Protein AF-A0A1G1JRL8-F1 (afdb_monomer)

Mean predicted aligned error: 11.16 Å

Radius of gyration: 23.68 Å; Cα contacts (8 Å, |Δi|>4): 579; chains: 1; bounding box: 80×43×76 Å

Structure (mmCIF, N/CA/C/O backbone):
data_AF-A0A1G1JRL8-F1
#
_entry.id   AF-A0A1G1JRL8-F1
#
loop_
_atom_site.group_PDB
_atom_site.id
_atom_site.type_symbol
_atom_site.label_atom_id
_atom_site.label_alt_id
_atom_site.label_comp_id
_atom_site.label_asym_id
_atom_site.label_entity_id
_atom_site.label_seq_id
_atom_site.pdbx_PDB_ins_code
_atom_site.Cartn_x
_atom_site.Cartn_y
_atom_site.Cartn_z
_atom_site.occupancy
_atom_site.B_iso_or_equiv
_atom_site.auth_seq_id
_atom_site.auth_comp_id
_atom_site.auth_asym_id
_atom_site.auth_atom_id
_atom_site.pdbx_PDB_model_num
ATOM 1 N N . MET A 1 1 ? 27.164 10.199 -55.562 1.00 58.41 1 MET A N 1
ATOM 2 C CA . MET A 1 1 ? 28.059 9.096 -55.133 1.00 58.41 1 MET A CA 1
ATOM 3 C C . MET A 1 1 ? 29.064 9.513 -54.044 1.00 58.41 1 MET A C 1
ATOM 5 O O . MET A 1 1 ? 29.145 8.822 -53.037 1.00 58.41 1 MET A O 1
ATOM 9 N N . LEU A 1 2 ? 29.766 10.654 -54.168 1.00 59.50 2 LEU A N 1
ATOM 10 C CA . LEU A 1 2 ? 30.732 11.143 -53.156 1.00 59.50 2 LEU A CA 1
ATOM 11 C C . LEU A 1 2 ? 30.121 11.407 -51.761 1.00 59.50 2 LEU A C 1
ATOM 13 O O . LEU A 1 2 ? 30.684 11.004 -50.752 1.00 59.50 2 LEU A O 1
ATOM 17 N N . ARG A 1 3 ? 28.934 12.029 -51.699 1.00 64.44 3 ARG A N 1
ATOM 18 C CA . ARG A 1 3 ? 28.246 12.335 -50.426 1.00 64.44 3 ARG A CA 1
ATOM 19 C C . ARG A 1 3 ? 27.848 11.085 -49.634 1.00 64.44 3 ARG A C 1
ATOM 21 O O . ARG A 1 3 ? 27.903 11.097 -48.414 1.00 64.44 3 ARG A O 1
ATOM 28 N N . VAL A 1 4 ? 27.517 9.999 -50.333 1.00 70.88 4 VAL A N 1
ATOM 29 C CA . VAL A 1 4 ? 27.178 8.707 -49.718 1.00 70.88 4 VAL A CA 1
ATOM 30 C C . VAL A 1 4 ? 28.439 8.039 -49.158 1.00 70.88 4 VAL A C 1
ATOM 32 O O . VAL A 1 4 ? 28.432 7.590 -48.020 1.00 70.88 4 VAL A O 1
ATOM 35 N N . LYS A 1 5 ? 29.557 8.059 -49.899 1.00 74.50 5 LYS A N 1
ATOM 36 C CA . LYS A 1 5 ? 30.851 7.536 -49.420 1.00 74.50 5 LYS A CA 1
ATOM 37 C C . LYS A 1 5 ? 31.364 8.280 -48.183 1.00 74.50 5 LYS A C 1
ATOM 39 O O . LYS A 1 5 ? 31.782 7.640 -47.225 1.00 74.50 5 LYS A O 1
ATOM 44 N N . ASN A 1 6 ? 31.277 9.610 -48.177 1.00 79.75 6 ASN A N 1
ATOM 45 C CA . ASN A 1 6 ? 31.700 10.421 -47.032 1.00 79.75 6 ASN A CA 1
ATOM 46 C C . ASN A 1 6 ? 30.818 10.174 -45.800 1.00 79.75 6 ASN A C 1
ATOM 48 O O . ASN A 1 6 ? 31.324 10.142 -44.683 1.00 79.75 6 ASN A O 1
ATOM 52 N N . PHE A 1 7 ? 29.520 9.934 -46.002 1.00 80.12 7 PHE A N 1
ATOM 53 C CA . PHE A 1 7 ? 28.609 9.548 -44.927 1.00 80.12 7 PHE A CA 1
ATOM 54 C C . PHE A 1 7 ? 28.978 8.185 -44.316 1.00 80.12 7 PHE A C 1
ATOM 56 O O . PHE A 1 7 ? 29.062 8.064 -43.096 1.00 80.12 7 PHE A O 1
ATOM 63 N N . PHE A 1 8 ? 29.289 7.178 -45.141 1.00 80.94 8 PHE A N 1
ATOM 64 C CA . PHE A 1 8 ? 29.748 5.872 -44.648 1.00 80.94 8 PHE A CA 1
ATOM 65 C C . PHE A 1 8 ? 31.100 5.948 -43.930 1.00 80.94 8 PHE A C 1
ATOM 67 O O . PHE A 1 8 ? 31.260 5.345 -42.873 1.00 80.94 8 PHE A O 1
ATOM 74 N N . LEU A 1 9 ? 32.055 6.724 -44.451 1.00 85.69 9 LEU A N 1
ATOM 75 C CA . LEU A 1 9 ? 33.341 6.955 -43.785 1.00 85.69 9 LEU A CA 1
ATOM 76 C C . LEU A 1 9 ? 33.168 7.638 -42.423 1.00 85.69 9 LEU A C 1
ATOM 78 O O . LEU A 1 9 ? 33.832 7.252 -41.460 1.00 85.69 9 LEU A O 1
ATOM 82 N N . ALA A 1 10 ? 32.255 8.607 -42.318 1.00 82.38 10 ALA A N 1
ATOM 83 C CA . ALA A 1 10 ? 31.933 9.250 -41.048 1.00 82.38 10 ALA A CA 1
ATOM 84 C C . ALA A 1 10 ? 31.325 8.254 -40.047 1.00 82.38 10 ALA A C 1
ATOM 86 O O . ALA A 1 10 ? 31.757 8.211 -38.897 1.00 82.38 10 ALA A O 1
ATOM 87 N N . LEU A 1 11 ? 30.391 7.401 -40.483 1.00 81.44 11 LEU A N 1
ATOM 88 C CA . LEU A 1 11 ? 29.799 6.362 -39.630 1.00 81.44 11 LEU A CA 1
ATOM 89 C C . LEU A 1 11 ? 30.839 5.352 -39.130 1.00 81.44 11 LEU A C 1
ATOM 91 O O . LEU A 1 11 ? 30.858 5.033 -37.941 1.00 81.44 11 LEU A O 1
ATOM 95 N N . ILE A 1 12 ? 31.727 4.884 -40.012 1.00 86.31 12 ILE A N 1
ATOM 96 C CA . ILE A 1 12 ? 32.818 3.970 -39.645 1.00 86.31 12 ILE A CA 1
ATOM 97 C C . ILE A 1 12 ? 33.753 4.640 -38.636 1.00 86.31 12 ILE A C 1
ATOM 99 O O . ILE A 1 12 ? 34.091 4.037 -37.620 1.00 86.31 12 ILE A O 1
ATOM 103 N N . SER A 1 13 ? 34.123 5.900 -38.873 1.00 87.19 13 SER A N 1
ATOM 104 C CA . SER A 1 13 ? 35.013 6.651 -37.981 1.00 87.19 13 SER A CA 1
ATOM 105 C C . SER A 1 13 ? 34.399 6.830 -36.590 1.00 87.19 13 SER A C 1
ATOM 107 O O . SER A 1 13 ? 35.069 6.592 -35.587 1.00 87.19 13 SER A O 1
ATOM 109 N N . VAL A 1 14 ? 33.106 7.169 -36.512 1.00 86.00 14 VAL A N 1
ATOM 110 C CA . VAL A 1 14 ? 32.368 7.240 -35.240 1.00 86.00 14 VAL A CA 1
ATOM 111 C C . VAL A 1 14 ? 32.353 5.876 -34.545 1.00 86.00 14 VAL A C 1
ATOM 113 O O . VAL A 1 14 ? 32.619 5.801 -33.347 1.00 86.00 14 VAL A O 1
ATOM 116 N N . GLY A 1 15 ? 32.107 4.792 -35.285 1.00 82.81 15 GLY A N 1
ATOM 117 C CA . GLY A 1 15 ? 32.135 3.430 -34.749 1.00 82.81 15 GLY A CA 1
ATOM 118 C C . GLY A 1 15 ? 33.491 3.051 -34.146 1.00 82.81 15 GLY A C 1
ATOM 119 O O . GLY A 1 15 ? 33.542 2.572 -33.014 1.00 82.81 15 GLY A O 1
ATOM 120 N N . VAL A 1 16 ? 34.590 3.326 -34.855 1.00 87.88 16 VAL A N 1
ATOM 121 C CA . VAL A 1 16 ? 35.959 3.062 -34.378 1.00 87.88 16 VAL A CA 1
ATOM 122 C C . VAL A 1 16 ? 36.265 3.860 -33.111 1.00 87.88 16 VAL A C 1
ATOM 124 O O . VAL A 1 16 ? 36.765 3.296 -32.141 1.00 87.88 16 VAL A O 1
ATOM 127 N N . VAL A 1 17 ? 35.909 5.147 -33.072 1.00 89.25 17 VAL A N 1
ATOM 128 C CA . VAL A 1 17 ? 36.117 5.992 -31.885 1.00 89.25 17 VAL A CA 1
ATOM 129 C C . VAL A 1 17 ? 35.341 5.461 -30.678 1.00 89.25 17 VAL A C 1
ATOM 131 O O . VAL A 1 17 ? 35.902 5.376 -29.585 1.00 89.25 17 VAL A O 1
ATOM 134 N N . LEU A 1 18 ? 34.079 5.058 -30.860 1.00 83.69 18 LEU A N 1
ATOM 135 C CA . LEU A 1 18 ? 33.264 4.490 -29.783 1.00 83.69 18 LEU A CA 1
ATOM 136 C C . LEU A 1 18 ? 33.825 3.156 -29.270 1.00 83.69 18 LEU A C 1
ATOM 138 O O . LEU A 1 18 ? 33.809 2.924 -28.062 1.00 83.69 18 LEU A O 1
ATOM 142 N N . LEU A 1 19 ? 34.360 2.306 -30.153 1.00 84.69 19 LEU A N 1
ATOM 143 C CA . LEU A 1 19 ? 35.009 1.045 -29.773 1.00 84.69 19 LEU A CA 1
ATOM 144 C C . LEU A 1 19 ? 36.315 1.276 -29.004 1.00 84.69 19 LEU A C 1
ATOM 146 O O . LEU A 1 19 ? 36.540 0.639 -27.975 1.00 84.69 19 LEU A O 1
ATOM 150 N N . CYS A 1 20 ? 37.151 2.214 -29.457 1.00 87.50 20 CYS A N 1
ATOM 151 C CA . CYS A 1 20 ? 38.366 2.600 -28.741 1.00 87.50 20 CYS A CA 1
ATOM 152 C C . CYS A 1 20 ? 38.032 3.169 -27.355 1.00 87.50 20 CYS A C 1
ATOM 154 O O . CYS A 1 20 ? 38.638 2.769 -26.362 1.00 87.50 20 CYS A O 1
ATOM 156 N N . ALA A 1 21 ? 37.034 4.053 -27.268 1.00 83.69 21 ALA A N 1
ATOM 157 C CA . ALA A 1 21 ? 36.569 4.602 -26.000 1.00 83.69 21 ALA A CA 1
ATOM 158 C C . ALA A 1 21 ? 36.036 3.500 -25.068 1.00 83.69 21 ALA A C 1
ATOM 160 O O . ALA A 1 21 ? 36.424 3.445 -23.906 1.00 83.69 21 ALA A O 1
ATOM 161 N N . GLU A 1 22 ? 35.219 2.572 -25.568 1.00 85.50 22 GLU A N 1
ATOM 162 C CA . GLU A 1 22 ? 34.761 1.403 -24.807 1.00 85.50 22 GLU A CA 1
ATOM 163 C C . GLU A 1 22 ? 35.933 0.569 -24.262 1.00 85.50 22 GLU A C 1
ATOM 165 O O . GLU A 1 22 ? 35.921 0.199 -23.087 1.00 85.50 22 GLU A O 1
ATOM 170 N N . GLY A 1 23 ? 36.960 0.315 -25.081 1.00 81.50 23 GLY A N 1
ATOM 171 C CA . GLY A 1 23 ? 38.177 -0.387 -24.664 1.00 81.50 23 GLY A CA 1
ATOM 172 C C . GLY A 1 23 ? 38.919 0.336 -23.537 1.00 81.50 23 GLY A C 1
ATOM 173 O O . GLY A 1 23 ? 39.252 -0.279 -22.525 1.00 81.50 23 GLY A O 1
ATOM 174 N N . VAL A 1 24 ? 39.095 1.656 -23.657 1.00 85.38 24 VAL A N 1
ATOM 175 C CA . VAL A 1 24 ? 39.702 2.490 -22.605 1.00 85.38 24 VAL A CA 1
ATOM 176 C C . VAL A 1 24 ? 38.886 2.434 -21.315 1.00 85.38 24 VAL A C 1
ATOM 178 O O . VAL A 1 24 ? 39.457 2.271 -20.240 1.00 85.38 24 VAL A O 1
ATOM 181 N N . PHE A 1 25 ? 37.556 2.519 -21.391 1.00 77.69 25 PHE A N 1
ATOM 182 C CA . PHE A 1 25 ? 36.708 2.413 -20.203 1.00 77.69 25 PHE A CA 1
ATOM 183 C C . PHE A 1 25 ? 36.827 1.036 -19.540 1.00 77.69 25 PHE A C 1
ATOM 185 O O . PHE A 1 25 ? 36.898 0.975 -18.318 1.00 77.69 25 PHE A O 1
ATOM 192 N N . ARG A 1 26 ? 36.920 -0.055 -20.308 1.00 78.19 26 ARG A N 1
ATOM 193 C CA . ARG A 1 26 ? 37.101 -1.408 -19.750 1.00 78.19 26 ARG A CA 1
ATOM 194 C C . ARG A 1 26 ? 38.420 -1.597 -19.007 1.00 78.19 26 ARG A C 1
ATOM 196 O O . ARG A 1 26 ? 38.450 -2.349 -18.041 1.00 78.19 26 ARG A O 1
ATOM 203 N N . VAL A 1 27 ? 39.489 -0.944 -19.461 1.00 81.06 27 VAL A N 1
ATOM 204 C CA . VAL A 1 27 ? 40.828 -1.077 -18.863 1.00 81.06 27 VAL A CA 1
ATOM 205 C C . VAL A 1 27 ? 41.034 -0.090 -17.714 1.00 81.06 27 VAL A C 1
ATOM 207 O O . VAL A 1 27 ? 41.573 -0.455 -16.673 1.00 81.06 27 VAL A O 1
ATOM 210 N N . CYS A 1 28 ? 40.610 1.161 -17.892 1.00 79.00 28 CYS A N 1
ATOM 211 C CA . CYS A 1 28 ? 41.007 2.267 -17.022 1.00 79.00 28 CYS A CA 1
ATOM 212 C C . CYS A 1 28 ? 39.901 2.735 -16.072 1.00 79.00 28 CYS A C 1
ATOM 214 O O . CYS A 1 28 ? 40.197 3.332 -15.034 1.00 79.00 28 CYS A O 1
ATOM 216 N N . ALA A 1 29 ? 38.625 2.528 -16.411 1.00 69.38 29 ALA A N 1
ATOM 217 C CA . ALA A 1 29 ? 37.537 2.987 -15.562 1.00 69.38 29 ALA A CA 1
ATOM 218 C C . ALA A 1 29 ? 37.173 1.907 -14.544 1.00 69.38 29 ALA A C 1
ATOM 220 O O . ALA A 1 29 ? 36.948 0.748 -14.884 1.00 69.38 29 ALA A O 1
ATOM 221 N N . LYS A 1 30 ? 37.014 2.309 -13.278 1.00 67.50 30 LYS A N 1
ATOM 222 C CA . LYS A 1 30 ? 36.263 1.479 -12.331 1.00 67.50 30 LYS A CA 1
ATOM 223 C C . LYS A 1 30 ? 34.864 1.242 -12.921 1.00 67.50 30 LYS A C 1
ATOM 225 O O . LYS A 1 30 ? 34.339 2.162 -13.569 1.00 67.50 30 LYS A O 1
ATOM 230 N N . PRO A 1 31 ? 34.249 0.062 -12.713 1.00 59.31 31 PRO A N 1
ATOM 231 C CA . PRO A 1 31 ? 32.854 -0.148 -13.078 1.00 59.31 31 PRO A CA 1
ATOM 232 C C . PRO A 1 31 ? 32.055 1.065 -12.607 1.00 59.31 31 PRO A C 1
ATOM 234 O O . PRO A 1 31 ? 32.261 1.522 -11.476 1.00 59.31 31 PRO A O 1
ATOM 237 N N . ALA A 1 32 ? 31.220 1.644 -13.483 1.00 55.62 32 ALA A N 1
ATOM 238 C CA . ALA A 1 32 ? 30.302 2.687 -13.034 1.00 55.62 32 ALA A CA 1
ATOM 239 C C . ALA A 1 32 ? 29.626 2.143 -11.772 1.00 55.62 32 ALA A C 1
ATOM 241 O O . ALA A 1 32 ? 29.290 0.953 -11.789 1.00 55.62 32 ALA A O 1
ATOM 242 N N . PRO A 1 33 ? 29.476 2.932 -10.688 1.00 47.78 33 PRO A N 1
ATOM 243 C CA . PRO A 1 33 ? 28.716 2.461 -9.547 1.00 47.78 33 PRO A CA 1
ATOM 244 C C . PRO A 1 33 ? 27.387 1.995 -10.118 1.00 47.78 33 PRO A C 1
ATOM 246 O O . PRO A 1 33 ? 26.621 2.807 -10.648 1.00 47.78 33 PRO A O 1
ATOM 249 N N . GLN A 1 34 ? 27.175 0.675 -10.121 1.00 40.19 34 GLN A N 1
ATOM 250 C CA . GLN A 1 34 ? 25.872 0.143 -10.456 1.00 40.19 34 GLN A CA 1
ATOM 251 C C . GLN A 1 34 ? 24.939 0.882 -9.504 1.00 40.19 34 GLN A C 1
ATOM 253 O O . GLN A 1 34 ? 25.298 0.986 -8.325 1.00 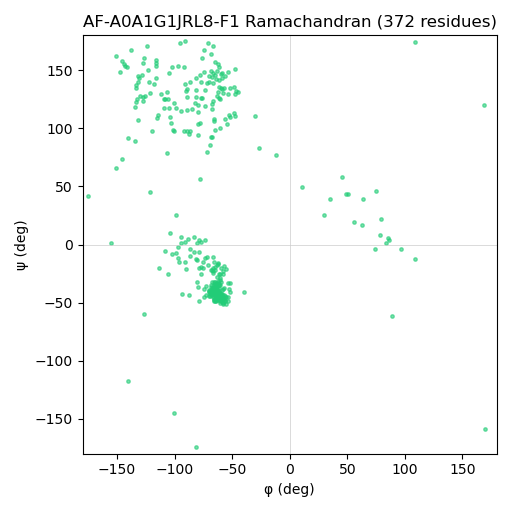40.19 34 GLN A O 1
ATOM 258 N N . PRO A 1 35 ? 23.842 1.498 -9.984 1.00 37.78 35 PRO A N 1
ATOM 259 C CA . PRO A 1 35 ? 22.867 2.086 -9.071 1.00 37.78 35 PRO A CA 1
ATOM 260 C C . PRO A 1 35 ? 22.596 1.016 -8.024 1.00 37.78 35 PRO A C 1
ATOM 262 O O . PRO A 1 35 ? 22.147 -0.038 -8.441 1.00 37.78 35 PRO A O 1
ATOM 265 N N . ALA A 1 36 ? 23.038 1.241 -6.778 1.00 32.38 36 ALA A N 1
ATOM 266 C CA . ALA A 1 36 ? 23.455 0.214 -5.815 1.00 32.38 36 ALA A CA 1
ATOM 267 C C . ALA A 1 36 ? 22.783 -1.139 -6.051 1.00 32.38 36 ALA A C 1
ATOM 269 O O . ALA A 1 36 ? 21.740 -1.345 -5.473 1.00 32.38 36 ALA A O 1
ATOM 270 N N . ALA A 1 37 ? 23.287 -1.973 -6.968 1.00 32.56 37 ALA A N 1
ATOM 271 C CA . ALA A 1 37 ? 22.602 -3.152 -7.510 1.00 32.56 37 ALA A CA 1
ATOM 272 C C . ALA A 1 37 ? 21.050 -3.126 -7.576 1.00 32.56 37 ALA A C 1
ATOM 274 O O . ALA A 1 37 ? 20.492 -4.196 -7.479 1.00 32.56 37 ALA A O 1
ATOM 275 N N . GLU A 1 38 ? 20.321 -2.002 -7.655 1.00 37.19 38 GLU A N 1
ATOM 276 C CA . GLU A 1 38 ? 18.890 -1.934 -7.256 1.00 37.19 38 GLU A CA 1
ATOM 277 C C . GLU A 1 38 ? 18.579 -2.855 -6.053 1.00 37.19 38 GLU A C 1
ATOM 279 O O . GLU A 1 38 ? 17.620 -3.612 -6.058 1.00 37.19 38 GLU A O 1
ATOM 284 N N . GLN A 1 39 ? 19.537 -2.885 -5.123 1.00 28.91 39 GLN A N 1
ATOM 285 C CA . GLN A 1 39 ? 19.883 -3.915 -4.156 1.00 28.91 39 GLN A CA 1
ATOM 286 C C . GLN A 1 39 ? 19.191 -5.253 -4.378 1.00 28.91 39 GLN A C 1
ATOM 288 O O . GLN A 1 39 ? 18.620 -5.716 -3.410 1.00 28.91 39 GLN A O 1
ATOM 293 N N . ALA A 1 40 ? 19.206 -5.799 -5.613 1.00 31.03 40 ALA A N 1
ATOM 294 C CA . ALA A 1 40 ? 18.192 -6.694 -6.177 1.00 31.03 40 ALA A CA 1
ATOM 295 C C . ALA A 1 40 ? 17.267 -7.171 -5.080 1.00 31.03 40 ALA A C 1
ATOM 297 O O . ALA A 1 40 ? 17.558 -8.227 -4.520 1.00 31.03 40 ALA A O 1
ATOM 298 N N . VAL A 1 41 ? 16.329 -6.291 -4.663 1.00 31.88 41 VAL A N 1
ATOM 299 C CA . VAL A 1 41 ? 15.587 -6.501 -3.414 1.00 31.88 41 VAL A CA 1
ATOM 300 C C . VAL A 1 41 ? 15.064 -7.899 -3.595 1.00 31.88 41 VAL A C 1
ATOM 302 O O . VAL A 1 41 ? 14.330 -8.143 -4.557 1.00 31.88 41 VAL A O 1
ATOM 305 N N . THR A 1 42 ? 15.572 -8.849 -2.811 1.00 30.62 42 THR A N 1
ATOM 306 C CA . THR A 1 42 ? 15.076 -10.213 -2.835 1.00 30.62 42 THR A CA 1
ATOM 307 C C . THR A 1 42 ? 13.731 -10.060 -2.176 1.00 30.62 42 THR A C 1
ATOM 309 O O . THR A 1 42 ? 13.586 -10.189 -0.964 1.00 30.62 42 THR A O 1
ATOM 312 N N . TRP A 1 43 ? 12.784 -9.587 -2.988 1.00 41.94 43 TRP A N 1
ATOM 313 C CA . TRP A 1 43 ? 11.391 -9.472 -2.669 1.00 41.94 43 TRP A CA 1
ATOM 314 C C . TRP A 1 43 ? 11.045 -10.808 -2.073 1.00 41.94 43 TRP A C 1
ATOM 316 O O . TRP A 1 43 ? 11.419 -11.831 -2.650 1.00 41.94 43 TRP A O 1
ATOM 326 N N . VAL A 1 44 ? 10.410 -10.750 -0.906 1.00 41.19 44 VAL A N 1
ATOM 327 C CA . VAL A 1 44 ? 9.835 -11.893 -0.210 1.00 41.19 44 VAL A CA 1
ATOM 328 C C . VAL A 1 44 ? 9.422 -12.896 -1.268 1.00 41.19 44 VAL A C 1
ATOM 330 O O . VAL A 1 44 ? 8.531 -12.597 -2.069 1.00 41.19 44 VAL A O 1
ATOM 333 N N . GLU A 1 45 ? 10.130 -14.027 -1.341 1.00 45.38 45 GLU A N 1
ATOM 334 C CA . GLU A 1 45 ? 9.620 -15.161 -2.088 1.00 45.38 45 GLU A CA 1
ATOM 335 C C . GLU A 1 45 ? 8.257 -15.392 -1.471 1.00 45.38 45 GLU A C 1
ATOM 337 O O . GLU A 1 45 ? 8.168 -15.812 -0.320 1.00 45.38 45 GLU A O 1
ATOM 342 N N . VAL A 1 46 ? 7.204 -14.979 -2.176 1.00 50.84 46 VAL A N 1
ATOM 343 C CA . VAL A 1 46 ? 5.837 -15.293 -1.805 1.00 50.84 46 VAL A CA 1
ATOM 344 C C . VAL A 1 46 ? 5.838 -16.808 -1.863 1.00 50.84 46 VAL A C 1
ATOM 346 O O . VAL A 1 46 ? 5.904 -17.339 -2.966 1.00 50.84 46 VAL A O 1
ATOM 349 N N . PRO A 1 47 ? 5.942 -17.533 -0.741 1.00 52.41 47 PRO A N 1
ATOM 350 C CA . PRO A 1 47 ? 6.245 -18.938 -0.818 1.00 52.41 47 PRO A CA 1
ATOM 351 C C . PRO A 1 47 ? 4.920 -19.589 -1.175 1.00 52.41 47 PRO A C 1
ATOM 353 O O . PRO A 1 47 ? 4.080 -19.821 -0.297 1.00 52.41 47 PRO A O 1
ATOM 356 N N . GLU A 1 48 ? 4.697 -19.795 -2.474 1.00 49.84 48 GLU A N 1
ATOM 357 C CA . GLU A 1 48 ? 3.531 -20.512 -2.968 1.00 49.84 48 GLU A CA 1
ATOM 358 C C . GLU A 1 48 ? 3.368 -21.785 -2.136 1.00 49.84 48 GLU A C 1
ATOM 360 O O . GLU A 1 48 ? 4.335 -22.514 -1.893 1.00 49.84 48 GLU A O 1
ATOM 365 N N . LYS A 1 49 ? 2.137 -22.034 -1.674 1.00 55.25 49 LYS A N 1
ATOM 366 C CA . LYS A 1 49 ? 1.748 -23.180 -0.834 1.00 55.25 49 LYS A CA 1
ATOM 367 C C . LYS A 1 49 ? 2.176 -23.142 0.637 1.00 55.25 49 LYS A C 1
ATOM 369 O O . LYS A 1 49 ? 1.759 -24.033 1.377 1.00 55.25 49 LYS A O 1
ATOM 374 N N . LYS A 1 50 ? 2.940 -22.146 1.112 1.00 71.12 50 LYS A N 1
ATOM 375 C CA . LYS A 1 50 ? 3.105 -21.960 2.571 1.00 71.12 50 LYS A CA 1
ATOM 376 C C . LYS A 1 50 ? 1.890 -21.266 3.175 1.00 71.12 50 LYS A C 1
ATOM 378 O O . LYS A 1 50 ? 1.379 -21.747 4.181 1.00 71.12 50 LYS A O 1
ATOM 383 N N . TRP A 1 51 ? 1.436 -20.166 2.573 1.00 77.81 51 TRP A N 1
ATOM 384 C CA . TRP A 1 51 ? 0.333 -19.360 3.117 1.00 77.81 51 TRP A CA 1
ATOM 385 C C . TRP A 1 51 ? -0.441 -18.526 2.090 1.00 77.81 51 TRP A C 1
ATOM 387 O O . TRP A 1 51 ? -1.380 -17.831 2.459 1.00 77.81 51 TRP A O 1
ATOM 397 N N . VAL A 1 52 ? -0.082 -18.615 0.808 1.00 86.88 52 VAL A N 1
ATOM 398 C CA . VAL A 1 52 ? -0.864 -18.051 -0.296 1.00 86.88 52 VAL A CA 1
ATOM 399 C C . VAL A 1 52 ? -1.224 -19.144 -1.294 1.00 86.88 52 VAL A C 1
ATOM 401 O O . VAL A 1 52 ? -0.445 -20.086 -1.493 1.00 86.88 52 VAL A O 1
ATOM 404 N N . ASP A 1 53 ? -2.364 -18.966 -1.949 1.00 86.88 53 ASP A N 1
ATOM 405 C CA . ASP A 1 53 ? -2.837 -19.791 -3.054 1.00 86.88 53 ASP A CA 1
ATOM 406 C C . ASP A 1 53 ? -2.935 -18.988 -4.347 1.00 86.88 53 ASP A C 1
ATOM 408 O O . ASP A 1 53 ? -3.021 -17.759 -4.350 1.00 86.88 53 ASP A O 1
ATOM 412 N N . TYR A 1 54 ? -2.927 -19.710 -5.466 1.00 88.25 54 TYR A N 1
ATOM 413 C CA . TYR A 1 54 ? -3.212 -19.141 -6.776 1.00 88.25 54 TYR A CA 1
ATOM 414 C C . TYR A 1 54 ? -4.636 -18.576 -6.817 1.00 88.25 54 TYR A C 1
ATOM 416 O O . TYR A 1 54 ? -5.590 -19.251 -6.429 1.00 88.25 54 TYR A O 1
ATOM 424 N N . HIS A 1 55 ? -4.772 -17.380 -7.381 1.00 91.94 55 HIS A N 1
ATOM 425 C CA . HIS A 1 55 ? -6.055 -16.762 -7.685 1.00 91.94 55 HIS A CA 1
ATOM 426 C C . HIS A 1 55 ? -6.074 -16.375 -9.164 1.00 91.94 55 HIS A C 1
ATOM 428 O O . HIS A 1 55 ? -5.188 -15.681 -9.654 1.00 91.94 55 HIS A O 1
ATOM 434 N N . ASP A 1 56 ? -7.100 -16.801 -9.888 1.00 93.12 56 ASP A N 1
ATOM 435 C CA . ASP A 1 56 ? -7.250 -16.566 -11.328 1.00 93.12 56 ASP A CA 1
ATOM 436 C C . ASP A 1 56 ? -7.356 -15.086 -11.727 1.00 93.12 56 ASP A C 1
ATOM 438 O O . ASP A 1 56 ? -6.892 -14.715 -12.798 1.00 93.12 56 ASP A O 1
ATOM 442 N N . VAL A 1 57 ? -7.920 -14.226 -10.884 1.00 95.25 57 VAL A N 1
ATOM 443 C CA . VAL A 1 57 ? -7.991 -12.781 -11.121 1.00 95.25 57 VAL A CA 1
ATOM 444 C C . VAL A 1 57 ? -6.823 -12.033 -10.479 1.00 95.25 57 VAL A C 1
ATOM 446 O O . VAL A 1 57 ? -6.256 -11.138 -11.103 1.00 95.25 57 VAL A O 1
ATOM 449 N N . LEU A 1 58 ? -6.441 -12.383 -9.247 1.00 94.19 58 LEU A N 1
ATOM 450 C CA . LEU A 1 58 ? -5.444 -11.626 -8.476 1.00 94.19 58 LEU A CA 1
ATOM 451 C C . LEU A 1 58 ? -4.000 -12.115 -8.666 1.00 94.19 58 LEU A C 1
ATOM 453 O O . LEU A 1 58 ? -3.060 -11.404 -8.314 1.00 94.19 58 LEU A O 1
ATOM 457 N N . GLY A 1 59 ? -3.808 -13.307 -9.224 1.00 90.69 59 GLY A N 1
ATOM 458 C CA . GLY A 1 59 ? -2.533 -14.017 -9.324 1.00 90.69 59 GLY A CA 1
ATOM 459 C C . GLY A 1 59 ? -2.279 -14.896 -8.106 1.00 90.69 59 GLY A C 1
ATOM 460 O O . GLY A 1 59 ? -2.237 -16.120 -8.224 1.00 90.69 59 GLY A O 1
ATOM 461 N N . TRP A 1 60 ? -2.183 -14.285 -6.928 1.00 91.44 60 TRP A N 1
ATOM 462 C CA . TRP A 1 60 ? -2.097 -14.986 -5.645 1.00 91.44 60 TRP A CA 1
ATOM 463 C C . TRP A 1 60 ? -2.906 -14.259 -4.579 1.00 91.44 60 TRP A C 1
ATOM 465 O O . TRP A 1 60 ? -3.056 -13.038 -4.649 1.00 91.44 60 TRP A O 1
ATOM 475 N N . TYR A 1 61 ? -3.391 -14.991 -3.583 1.00 94.19 61 TYR A N 1
ATOM 476 C CA . TYR A 1 61 ? -4.104 -14.437 -2.434 1.00 94.19 61 TYR A CA 1
ATOM 477 C C . TYR A 1 61 ? -3.826 -15.268 -1.168 1.00 94.19 61 TYR A C 1
ATOM 479 O O . TYR A 1 61 ? -3.566 -16.467 -1.301 1.00 94.19 61 TYR A O 1
ATOM 487 N N . PRO A 1 62 ? -3.816 -14.680 0.046 1.00 93.19 62 PRO A N 1
ATOM 488 C CA . PRO A 1 62 ? -3.602 -15.448 1.267 1.00 93.19 62 PRO A CA 1
ATOM 489 C C . PRO A 1 62 ? -4.654 -16.546 1.467 1.00 93.19 62 PRO A C 1
ATOM 491 O O . PRO A 1 62 ? -5.825 -16.375 1.130 1.00 93.19 62 PRO A O 1
ATOM 494 N N . GLN A 1 63 ? -4.215 -17.685 2.002 1.00 93.25 63 GLN A N 1
ATOM 495 C CA . GLN A 1 63 ? -5.083 -18.820 2.314 1.00 93.25 63 GLN A CA 1
ATOM 496 C C . GLN A 1 63 ? -6.056 -18.458 3.448 1.00 93.25 63 GLN A C 1
ATOM 498 O O . GLN A 1 63 ? -5.624 -17.844 4.418 1.00 93.25 63 GLN A O 1
ATOM 503 N N . PRO A 1 64 ? -7.334 -18.862 3.380 1.00 95.31 64 PRO A N 1
ATOM 504 C CA . PRO A 1 64 ? -8.251 -18.759 4.513 1.00 95.31 64 PRO A CA 1
ATOM 505 C C . PRO A 1 64 ? -7.776 -19.547 5.740 1.00 95.31 64 PRO A C 1
ATOM 507 O O . PRO A 1 64 ? -7.187 -20.620 5.592 1.00 95.31 64 PRO A O 1
ATOM 510 N N . ASP A 1 65 ? -8.082 -19.035 6.936 1.00 95.25 65 ASP A N 1
ATOM 511 C CA . ASP A 1 65 ? -7.874 -19.696 8.239 1.00 95.25 65 ASP A CA 1
ATOM 512 C C . ASP A 1 65 ? -6.461 -20.278 8.412 1.00 95.25 65 ASP A C 1
ATOM 514 O O . ASP A 1 65 ? -6.260 -21.410 8.871 1.00 95.25 65 ASP A O 1
ATOM 518 N N . LYS A 1 66 ? -5.454 -19.504 7.997 1.00 92.75 66 LYS A N 1
ATOM 519 C CA . LYS A 1 66 ? -4.073 -19.972 7.930 1.00 92.75 66 LYS A CA 1
ATOM 520 C C . LYS A 1 66 ? -3.194 -19.339 8.996 1.00 92.75 66 LYS A C 1
ATOM 522 O O . LYS A 1 66 ? -3.022 -18.123 9.009 1.00 92.75 66 LYS A O 1
ATOM 527 N N . THR A 1 67 ? -2.536 -20.188 9.784 1.00 92.50 67 THR A N 1
ATOM 528 C CA . THR A 1 67 ? -1.316 -19.852 10.531 1.00 92.50 67 THR A CA 1
ATOM 529 C C . THR A 1 67 ? -0.094 -20.159 9.673 1.00 92.50 67 THR A C 1
ATOM 531 O O . THR A 1 67 ? 0.026 -21.251 9.102 1.00 92.50 67 THR A O 1
ATOM 534 N N . ALA A 1 68 ? 0.836 -19.215 9.586 1.00 86.75 68 ALA A N 1
ATOM 535 C CA . ALA A 1 68 ? 2.083 -19.393 8.859 1.00 86.75 68 ALA A CA 1
ATOM 536 C C . ALA A 1 68 ? 3.249 -18.701 9.553 1.00 86.75 68 ALA A C 1
ATOM 538 O O . ALA A 1 68 ? 3.075 -17.719 10.265 1.00 86.75 68 ALA A O 1
ATOM 539 N N . ARG A 1 69 ? 4.462 -19.195 9.305 1.00 82.94 69 ARG A N 1
ATOM 540 C CA . ARG A 1 69 ? 5.692 -18.548 9.762 1.00 82.94 69 ARG A CA 1
ATOM 541 C C . ARG A 1 69 ? 6.372 -17.861 8.592 1.00 82.94 69 ARG A C 1
ATOM 543 O O . ARG A 1 69 ? 6.762 -18.510 7.617 1.00 82.94 69 ARG A O 1
ATOM 550 N N . LEU A 1 70 ? 6.486 -16.543 8.690 1.00 79.19 70 LEU A N 1
ATOM 551 C CA . LEU A 1 70 ? 7.351 -15.746 7.839 1.00 79.19 70 LEU A CA 1
ATOM 552 C C . LEU A 1 70 ? 8.769 -15.869 8.383 1.00 79.19 70 LEU A C 1
ATOM 554 O O . LEU A 1 70 ? 9.101 -15.276 9.406 1.00 79.19 70 LEU A O 1
ATOM 558 N N . GLU A 1 71 ? 9.573 -16.674 7.696 1.00 73.56 71 GLU A N 1
ATOM 559 C CA . GLU A 1 71 ? 10.981 -16.896 8.006 1.00 73.56 71 GLU A CA 1
ATOM 560 C C . GLU A 1 71 ? 11.834 -16.373 6.851 1.00 73.56 71 GLU A C 1
ATOM 562 O O . GLU A 1 71 ? 11.866 -16.947 5.760 1.00 73.56 71 GLU A O 1
ATOM 567 N N . THR A 1 72 ? 12.519 -15.265 7.099 1.00 72.69 72 THR A N 1
ATOM 568 C CA . THR A 1 72 ? 13.611 -14.739 6.277 1.00 72.69 72 THR A CA 1
ATOM 569 C C . THR A 1 72 ? 14.845 -14.587 7.173 1.00 72.69 72 THR A C 1
ATOM 571 O O . THR A 1 72 ? 14.724 -14.709 8.391 1.00 72.69 72 THR A O 1
ATOM 574 N N . PRO A 1 73 ? 16.040 -14.291 6.635 1.00 73.94 73 PRO A N 1
ATOM 575 C CA . PRO A 1 73 ? 17.210 -14.017 7.475 1.00 73.94 73 PRO A CA 1
ATOM 576 C C . PRO A 1 73 ? 17.032 -12.861 8.478 1.00 73.94 73 PRO A C 1
ATOM 578 O O . PRO A 1 73 ? 17.815 -12.760 9.416 1.00 73.94 73 PRO A O 1
ATOM 581 N N . LEU A 1 74 ? 16.046 -11.980 8.264 1.00 73.94 74 LEU A N 1
ATOM 582 C CA . LEU A 1 74 ? 15.803 -10.784 9.081 1.00 73.94 74 LEU A CA 1
ATOM 583 C C . LEU A 1 74 ? 14.480 -10.839 9.858 1.00 73.94 74 LEU A C 1
ATOM 585 O O . LEU A 1 74 ? 14.297 -10.087 10.813 1.00 73.94 74 LEU A O 1
ATOM 589 N N . ILE A 1 75 ? 13.540 -11.685 9.436 1.00 76.94 75 ILE A N 1
ATOM 590 C CA . ILE A 1 75 ? 12.164 -11.706 9.934 1.00 76.94 75 ILE A CA 1
ATOM 591 C C . ILE A 1 75 ? 11.819 -13.123 10.366 1.00 76.94 75 ILE A C 1
ATOM 593 O O . ILE A 1 75 ? 11.917 -14.062 9.582 1.00 76.94 75 ILE A O 1
ATOM 597 N N . HIS A 1 76 ? 11.344 -13.245 11.601 1.00 84.19 76 HIS A N 1
ATOM 598 C CA . HIS A 1 76 ? 10.839 -14.488 12.168 1.00 84.19 76 HIS A CA 1
ATOM 599 C C . HIS A 1 76 ? 9.527 -14.183 12.873 1.00 84.19 76 HIS A C 1
ATOM 601 O O . HIS A 1 76 ? 9.536 -13.818 14.045 1.00 84.19 76 HIS A O 1
ATOM 607 N N . GLN A 1 77 ? 8.414 -14.260 12.145 1.00 86.12 77 GLN A N 1
ATOM 608 C CA . GLN A 1 77 ? 7.102 -13.932 12.698 1.00 86.12 77 GLN A CA 1
ATOM 609 C C . GLN A 1 77 ? 6.065 -14.983 12.346 1.00 86.12 77 GLN A C 1
ATOM 611 O O . GLN A 1 77 ? 5.959 -15.414 11.197 1.00 86.12 77 GLN A O 1
ATOM 616 N N . GLU A 1 78 ? 5.278 -15.367 13.344 1.00 88.94 78 GLU A N 1
ATOM 617 C CA . GLU A 1 78 ? 4.044 -16.102 13.122 1.00 88.94 78 GLU A CA 1
ATOM 618 C C . GLU A 1 78 ? 2.941 -15.119 12.738 1.00 88.94 78 GLU A C 1
ATOM 620 O O . GLU A 1 78 ? 2.794 -14.050 13.334 1.00 88.94 78 GLU A O 1
ATOM 625 N N . ILE A 1 79 ? 2.210 -15.472 11.691 1.00 91.75 79 ILE A N 1
ATOM 626 C CA . ILE A 1 79 ? 1.151 -14.667 11.113 1.00 91.75 79 ILE A CA 1
ATOM 627 C C . ILE A 1 79 ? -0.114 -15.506 10.982 1.00 91.75 79 ILE A C 1
ATOM 629 O O . ILE A 1 79 ? -0.048 -16.696 10.664 1.00 91.75 79 ILE A O 1
ATOM 633 N N . HIS A 1 80 ? -1.259 -14.857 11.158 1.00 95.31 80 HIS A N 1
ATOM 634 C CA . HIS A 1 80 ? -2.562 -15.434 10.879 1.00 95.31 80 HIS A CA 1
ATOM 635 C C . HIS A 1 80 ? -3.268 -14.694 9.752 1.00 95.31 80 HIS A C 1
ATOM 637 O O . HIS A 1 80 ? -3.050 -13.497 9.502 1.00 95.31 80 HIS A O 1
ATOM 643 N N . THR A 1 81 ? -4.141 -15.440 9.094 1.00 96.25 81 THR A N 1
ATOM 644 C CA . THR A 1 81 ? -5.154 -14.926 8.184 1.00 96.25 81 THR A CA 1
ATOM 645 C C . THR A 1 81 ? -6.491 -15.561 8.519 1.00 96.25 81 THR A C 1
ATOM 647 O O . THR A 1 81 ? -6.548 -16.741 8.861 1.00 96.25 81 THR A O 1
ATOM 650 N N . ASN A 1 82 ? -7.549 -14.764 8.459 1.00 97.19 82 ASN A N 1
ATOM 651 C CA . ASN A 1 82 ? -8.890 -15.177 8.854 1.00 97.19 82 ASN A CA 1
ATOM 652 C C . ASN A 1 82 ? -9.592 -15.969 7.731 1.00 97.19 82 ASN A C 1
ATOM 654 O O . ASN A 1 82 ? -9.004 -16.222 6.676 1.00 97.19 82 ASN A O 1
ATOM 658 N N . ALA A 1 83 ? -10.869 -16.314 7.907 1.00 96.75 83 ALA A N 1
ATOM 659 C CA . ALA A 1 83 ? -11.643 -17.090 6.930 1.00 96.75 83 ALA A CA 1
ATOM 660 C C . ALA A 1 83 ? -11.812 -16.391 5.564 1.00 96.75 83 ALA A C 1
ATOM 662 O O . ALA A 1 83 ? -12.165 -17.025 4.573 1.00 96.75 83 ALA A O 1
ATOM 663 N N . ALA A 1 84 ? -11.560 -15.080 5.497 1.00 96.56 84 ALA A N 1
ATOM 664 C CA . ALA A 1 84 ? -11.573 -14.295 4.266 1.00 96.56 84 ALA A CA 1
ATOM 665 C C . ALA A 1 84 ? -10.176 -14.099 3.652 1.00 96.56 84 ALA A C 1
ATOM 667 O O . ALA A 1 84 ? -10.067 -13.449 2.618 1.00 96.56 84 ALA A O 1
ATOM 668 N N . GLY A 1 85 ? -9.110 -14.606 4.282 1.00 96.50 85 GLY A N 1
ATOM 669 C CA . GLY A 1 85 ? -7.720 -14.361 3.883 1.00 96.50 85 GLY A CA 1
ATOM 670 C C . GLY A 1 85 ? -7.173 -12.988 4.307 1.00 96.50 85 GLY A C 1
ATOM 671 O O . GLY A 1 85 ? -6.072 -12.613 3.904 1.00 96.50 85 GLY A O 1
ATOM 672 N N . PHE A 1 86 ? -7.902 -12.219 5.124 1.00 98.12 86 PHE A N 1
ATOM 673 C CA . PHE A 1 86 ? -7.400 -10.955 5.677 1.00 98.12 86 PHE A CA 1
ATOM 674 C C . PHE A 1 86 ? -6.389 -11.211 6.786 1.00 98.12 86 PHE A C 1
ATOM 676 O O . PHE A 1 86 ? -6.507 -12.184 7.525 1.00 98.12 86 PHE A O 1
ATOM 683 N N . ARG A 1 87 ? -5.418 -10.309 6.937 1.00 97.38 87 ARG A N 1
ATOM 684 C CA . ARG A 1 87 ? -4.397 -10.373 7.986 1.00 97.38 87 ARG A CA 1
ATOM 685 C C . ARG A 1 87 ? -5.038 -10.308 9.381 1.00 97.38 87 ARG A C 1
ATOM 687 O O . ARG A 1 87 ? -5.722 -9.335 9.698 1.00 97.38 87 ARG A O 1
ATOM 694 N N . GLY A 1 88 ? -4.723 -11.291 10.225 1.00 96.12 88 GLY A N 1
ATOM 695 C CA . GLY A 1 88 ? -5.201 -11.428 11.605 1.00 96.12 88 GLY A CA 1
ATOM 696 C C . GLY A 1 88 ? -6.198 -12.576 11.785 1.00 96.12 88 GLY A C 1
ATOM 697 O O . GLY A 1 88 ? -6.614 -13.203 10.819 1.00 96.12 88 GLY A O 1
ATOM 698 N N . GLU A 1 89 ? -6.597 -12.844 13.029 1.00 94.81 89 GLU A N 1
ATOM 699 C CA . GLU A 1 89 ? -7.531 -13.936 13.373 1.00 94.8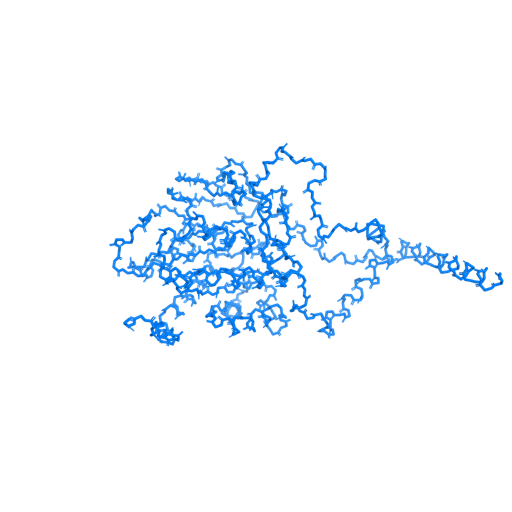1 89 GLU A CA 1
ATOM 700 C C . GLU A 1 89 ? -9.008 -13.508 13.362 1.00 94.81 89 GLU A C 1
ATOM 702 O O . GLU A 1 89 ? -9.914 -14.336 13.271 1.00 94.81 89 GLU A O 1
ATOM 707 N N . ARG A 1 90 ? -9.284 -12.201 13.484 1.00 94.06 90 ARG A N 1
ATOM 708 C CA . ARG A 1 90 ? -10.655 -11.691 13.603 1.00 94.06 90 ARG A CA 1
ATOM 709 C C . ARG A 1 90 ? -11.417 -11.911 12.299 1.00 94.06 90 ARG A C 1
ATOM 711 O O . ARG A 1 90 ? -11.052 -11.362 11.264 1.00 94.06 90 ARG A O 1
ATOM 718 N N . ASN A 1 91 ? -12.524 -12.644 12.370 1.00 94.25 91 ASN A N 1
ATOM 719 C CA . ASN A 1 91 ? -13.480 -12.763 11.273 1.00 94.25 91 ASN A CA 1
ATOM 720 C C . ASN A 1 91 ? -14.433 -11.561 11.234 1.00 94.25 91 ASN A C 1
ATOM 722 O O . ASN A 1 91 ? -14.866 -11.056 12.273 1.00 94.25 91 ASN A O 1
ATOM 726 N N . TYR A 1 92 ? -14.788 -11.137 10.022 1.00 93.06 92 TYR A N 1
ATOM 727 C CA . TYR A 1 92 ? -15.729 -10.046 9.775 1.00 93.06 92 TYR A CA 1
ATOM 728 C C . TYR A 1 92 ? -16.895 -10.578 8.949 1.00 93.06 92 TYR A C 1
ATOM 730 O O . TYR A 1 92 ? -16.688 -11.236 7.933 1.00 93.06 92 TYR A O 1
ATOM 738 N N . ALA A 1 93 ? -18.124 -10.299 9.373 1.00 91.00 93 ALA A N 1
ATOM 739 C CA . ALA A 1 93 ? -19.299 -10.626 8.574 1.00 91.00 93 ALA A CA 1
ATOM 740 C C . ALA A 1 93 ? -19.384 -9.688 7.359 1.00 91.00 93 ALA A C 1
ATOM 742 O O . ALA A 1 93 ? -19.160 -8.483 7.508 1.00 91.00 93 ALA A O 1
ATOM 743 N N . GLU A 1 94 ? -19.739 -10.214 6.182 1.00 89.25 94 GLU A N 1
ATOM 744 C CA . GLU A 1 94 ? -19.969 -9.400 4.974 1.00 89.25 94 GLU A CA 1
ATOM 745 C C . GLU A 1 94 ? -21.008 -8.310 5.254 1.00 89.25 94 GLU A C 1
ATOM 747 O O . GLU A 1 94 ? -20.727 -7.119 5.113 1.00 89.25 94 GLU A O 1
ATOM 752 N N . ASN A 1 95 ? -22.154 -8.709 5.812 1.00 83.69 95 ASN A N 1
ATOM 753 C CA . ASN A 1 95 ? -23.136 -7.779 6.347 1.00 83.69 95 ASN A CA 1
ATOM 754 C C . ASN A 1 95 ? -22.637 -7.197 7.669 1.00 83.69 95 ASN A C 1
ATOM 756 O O . ASN A 1 95 ? -22.388 -7.908 8.646 1.00 83.69 95 ASN A O 1
ATOM 760 N N . LYS A 1 96 ? -22.477 -5.877 7.681 1.00 77.31 96 LYS A N 1
ATOM 761 C CA . LYS A 1 96 ? -22.031 -5.124 8.845 1.00 77.31 96 LYS A CA 1
ATOM 762 C C . LYS A 1 96 ? -23.073 -5.209 9.963 1.00 77.31 96 LYS A C 1
ATOM 764 O O . LYS A 1 96 ? -24.127 -4.590 9.886 1.00 77.31 96 LYS A O 1
ATOM 769 N N . ASN A 1 97 ? -22.746 -5.968 11.007 1.00 68.31 97 ASN A N 1
ATOM 770 C CA . ASN A 1 97 ? -23.587 -6.127 12.200 1.00 68.31 97 ASN A CA 1
ATOM 771 C C . ASN A 1 97 ? -23.160 -5.205 13.356 1.00 68.31 97 ASN A C 1
ATOM 773 O O . ASN A 1 97 ? -23.870 -5.092 14.353 1.00 68.31 97 ASN A O 1
ATOM 777 N N . SER A 1 98 ? -21.990 -4.568 13.255 1.00 64.56 98 SER A N 1
ATOM 778 C CA . SER A 1 98 ? -21.485 -3.630 14.256 1.00 64.56 98 SER A CA 1
ATOM 779 C C . SER A 1 98 ? -22.009 -2.216 13.998 1.00 64.56 98 SER A C 1
ATOM 781 O O . SER A 1 98 ? -22.082 -1.749 12.863 1.00 64.56 98 SER A O 1
ATOM 783 N N . GLY A 1 99 ? -22.372 -1.509 15.071 1.00 69.94 99 GLY A N 1
ATOM 784 C CA . GLY A 1 99 ? -22.849 -0.125 14.981 1.00 69.94 99 GLY A CA 1
ATOM 785 C C . GLY A 1 99 ? -21.753 0.908 14.676 1.00 69.94 99 GLY A C 1
ATOM 786 O O . GLY A 1 99 ? -22.074 2.059 14.396 1.00 69.94 99 GLY A O 1
ATOM 787 N N . GLY A 1 100 ? -20.470 0.534 14.748 1.00 82.81 100 GLY A N 1
ATOM 788 C CA . GLY A 1 100 ? -19.341 1.440 14.510 1.00 82.81 100 GLY A CA 1
ATOM 789 C C . GLY A 1 100 ? -18.806 1.393 13.074 1.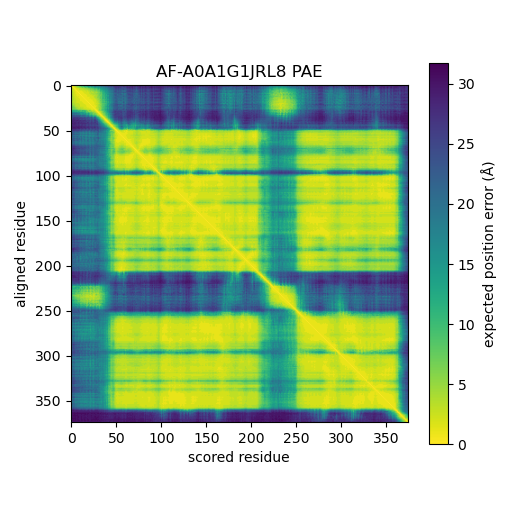00 82.81 100 GLY A C 1
ATOM 790 O O . GLY A 1 100 ? -19.277 0.597 12.272 1.00 82.81 100 GLY A O 1
ATOM 791 N N . PRO A 1 101 ? -17.866 2.273 12.692 1.00 90.12 101 PRO A N 1
ATOM 792 C CA . PRO A 1 101 ? -17.368 2.356 11.320 1.00 90.12 101 PRO A CA 1
ATOM 793 C C . PRO A 1 101 ? -16.509 1.144 10.928 1.00 90.12 101 PRO A C 1
ATOM 795 O O . PRO A 1 101 ? -15.735 0.622 11.732 1.00 90.12 101 PRO A O 1
ATOM 798 N N . ARG A 1 102 ? -16.614 0.739 9.661 1.00 94.44 102 ARG A N 1
ATOM 799 C CA . ARG A 1 102 ? -15.828 -0.317 9.027 1.00 94.44 102 ARG A CA 1
ATOM 800 C C . ARG A 1 102 ? -14.837 0.292 8.046 1.00 94.44 102 ARG A C 1
ATOM 802 O O . ARG A 1 102 ? -15.207 1.010 7.120 1.00 94.44 102 ARG A O 1
ATOM 809 N N . ILE A 1 103 ? -13.572 -0.040 8.239 1.00 97.44 103 ILE A N 1
ATOM 810 C CA . ILE A 1 103 ? -12.460 0.372 7.399 1.00 97.44 103 ILE A CA 1
ATOM 811 C C . ILE A 1 103 ? -11.930 -0.852 6.669 1.00 97.44 103 ILE A C 1
ATOM 813 O O . ILE A 1 103 ? -11.609 -1.859 7.294 1.00 97.44 103 ILE A O 1
ATOM 817 N N . LEU A 1 104 ? -11.785 -0.747 5.355 1.00 98.56 104 LEU A N 1
ATOM 818 C CA . LEU A 1 104 ? -11.011 -1.695 4.565 1.00 98.56 104 LEU A CA 1
ATOM 819 C C . LEU A 1 104 ? -9.640 -1.081 4.277 1.00 98.56 104 LEU A C 1
ATOM 821 O O . LEU A 1 104 ? -9.557 -0.018 3.668 1.00 98.56 104 LEU A O 1
ATOM 825 N N . ALA A 1 105 ? -8.566 -1.743 4.691 1.00 98.75 105 ALA A N 1
ATOM 826 C CA . ALA A 1 105 ? -7.210 -1.373 4.309 1.00 98.75 105 ALA A CA 1
ATOM 827 C C . ALA A 1 105 ? -6.742 -2.267 3.156 1.00 98.75 105 ALA A C 1
ATOM 829 O O . ALA A 1 105 ? -6.650 -3.483 3.314 1.00 98.75 105 ALA A O 1
ATOM 830 N N . VAL A 1 106 ? -6.458 -1.665 2.000 1.00 98.75 106 VAL A N 1
ATOM 831 C CA . VAL A 1 106 ? -5.930 -2.347 0.812 1.00 98.75 106 VAL A CA 1
ATOM 832 C C . VAL A 1 106 ? -4.558 -1.793 0.457 1.00 98.75 106 VAL A C 1
ATOM 834 O O . VAL A 1 106 ? -4.333 -0.582 0.481 1.00 98.75 106 VAL A O 1
ATOM 837 N N . GLY A 1 107 ? -3.640 -2.680 0.096 1.00 96.81 107 GLY A N 1
ATOM 838 C CA . GLY A 1 107 ? -2.268 -2.288 -0.176 1.00 96.81 107 GLY A CA 1
ATOM 839 C C . GLY A 1 107 ? -1.336 -3.468 -0.334 1.00 96.81 107 GLY A C 1
ATOM 840 O O . GLY A 1 107 ? -1.777 -4.581 -0.630 1.00 96.81 107 GLY A O 1
ATOM 841 N N . ASP A 1 108 ? -0.047 -3.211 -0.137 1.00 93.81 108 ASP A N 1
ATOM 842 C CA . ASP A 1 108 ? 0.987 -4.225 -0.283 1.00 93.81 108 ASP A CA 1
ATOM 843 C C . ASP A 1 108 ? 1.461 -4.795 1.070 1.00 93.81 108 ASP A C 1
ATOM 845 O O . ASP A 1 108 ? 0.668 -4.987 1.999 1.00 93.81 108 ASP A O 1
ATOM 849 N N . SER A 1 109 ? 2.750 -5.118 1.176 1.00 93.12 109 SER A N 1
ATOM 850 C CA . SER A 1 109 ? 3.379 -5.658 2.374 1.00 93.12 109 SER A CA 1
ATOM 851 C C . SER A 1 109 ? 3.338 -4.705 3.567 1.00 93.12 109 SER A C 1
ATOM 853 O O . SER A 1 109 ? 3.279 -5.184 4.701 1.00 93.12 109 SER A O 1
ATOM 855 N N . PHE A 1 110 ? 3.305 -3.386 3.360 1.00 96.31 110 PHE A N 1
ATOM 856 C CA . PHE A 1 110 ? 3.133 -2.455 4.476 1.00 96.31 110 PHE A CA 1
ATOM 857 C C . PHE A 1 110 ? 1.727 -2.510 5.055 1.00 96.31 110 PHE A C 1
ATOM 859 O O . PHE A 1 110 ? 1.562 -2.504 6.274 1.00 96.31 110 PHE A O 1
ATOM 866 N N . THR A 1 111 ? 0.710 -2.615 4.201 1.00 98.19 111 THR A N 1
ATOM 867 C CA . THR A 1 111 ? -0.663 -2.821 4.672 1.00 98.19 111 THR A CA 1
ATOM 868 C C . THR A 1 111 ? -0.793 -4.139 5.416 1.00 98.19 111 THR A C 1
ATOM 870 O O . THR A 1 111 ? -1.290 -4.155 6.539 1.00 98.19 111 THR A O 1
ATOM 873 N N . PHE A 1 112 ? -0.232 -5.216 4.865 1.00 97.12 112 PHE A N 1
ATOM 874 C CA . PHE A 1 112 ? -0.214 -6.532 5.507 1.00 97.12 112 PHE A CA 1
ATOM 875 C C . PHE A 1 112 ? 0.513 -6.548 6.866 1.00 97.12 112 PHE A C 1
ATOM 877 O O . PHE A 1 112 ? 0.238 -7.399 7.708 1.00 97.12 112 PHE A O 1
ATOM 884 N N . GLY A 1 113 ? 1.447 -5.623 7.098 1.00 95.62 113 GLY A N 1
ATOM 885 C CA . GLY A 1 113 ? 2.324 -5.650 8.267 1.00 95.62 113 GLY A CA 1
ATOM 886 C C . GLY A 1 113 ? 3.408 -6.711 8.159 1.00 95.62 113 GLY A C 1
ATOM 887 O O . GLY A 1 113 ? 3.640 -7.488 9.084 1.00 95.62 113 GLY A O 1
ATOM 888 N N . PHE A 1 114 ? 4.050 -6.772 6.994 1.00 91.31 114 PHE A N 1
ATOM 889 C CA . PHE A 1 114 ? 5.161 -7.679 6.764 1.00 91.31 114 PHE A CA 1
ATOM 890 C C . PHE A 1 114 ? 6.310 -7.377 7.733 1.00 91.31 114 PHE A C 1
ATOM 892 O O . PHE A 1 114 ? 6.781 -6.245 7.809 1.00 91.31 114 PHE A O 1
ATOM 899 N N . GLY A 1 115 ? 6.753 -8.396 8.470 1.00 88.75 115 GLY A N 1
ATOM 900 C CA . GLY A 1 115 ? 7.815 -8.258 9.467 1.00 88.75 115 GLY A CA 1
ATOM 901 C C . GLY A 1 115 ? 7.349 -8.055 10.909 1.00 88.75 115 GLY A C 1
ATOM 902 O O . GLY A 1 115 ? 8.188 -8.066 11.810 1.00 88.75 115 GLY A O 1
ATOM 903 N N . VAL A 1 116 ? 6.040 -7.937 11.162 1.00 95.06 116 VAL A N 1
ATOM 904 C CA . VAL A 1 116 ? 5.494 -7.749 12.517 1.00 95.06 116 VAL A CA 1
ATOM 905 C C . VAL A 1 116 ? 4.397 -8.761 12.865 1.00 95.06 116 VAL A C 1
ATOM 907 O O . VAL A 1 116 ? 3.741 -9.327 11.982 1.00 95.06 116 VAL A O 1
ATOM 910 N N . ALA A 1 117 ? 4.196 -8.994 14.163 1.00 95.31 117 ALA A N 1
ATOM 911 C CA . ALA A 1 117 ? 3.136 -9.867 14.659 1.00 95.31 117 ALA A CA 1
ATOM 912 C C . ALA A 1 117 ? 1.740 -9.258 14.418 1.00 95.31 117 ALA A C 1
ATOM 914 O O . ALA A 1 117 ? 1.591 -8.060 14.165 1.00 95.31 117 ALA A O 1
ATOM 915 N N . ASP A 1 118 ? 0.690 -10.074 14.525 1.00 95.88 118 ASP A N 1
ATOM 916 C CA . ASP A 1 118 ? -0.705 -9.679 14.260 1.00 95.88 118 ASP A CA 1
ATOM 917 C C . ASP A 1 118 ? -1.127 -8.447 15.073 1.00 95.88 118 ASP A C 1
ATOM 919 O O . ASP A 1 118 ? -1.678 -7.487 14.524 1.00 95.88 118 ASP A O 1
ATOM 923 N N . SER A 1 119 ? -0.788 -8.453 16.367 1.00 96.56 119 SER A N 1
ATOM 924 C CA . SER A 1 119 ? -1.035 -7.378 17.339 1.00 96.56 119 SER A CA 1
ATOM 925 C C . SER A 1 119 ? -0.276 -6.083 17.045 1.00 96.56 119 SER A C 1
ATOM 927 O O . SER A 1 119 ? -0.639 -5.011 17.526 1.00 96.56 119 SER A O 1
ATOM 929 N N . GLU A 1 120 ? 0.776 -6.150 16.236 1.00 97.75 120 GLU A N 1
ATOM 930 C CA . GLU A 1 120 ? 1.655 -5.018 15.963 1.00 97.75 120 GLU A CA 1
ATOM 931 C C . GLU A 1 120 ? 1.286 -4.281 14.675 1.00 97.75 120 GLU A C 1
ATOM 933 O O . GLU A 1 120 ? 1.716 -3.140 14.479 1.00 97.75 120 GLU A O 1
ATOM 938 N N . THR A 1 121 ? 0.461 -4.890 13.820 1.00 98.38 121 THR A N 1
ATOM 939 C CA . THR A 1 121 ? -0.042 -4.262 12.593 1.00 98.38 121 THR A CA 1
ATOM 940 C C . THR A 1 121 ? -0.804 -2.970 12.906 1.00 98.38 121 THR A C 1
ATOM 942 O O . THR A 1 121 ? -1.454 -2.831 13.947 1.00 98.38 121 THR A O 1
ATOM 945 N N . PHE A 1 122 ? -0.752 -1.985 12.000 1.00 98.38 122 PHE A N 1
ATOM 946 C CA . PHE A 1 122 ? -1.450 -0.717 12.252 1.00 98.38 122 PHE A CA 1
ATOM 947 C C . PHE A 1 122 ? -2.968 -0.925 12.324 1.00 98.38 122 PHE A C 1
ATOM 949 O O . PHE A 1 122 ? -3.639 -0.254 13.103 1.00 98.38 122 PHE A O 1
ATOM 956 N N . SER A 1 123 ? -3.504 -1.867 11.540 1.00 97.62 123 SER A N 1
ATOM 957 C CA . SER A 1 123 ? -4.927 -2.197 11.512 1.00 97.62 123 SER A CA 1
ATOM 958 C C . SER A 1 123 ? -5.399 -2.716 12.861 1.00 97.62 123 SER A C 1
ATOM 960 O O . SER A 1 123 ? -6.394 -2.229 13.393 1.00 97.62 123 SER A O 1
ATOM 962 N N . ARG A 1 124 ? -4.640 -3.641 13.459 1.00 97.44 124 ARG A N 1
ATOM 963 C CA . ARG A 1 124 ? -4.987 -4.218 14.754 1.00 97.44 124 ARG A CA 1
ATOM 964 C C . ARG A 1 124 ? -4.901 -3.183 15.870 1.00 97.44 124 ARG A C 1
ATOM 966 O O . ARG A 1 124 ? -5.808 -3.086 16.692 1.00 97.44 124 ARG A O 1
ATOM 973 N N . ARG A 1 125 ? -3.888 -2.318 15.832 1.00 97.38 125 ARG A N 1
ATOM 974 C CA . ARG A 1 125 ? -3.760 -1.208 16.786 1.00 97.38 125 ARG A CA 1
ATOM 975 C C . ARG A 1 125 ? -4.868 -0.166 16.678 1.00 97.38 125 ARG A C 1
ATOM 977 O O . ARG A 1 125 ? -5.245 0.410 17.696 1.00 97.38 125 ARG A O 1
ATOM 984 N N . LEU A 1 126 ? -5.387 0.099 15.479 1.00 95.81 126 LEU A N 1
ATOM 985 C CA . LEU A 1 126 ? -6.547 0.980 15.305 1.00 95.81 126 LEU A CA 1
ATOM 986 C C . LEU A 1 126 ? -7.788 0.405 16.003 1.00 95.81 126 LEU A C 1
ATOM 988 O O . LEU A 1 126 ? -8.479 1.137 16.710 1.00 95.81 126 LEU A O 1
ATOM 992 N N . GLU A 1 127 ? -8.037 -0.899 15.862 1.00 93.69 127 GLU A N 1
ATOM 993 C CA . GLU A 1 127 ? -9.140 -1.575 16.557 1.00 93.69 127 GLU A CA 1
ATOM 994 C C . GLU A 1 127 ? -8.938 -1.633 18.080 1.00 93.69 127 GLU A C 1
ATOM 996 O O . GLU A 1 127 ? -9.894 -1.480 18.833 1.00 93.69 127 GLU A O 1
ATOM 1001 N N . GLU A 1 128 ? -7.707 -1.823 18.563 1.00 93.69 128 GLU A N 1
ATOM 1002 C CA . GLU A 1 128 ? -7.408 -1.819 20.008 1.00 93.69 128 GLU A CA 1
ATOM 1003 C C . GLU A 1 128 ? -7.695 -0.470 20.661 1.00 93.69 128 GLU A C 1
ATOM 1005 O O . GLU A 1 128 ? -8.174 -0.406 21.792 1.00 93.69 128 GLU A O 1
ATOM 1010 N N . ARG A 1 129 ? -7.429 0.618 19.936 1.00 91.44 129 ARG A N 1
ATOM 1011 C CA . ARG A 1 129 ? -7.686 1.986 20.402 1.00 91.44 129 ARG A CA 1
ATOM 1012 C C . ARG A 1 129 ? -9.158 2.372 20.312 1.00 91.44 129 ARG A C 1
ATOM 1014 O O . ARG A 1 129 ? -9.600 3.250 21.051 1.00 91.44 129 ARG A O 1
ATOM 1021 N N . ASN A 1 130 ? -9.912 1.740 19.414 1.00 89.62 130 ASN A N 1
ATOM 1022 C CA . ASN A 1 130 ? -11.345 1.944 19.267 1.00 89.62 130 ASN A CA 1
ATOM 1023 C C . ASN A 1 130 ? -12.067 0.613 18.984 1.00 89.62 130 ASN A C 1
ATOM 1025 O O . ASN A 1 130 ? -12.252 0.260 17.818 1.00 89.62 130 ASN A O 1
ATOM 1029 N N . PRO A 1 131 ? -12.547 -0.091 20.026 1.00 88.19 131 PRO A N 1
ATOM 1030 C CA . PRO A 1 131 ? -13.212 -1.388 19.877 1.00 88.19 131 PRO A CA 1
ATOM 1031 C C . PRO A 1 131 ? -14.508 -1.370 19.053 1.00 88.19 131 PRO A C 1
ATOM 1033 O O . PRO A 1 131 ? -14.966 -2.423 18.613 1.00 88.19 131 PRO A O 1
ATOM 1036 N N . ALA A 1 132 ? -15.115 -0.196 18.839 1.00 88.25 132 ALA A N 1
ATOM 1037 C CA . ALA A 1 132 ? -16.280 -0.056 17.963 1.00 88.25 132 ALA A CA 1
ATOM 1038 C C . ALA A 1 132 ? -15.909 -0.123 16.471 1.00 88.25 132 ALA A C 1
ATOM 1040 O O . ALA A 1 132 ? -16.787 -0.264 15.625 1.00 88.25 132 ALA A O 1
ATOM 1041 N N . LEU A 1 133 ? -14.625 0.019 16.146 1.00 91.06 133 LEU A N 1
ATOM 1042 C CA . LEU A 1 133 ? -14.119 0.096 14.789 1.00 91.06 133 LEU A CA 1
ATOM 1043 C C . LEU A 1 133 ? -13.756 -1.308 14.284 1.00 91.06 133 LEU A C 1
ATOM 1045 O O . LEU A 1 133 ? -13.178 -2.125 15.004 1.00 91.06 133 LEU A O 1
ATOM 1049 N N . GLU A 1 134 ? -14.105 -1.591 13.034 1.00 94.94 134 GLU A N 1
ATOM 1050 C CA . GLU A 1 134 ? -13.644 -2.783 12.321 1.00 94.94 134 GLU A CA 1
ATOM 1051 C C . GLU A 1 134 ? -12.592 -2.375 11.296 1.00 94.94 134 GLU A C 1
ATOM 1053 O O . GLU A 1 134 ? -12.868 -1.511 10.464 1.00 94.94 134 GLU A O 1
ATOM 1058 N N . VAL A 1 135 ? -11.401 -2.978 11.338 1.00 96.81 135 VAL A N 1
ATOM 1059 C CA . VAL A 1 135 ? -10.351 -2.730 10.336 1.00 96.81 135 VAL A CA 1
ATOM 1060 C C . VAL A 1 135 ? -9.992 -4.020 9.617 1.00 96.81 135 VAL A C 1
ATOM 1062 O O . VAL A 1 135 ? -9.172 -4.804 10.085 1.00 96.81 135 VAL A O 1
ATOM 1065 N N . LEU A 1 136 ? -10.574 -4.206 8.438 1.00 98.00 136 LEU A N 1
ATOM 1066 C CA . LEU A 1 136 ? -10.320 -5.340 7.561 1.00 98.00 136 LEU A CA 1
ATOM 1067 C C . LEU A 1 136 ? -8.986 -5.103 6.852 1.00 98.00 136 LEU A C 1
ATOM 1069 O O . LEU A 1 136 ? -8.893 -4.270 5.948 1.00 98.00 136 LEU A O 1
ATOM 1073 N N . ASN A 1 137 ? -7.944 -5.811 7.275 1.00 98.69 137 ASN A N 1
ATOM 1074 C CA . ASN A 1 137 ? -6.626 -5.710 6.664 1.00 98.69 137 ASN A CA 1
ATOM 1075 C C . ASN A 1 137 ? -6.494 -6.680 5.485 1.00 98.69 137 ASN A C 1
ATOM 1077 O O . ASN A 1 137 ? -6.144 -7.847 5.650 1.00 98.69 137 ASN A O 1
ATOM 1081 N N . ALA A 1 138 ? -6.755 -6.168 4.288 1.00 98.38 138 ALA A N 1
ATOM 1082 C CA . ALA A 1 138 ? -6.629 -6.893 3.034 1.00 98.38 138 ALA A CA 1
ATOM 1083 C C . ALA A 1 138 ? -5.300 -6.579 2.316 1.00 98.38 138 ALA A C 1
ATOM 1085 O O . ALA A 1 138 ? -5.216 -6.677 1.096 1.00 98.38 138 ALA A O 1
ATOM 1086 N N . GLY A 1 139 ? -4.251 -6.164 3.033 1.00 97.56 139 GLY A N 1
ATOM 1087 C CA . GLY A 1 139 ? -2.931 -5.995 2.424 1.00 97.56 139 GLY A CA 1
ATOM 1088 C C . GLY A 1 139 ? -2.403 -7.317 1.874 1.00 97.56 139 GLY A C 1
ATOM 1089 O O . GLY A 1 139 ? -2.590 -8.358 2.498 1.00 97.56 139 GLY A O 1
ATOM 1090 N N . VAL A 1 140 ? -1.729 -7.298 0.722 1.00 94.88 140 VAL A N 1
ATOM 1091 C CA . VAL A 1 140 ? -1.094 -8.505 0.172 1.00 94.88 140 VAL A CA 1
ATOM 1092 C C . VAL A 1 140 ? 0.324 -8.180 -0.303 1.00 94.88 140 VAL A C 1
ATOM 1094 O O . VAL A 1 140 ? 0.501 -7.373 -1.221 1.00 94.88 140 VAL A O 1
ATOM 1097 N N . PRO A 1 141 ? 1.366 -8.803 0.280 1.00 90.25 141 PRO A N 1
ATOM 1098 C CA . PRO A 1 141 ? 2.745 -8.583 -0.134 1.00 90.25 141 PRO A CA 1
ATOM 1099 C C . PRO A 1 141 ? 2.954 -8.755 -1.642 1.00 90.25 141 PRO A C 1
ATOM 1101 O O . PRO A 1 141 ? 2.479 -9.710 -2.260 1.00 90.25 141 PRO A O 1
ATOM 1104 N N . GLY A 1 142 ? 3.685 -7.806 -2.230 1.00 84.56 142 GLY A N 1
ATOM 1105 C CA . GLY A 1 142 ? 4.023 -7.806 -3.654 1.00 84.56 142 GLY A CA 1
ATOM 1106 C C . GLY A 1 142 ? 2.949 -7.232 -4.583 1.00 84.56 142 GLY A C 1
ATOM 1107 O O . GLY A 1 142 ? 3.179 -7.191 -5.791 1.00 84.56 142 GLY A O 1
ATOM 1108 N N . TYR A 1 143 ? 1.810 -6.760 -4.070 1.00 92.50 143 TYR A N 1
ATOM 1109 C CA . TYR A 1 143 ? 0.774 -6.162 -4.916 1.00 92.50 143 TYR A CA 1
ATOM 1110 C C . TYR A 1 143 ? 1.191 -4.807 -5.496 1.00 92.50 143 TYR A C 1
ATOM 1112 O O . TYR A 1 143 ? 1.816 -3.978 -4.834 1.00 92.50 143 TYR A O 1
ATOM 1120 N N . GLY A 1 144 ? 0.851 -4.580 -6.763 1.00 92.50 144 GLY A N 1
ATOM 1121 C CA . GLY A 1 144 ? 0.844 -3.253 -7.381 1.00 92.50 144 GLY A CA 1
ATOM 1122 C C . GLY A 1 144 ? -0.522 -2.575 -7.255 1.00 92.50 144 GLY A C 1
ATOM 1123 O O . GLY A 1 144 ? -1.495 -3.182 -6.810 1.00 92.50 144 GLY A O 1
ATOM 1124 N N . ILE A 1 145 ? -0.614 -1.317 -7.697 1.00 94.19 145 ILE A N 1
ATOM 1125 C CA . ILE A 1 145 ? -1.879 -0.551 -7.690 1.00 94.19 145 ILE A CA 1
ATOM 1126 C C . ILE A 1 145 ? -2.966 -1.249 -8.534 1.00 94.19 145 ILE A C 1
ATOM 1128 O O . ILE A 1 145 ? -4.152 -1.184 -8.219 1.00 94.19 145 ILE A O 1
ATOM 1132 N N . ASP A 1 146 ? -2.566 -1.948 -9.595 1.00 93.56 146 ASP A N 1
ATOM 1133 C CA . ASP A 1 146 ? -3.446 -2.772 -10.425 1.00 93.56 146 ASP A CA 1
ATOM 1134 C C . ASP A 1 146 ? -4.107 -3.908 -9.636 1.00 93.56 146 ASP A C 1
ATOM 1136 O O . ASP A 1 146 ? -5.329 -4.039 -9.664 1.00 93.56 146 ASP A O 1
ATOM 1140 N N . GLN A 1 147 ? -3.327 -4.686 -8.885 1.00 96.38 147 GLN A N 1
ATOM 1141 C CA . GLN A 1 147 ? -3.857 -5.744 -8.026 1.00 96.38 147 GLN A CA 1
ATOM 1142 C C . GLN A 1 147 ? -4.674 -5.184 -6.866 1.00 96.38 147 GLN A C 1
ATOM 1144 O O . GLN A 1 147 ? -5.660 -5.806 -6.500 1.00 96.38 147 GLN A O 1
ATOM 1149 N N . VAL A 1 148 ? -4.340 -4.006 -6.332 1.00 98.00 148 VAL A N 1
ATOM 1150 C CA . VAL A 1 148 ? -5.172 -3.338 -5.317 1.00 98.00 148 VAL A CA 1
ATOM 1151 C C . VAL A 1 148 ? -6.565 -3.003 -5.866 1.00 98.00 148 VAL A C 1
ATOM 1153 O O . VAL A 1 148 ? -7.562 -3.264 -5.192 1.00 98.00 148 VAL A O 1
ATOM 1156 N N . LEU A 1 149 ? -6.662 -2.496 -7.104 1.00 98.31 149 LEU A N 1
ATOM 1157 C CA . LEU A 1 149 ? -7.957 -2.296 -7.766 1.00 98.31 149 LEU A CA 1
ATOM 1158 C C . LEU A 1 149 ? -8.715 -3.618 -7.936 1.00 98.31 149 LEU A C 1
ATOM 1160 O O . LEU A 1 149 ? -9.907 -3.689 -7.634 1.00 98.31 149 LEU A O 1
ATOM 1164 N N . MET A 1 150 ? -8.035 -4.669 -8.396 1.00 97.94 150 MET A N 1
ATOM 1165 C CA . MET A 1 150 ? -8.670 -5.976 -8.574 1.00 97.94 150 MET A CA 1
ATOM 1166 C C . MET A 1 150 ? -9.124 -6.576 -7.239 1.00 97.94 150 MET A C 1
ATOM 1168 O O . MET A 1 150 ? -10.241 -7.064 -7.140 1.00 97.94 150 MET A O 1
ATOM 1172 N N . LEU A 1 151 ? -8.321 -6.461 -6.185 1.00 98.38 151 LEU A N 1
ATOM 1173 C CA . LEU A 1 151 ? -8.655 -6.941 -4.849 1.00 98.38 151 LEU A CA 1
ATOM 1174 C C . LEU A 1 151 ? -9.903 -6.253 -4.288 1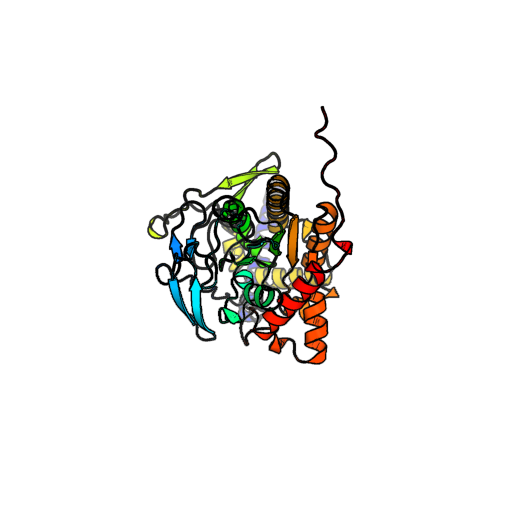.00 98.38 151 LEU A C 1
ATOM 1176 O O . LEU A 1 151 ? -10.766 -6.910 -3.703 1.00 98.38 151 LEU A O 1
ATOM 1180 N N . TYR A 1 152 ? -10.016 -4.936 -4.480 1.00 98.69 152 TYR A N 1
ATOM 1181 C CA . TYR A 1 152 ? -11.216 -4.203 -4.091 1.00 98.69 152 TYR A CA 1
ATOM 1182 C C . TYR A 1 152 ? -12.458 -4.733 -4.823 1.00 98.69 152 TYR A C 1
ATOM 1184 O O . TYR A 1 152 ? -13.489 -4.961 -4.189 1.00 98.69 152 TYR A O 1
ATOM 1192 N N . ARG A 1 153 ? -12.345 -4.988 -6.134 1.00 98.06 153 ARG A N 1
ATOM 1193 C CA . ARG A 1 153 ? -13.435 -5.521 -6.967 1.00 98.06 153 ARG A CA 1
ATOM 1194 C C . ARG A 1 153 ? -13.870 -6.926 -6.565 1.00 98.06 153 ARG A C 1
ATOM 1196 O O . ARG A 1 153 ? -15.067 -7.163 -6.420 1.00 98.06 153 ARG A O 1
ATOM 1203 N N . GLU A 1 154 ? -12.908 -7.826 -6.404 1.00 97.38 154 GLU A N 1
ATOM 1204 C CA . GLU A 1 154 ? -13.159 -9.256 -6.207 1.00 97.38 154 GLU A CA 1
ATOM 1205 C C . GLU A 1 154 ? -13.560 -9.594 -4.769 1.00 97.38 154 GLU A C 1
ATOM 1207 O O . GLU A 1 154 ? -14.399 -10.469 -4.540 1.00 97.38 154 GLU A O 1
ATOM 1212 N N . ILE A 1 155 ? -12.971 -8.904 -3.790 1.00 97.25 155 ILE A N 1
ATOM 1213 C CA . ILE A 1 155 ? -13.065 -9.282 -2.376 1.00 97.25 155 ILE A CA 1
ATOM 1214 C C . ILE A 1 155 ? -13.557 -8.103 -1.540 1.00 97.25 155 ILE A C 1
ATOM 1216 O O . ILE A 1 155 ? -14.614 -8.179 -0.917 1.00 97.25 155 ILE A O 1
ATOM 1220 N N . GLY A 1 156 ? -12.821 -6.991 -1.554 1.00 96.88 156 GLY A N 1
ATOM 1221 C CA . GLY A 1 156 ? -12.984 -5.914 -0.575 1.00 96.88 156 GLY A CA 1
ATOM 1222 C C . GLY A 1 156 ? -14.377 -5.279 -0.536 1.00 96.88 156 GLY A C 1
ATOM 1223 O O . GLY A 1 156 ? -14.927 -5.059 0.544 1.00 96.88 156 GLY A O 1
ATOM 1224 N N . ARG A 1 157 ? -14.981 -5.008 -1.698 1.00 97.19 157 ARG A N 1
ATOM 1225 C CA . ARG A 1 157 ? -16.261 -4.284 -1.785 1.00 97.19 157 ARG A CA 1
ATOM 1226 C C . ARG A 1 157 ? -17.464 -5.039 -1.211 1.00 97.19 157 ARG A C 1
ATOM 1228 O O . ARG A 1 157 ? -18.430 -4.398 -0.809 1.00 97.19 157 ARG A O 1
ATOM 1235 N N . LYS A 1 158 ? -17.396 -6.374 -1.115 1.00 95.94 158 LYS A N 1
ATOM 1236 C CA . LYS A 1 158 ? -18.459 -7.227 -0.540 1.00 95.94 158 LYS A CA 1
ATOM 1237 C C . LYS A 1 158 ? -18.683 -6.964 0.951 1.00 95.94 158 LYS A C 1
ATOM 1239 O O . LYS A 1 158 ? -19.751 -7.239 1.476 1.00 95.94 158 LYS A O 1
ATOM 1244 N N . TYR A 1 159 ? -17.683 -6.399 1.624 1.00 96.06 159 TYR A N 1
ATOM 1245 C CA . TYR A 1 159 ? -17.744 -6.081 3.047 1.00 96.06 159 TYR A CA 1
ATOM 1246 C C . TYR A 1 159 ? -18.311 -4.690 3.341 1.00 96.06 159 TYR A C 1
ATOM 1248 O O . TYR A 1 159 ? -18.312 -4.292 4.504 1.00 96.06 159 TYR A O 1
ATOM 1256 N N . HIS A 1 160 ? -18.770 -3.947 2.326 1.00 94.81 160 HIS A N 1
ATOM 1257 C CA . HIS A 1 160 ? -19.418 -2.638 2.482 1.00 94.81 160 HIS A CA 1
ATOM 1258 C C . HIS A 1 160 ? -18.679 -1.692 3.456 1.00 94.81 160 HIS A C 1
ATOM 1260 O O . HIS A 1 160 ? -19.240 -1.303 4.485 1.00 94.81 160 HIS A O 1
ATOM 1266 N N . PRO A 1 161 ? -17.395 -1.371 3.202 1.00 96.19 161 PRO A N 1
ATOM 1267 C CA . PRO A 1 161 ? -16.643 -0.479 4.079 1.00 96.19 161 PRO A CA 1
ATOM 1268 C C . PRO A 1 161 ? -17.209 0.946 4.042 1.00 96.19 161 PRO A C 1
ATOM 1270 O O . PRO A 1 161 ? -17.643 1.408 2.994 1.00 96.19 161 PRO A O 1
ATOM 1273 N N . ASP A 1 162 ? -17.127 1.675 5.155 1.00 95.56 162 ASP A N 1
ATOM 1274 C CA . ASP A 1 162 ? -17.412 3.117 5.182 1.00 95.56 162 ASP A CA 1
ATOM 1275 C C . ASP A 1 162 ? -16.201 3.922 4.683 1.00 95.56 162 ASP A C 1
ATOM 1277 O O . ASP A 1 162 ? -16.342 4.983 4.078 1.00 95.56 162 ASP A O 1
ATOM 1281 N N . VAL A 1 163 ? -14.988 3.411 4.931 1.00 97.12 163 VAL A N 1
ATOM 1282 C CA . VAL A 1 163 ? -13.718 4.026 4.523 1.00 97.12 163 VAL A CA 1
ATOM 1283 C C . VAL A 1 163 ? -12.814 2.969 3.900 1.00 97.12 163 VAL A C 1
ATOM 1285 O O . VAL A 1 163 ? -12.661 1.876 4.447 1.00 97.12 163 VAL A O 1
ATOM 1288 N N . VAL A 1 164 ? -12.152 3.309 2.796 1.00 98.69 164 VAL A N 1
ATOM 1289 C CA . VAL A 1 164 ? -11.108 2.469 2.199 1.00 98.69 164 VAL A CA 1
ATOM 1290 C C . VAL A 1 164 ? -9.768 3.187 2.291 1.00 98.69 164 VAL A C 1
ATOM 1292 O O . VAL A 1 164 ? -9.552 4.200 1.623 1.00 98.69 164 VAL A O 1
ATOM 1295 N N . LEU A 1 165 ? -8.863 2.659 3.115 1.00 98.69 165 LEU A N 1
ATOM 1296 C CA . LEU A 1 165 ? -7.471 3.095 3.160 1.00 98.69 165 LEU A CA 1
ATOM 1297 C C . LEU A 1 165 ? -6.730 2.432 2.000 1.00 98.69 165 LEU A C 1
ATOM 1299 O O . LEU A 1 165 ? -6.591 1.211 1.971 1.00 98.69 165 LEU A O 1
ATOM 1303 N N . VAL A 1 166 ? -6.274 3.238 1.048 1.00 98.56 166 VAL A N 1
ATOM 1304 C CA . VAL A 1 166 ? -5.492 2.790 -0.103 1.00 98.56 166 VAL A CA 1
ATOM 1305 C C . VAL A 1 166 ? -4.043 3.169 0.136 1.00 98.56 166 VAL A C 1
ATOM 1307 O O . VAL A 1 166 ? -3.679 4.346 0.104 1.00 98.56 166 VAL A O 1
ATOM 1310 N N . ASP A 1 167 ? -3.225 2.160 0.377 1.00 95.00 167 ASP A N 1
ATOM 1311 C CA . ASP A 1 167 ? -1.779 2.292 0.446 1.00 95.00 167 ASP A CA 1
ATOM 1312 C C . ASP A 1 167 ? -1.212 2.821 -0.870 1.00 95.00 167 ASP A C 1
ATOM 1314 O O . ASP A 1 167 ? -1.582 2.365 -1.961 1.00 95.00 167 ASP A O 1
ATOM 1318 N N . VAL A 1 168 ? -0.304 3.787 -0.761 1.00 92.69 168 VAL A N 1
ATOM 1319 C CA . VAL A 1 168 ? 0.499 4.223 -1.887 1.00 92.69 168 VAL A CA 1
ATOM 1320 C C . VAL A 1 168 ? 1.970 4.310 -1.504 1.00 92.69 168 VAL A C 1
ATOM 1322 O O . VAL A 1 168 ? 2.422 5.262 -0.859 1.00 92.69 168 VAL A O 1
ATOM 1325 N N . PHE A 1 169 ? 2.721 3.340 -2.015 1.00 88.62 169 PHE A N 1
ATOM 1326 C CA . PHE A 1 169 ? 4.170 3.246 -1.934 1.00 88.62 169 PHE A CA 1
ATOM 1327 C C . PHE A 1 169 ? 4.800 3.341 -3.343 1.00 88.62 169 PHE A C 1
ATOM 1329 O O . PHE A 1 169 ? 4.219 2.818 -4.302 1.00 88.62 169 PHE A O 1
ATOM 1336 N N . PRO A 1 170 ? 5.971 3.990 -3.534 1.00 81.25 170 PRO A N 1
ATOM 1337 C CA . PRO A 1 170 ? 6.537 4.246 -4.868 1.00 81.25 170 PRO A CA 1
ATOM 1338 C C . PRO A 1 170 ? 6.670 3.014 -5.772 1.00 81.25 170 PRO A C 1
ATOM 1340 O O . PRO A 1 170 ? 6.378 3.097 -6.967 1.00 81.25 170 PRO A O 1
ATOM 1343 N N . GLU A 1 171 ? 7.047 1.865 -5.209 1.00 79.69 171 GLU A N 1
ATOM 1344 C CA . GLU A 1 171 ? 7.238 0.627 -5.976 1.00 79.69 171 GLU A CA 1
ATOM 1345 C C . GLU A 1 171 ? 5.930 0.057 -6.541 1.00 79.69 171 GLU A C 1
ATOM 1347 O O . GLU A 1 171 ? 5.943 -0.663 -7.540 1.00 79.69 171 GLU A O 1
ATOM 1352 N N . MET A 1 172 ? 4.769 0.404 -5.977 1.00 86.62 172 MET A N 1
ATOM 1353 C CA . MET A 1 172 ? 3.490 -0.133 -6.451 1.00 86.62 172 MET A CA 1
ATOM 1354 C C . MET A 1 172 ? 3.164 0.316 -7.880 1.00 86.62 172 MET A C 1
ATOM 1356 O O . MET A 1 172 ? 2.559 -0.443 -8.642 1.00 86.62 172 MET A O 1
ATOM 1360 N N . GLY A 1 173 ? 3.585 1.526 -8.266 1.00 83.94 173 GLY A N 1
ATOM 1361 C CA . GLY A 1 173 ? 3.414 2.021 -9.633 1.00 83.94 173 GLY A CA 1
ATOM 1362 C C . GLY A 1 173 ? 4.344 1.331 -10.629 1.00 83.94 173 GLY A C 1
ATOM 1363 O O . GLY A 1 173 ? 3.945 1.015 -11.750 1.00 83.94 173 GLY A O 1
ATOM 1364 N N . TRP A 1 174 ? 5.564 1.004 -10.196 1.00 80.62 174 TRP A N 1
ATOM 1365 C CA . TRP A 1 174 ? 6.485 0.174 -10.968 1.00 80.62 174 TRP A CA 1
ATOM 1366 C C . TRP A 1 174 ? 5.900 -1.230 -11.184 1.00 80.62 174 TRP A C 1
ATOM 1368 O O . TRP A 1 174 ? 5.873 -1.715 -12.320 1.00 80.62 174 TRP A O 1
ATOM 1378 N N . ARG A 1 175 ? 5.340 -1.862 -10.144 1.00 81.88 175 ARG A N 1
ATOM 1379 C CA . ARG A 1 175 ? 4.685 -3.181 -10.255 1.00 81.88 175 ARG A CA 1
ATOM 1380 C C . ARG A 1 175 ? 3.492 -3.173 -11.218 1.00 81.88 175 ARG A C 1
ATOM 1382 O O . ARG A 1 175 ? 3.319 -4.140 -11.953 1.00 81.88 175 ARG A O 1
ATOM 1389 N N . ALA A 1 176 ? 2.737 -2.074 -11.283 1.00 85.44 176 ALA A N 1
ATOM 1390 C CA . ALA A 1 176 ? 1.562 -1.941 -12.152 1.00 85.44 176 ALA A CA 1
ATOM 1391 C C . ALA A 1 176 ? 1.873 -1.931 -13.665 1.00 85.44 176 ALA A C 1
ATOM 1393 O O . ALA A 1 176 ? 0.965 -2.021 -14.488 1.00 85.44 176 ALA A O 1
ATOM 1394 N N . THR A 1 177 ? 3.150 -1.827 -14.052 1.00 79.88 177 THR A N 1
ATOM 1395 C CA . THR A 1 177 ? 3.586 -1.868 -15.464 1.00 79.88 177 THR A CA 1
ATOM 1396 C C . THR A 1 177 ? 4.008 -3.258 -15.944 1.00 79.88 177 THR A C 1
ATOM 1398 O O . THR A 1 177 ? 4.542 -3.395 -17.048 1.00 79.88 177 THR A O 1
ATOM 1401 N N . ARG A 1 178 ? 3.823 -4.298 -15.121 1.00 77.19 178 ARG A N 1
ATOM 1402 C CA . ARG A 1 178 ? 4.383 -5.633 -15.360 1.00 77.19 178 ARG A CA 1
ATOM 1403 C C . ARG A 1 178 ? 3.340 -6.726 -15.212 1.00 77.19 178 ARG A C 1
ATOM 1405 O O . ARG A 1 178 ? 2.532 -6.709 -14.296 1.00 77.19 178 ARG A O 1
ATOM 1412 N N . ALA A 1 179 ? 3.463 -7.740 -16.060 1.00 77.50 179 ALA A N 1
ATOM 1413 C CA . ALA A 1 179 ? 2.679 -8.969 -15.974 1.00 77.50 179 ALA A CA 1
ATOM 1414 C C . ALA A 1 179 ? 3.186 -9.949 -14.896 1.00 77.50 179 ALA A C 1
ATOM 1416 O O . ALA A 1 179 ? 2.551 -10.975 -14.670 1.00 77.50 179 ALA A O 1
ATOM 1417 N N . PHE A 1 180 ? 4.328 -9.655 -14.255 1.00 75.44 180 PHE A N 1
ATOM 1418 C CA . PHE A 1 180 ? 4.975 -10.521 -13.268 1.00 75.44 180 PHE A CA 1
ATOM 1419 C C . PHE A 1 180 ? 5.613 -9.712 -12.134 1.00 75.44 180 PHE A C 1
ATOM 1421 O O . PHE A 1 180 ? 6.027 -8.564 -12.335 1.00 75.44 180 PHE A O 1
ATOM 1428 N N . THR A 1 181 ? 5.734 -10.322 -10.957 1.00 71.31 181 THR A N 1
ATOM 1429 C CA . THR A 1 181 ? 6.565 -9.806 -9.861 1.00 71.31 181 THR A CA 1
ATOM 1430 C C . THR A 1 181 ? 8.049 -10.024 -10.145 1.00 71.31 181 THR A C 1
ATOM 1432 O O . THR A 1 181 ? 8.430 -10.803 -11.018 1.00 71.31 181 THR A O 1
ATOM 1435 N N . ALA A 1 182 ? 8.910 -9.374 -9.361 1.00 59.28 182 ALA A N 1
ATOM 1436 C CA . ALA A 1 182 ? 10.345 -9.648 -9.389 1.00 59.28 182 ALA A CA 1
ATOM 1437 C C . ALA A 1 182 ? 10.681 -11.108 -9.021 1.00 59.28 182 ALA A C 1
ATOM 1439 O O . ALA A 1 182 ? 11.660 -11.644 -9.525 1.00 59.28 182 ALA A O 1
ATOM 1440 N N . GLY A 1 183 ? 9.842 -11.756 -8.200 1.00 59.91 183 GLY A N 1
ATOM 1441 C CA . GLY A 1 183 ? 9.946 -13.177 -7.852 1.00 59.91 183 GLY A CA 1
ATOM 1442 C C . GLY A 1 183 ? 9.411 -14.136 -8.922 1.00 59.91 183 GLY A C 1
ATOM 1443 O O . GLY A 1 183 ? 9.377 -15.336 -8.689 1.00 59.91 183 GLY A O 1
ATOM 1444 N N . GLY A 1 184 ? 8.977 -13.632 -10.085 1.00 66.38 184 GLY A N 1
ATOM 1445 C CA . GLY A 1 184 ? 8.518 -14.456 -11.209 1.00 66.38 184 GLY A CA 1
ATOM 1446 C C . GLY A 1 184 ? 7.039 -14.855 -11.173 1.00 66.38 184 GLY A C 1
ATOM 1447 O O . GLY A 1 184 ? 6.588 -15.570 -12.063 1.00 66.38 184 GLY A O 1
ATOM 1448 N N . TYR A 1 185 ? 6.261 -14.371 -10.201 1.00 73.12 185 TYR A N 1
ATOM 1449 C CA . TYR A 1 185 ? 4.827 -14.669 -10.105 1.00 73.12 185 TYR A CA 1
ATOM 1450 C C . TYR A 1 185 ? 4.020 -13.865 -11.115 1.00 73.12 185 TYR A C 1
ATOM 1452 O O . TYR A 1 185 ? 4.113 -12.638 -11.131 1.00 73.12 185 TYR A O 1
ATOM 1460 N N . ALA A 1 186 ? 3.212 -14.543 -11.931 1.00 82.25 186 ALA A N 1
ATOM 1461 C CA . ALA A 1 186 ? 2.288 -13.896 -12.854 1.0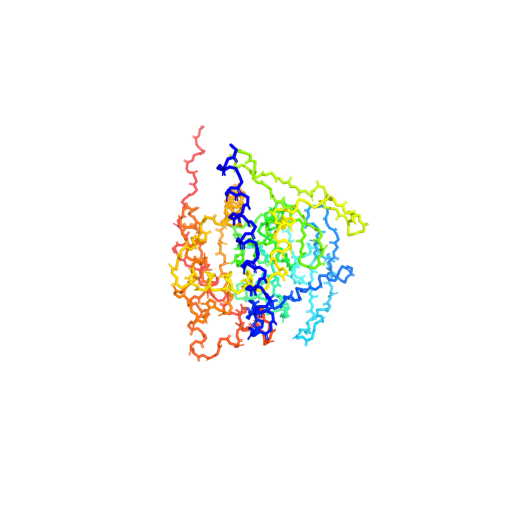0 82.25 186 ALA A CA 1
ATOM 1462 C C . ALA A 1 186 ? 1.206 -13.113 -12.092 1.00 82.25 186 ALA A C 1
ATOM 1464 O O . ALA A 1 186 ? 0.766 -13.516 -11.016 1.00 82.25 186 ALA A O 1
ATOM 1465 N N . LYS A 1 187 ? 0.766 -11.991 -12.660 1.00 88.38 187 LYS A N 1
ATOM 1466 C CA . LYS A 1 187 ? -0.264 -11.115 -12.084 1.00 88.38 187 LYS A CA 1
ATOM 1467 C C . LYS A 1 187 ? -1.135 -10.487 -13.170 1.00 88.38 187 LYS A C 1
ATOM 1469 O O . LYS A 1 187 ? -0.667 -10.353 -14.307 1.00 88.38 187 LYS A O 1
ATOM 1474 N N . PRO A 1 188 ? -2.359 -10.038 -12.838 1.00 91.94 188 PRO A N 1
ATOM 1475 C CA . PRO A 1 188 ? -3.085 -9.134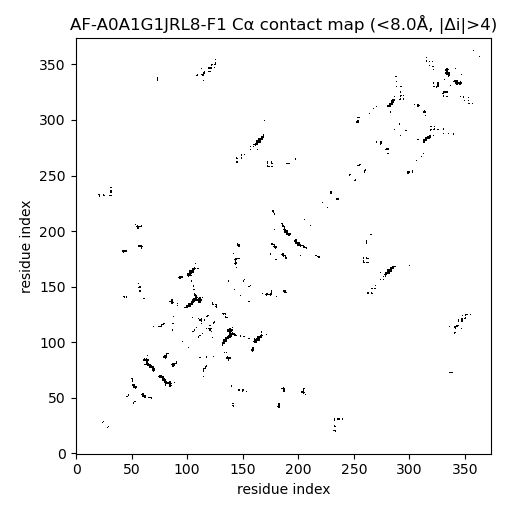 -13.719 1.00 91.94 188 PRO A CA 1
ATOM 1476 C C . PRO A 1 188 ? -2.282 -7.843 -13.885 1.00 91.94 188 PRO A C 1
ATOM 1478 O O . PRO A 1 188 ? -1.537 -7.449 -12.979 1.00 91.94 188 PRO A O 1
ATOM 1481 N N . PHE A 1 189 ? -2.466 -7.171 -15.014 1.00 90.25 189 PHE A N 1
ATOM 1482 C CA . PHE A 1 189 ? -1.957 -5.819 -15.230 1.00 90.25 189 PHE A CA 1
ATOM 1483 C C . PHE A 1 189 ? -2.858 -5.072 -16.209 1.00 90.25 189 PHE A C 1
ATOM 1485 O O . PHE A 1 189 ? -3.629 -5.685 -16.947 1.00 90.25 189 PHE A O 1
ATOM 1492 N N . PHE A 1 190 ? -2.762 -3.746 -16.234 1.00 90.38 190 PHE A N 1
ATOM 1493 C CA . PHE A 1 190 ? -3.505 -2.937 -17.195 1.00 90.38 190 PHE A CA 1
ATOM 1494 C C . PHE A 1 190 ? -2.604 -2.476 -18.342 1.00 90.38 190 PHE A C 1
ATOM 1496 O O . PHE A 1 190 ? -1.399 -2.277 -18.181 1.00 90.38 190 PHE A O 1
ATOM 1503 N N . LYS A 1 191 ? -3.208 -2.246 -19.504 1.00 89.75 191 LYS A N 1
ATOM 1504 C CA . LYS A 1 191 ? -2.648 -1.414 -20.572 1.00 89.75 191 LYS A CA 1
ATOM 1505 C C . LYS A 1 191 ? -3.550 -0.209 -20.790 1.00 89.75 191 LYS A C 1
ATOM 1507 O O . LYS A 1 191 ? -4.734 -0.244 -20.469 1.00 89.75 191 LYS A O 1
ATOM 1512 N N . LEU A 1 192 ? -2.977 0.859 -21.335 1.00 84.94 192 LEU A N 1
ATOM 1513 C CA . LEU A 1 192 ? -3.765 1.971 -21.849 1.00 84.94 192 LEU A CA 1
ATOM 1514 C C . LEU A 1 192 ? -4.090 1.703 -23.319 1.00 84.94 192 LEU A C 1
ATOM 1516 O O . LEU A 1 192 ? -3.179 1.451 -24.111 1.00 84.94 192 LEU A O 1
ATOM 1520 N N . THR A 1 193 ? -5.370 1.765 -23.678 1.00 87.12 193 THR A N 1
ATOM 1521 C CA . THR A 1 193 ? -5.802 1.740 -25.082 1.00 87.12 193 THR A CA 1
ATOM 1522 C C . THR A 1 193 ? -5.341 3.008 -25.807 1.00 87.12 193 THR A C 1
ATOM 1524 O O . THR A 1 193 ? -4.908 3.980 -25.180 1.00 87.12 193 THR A O 1
ATOM 1527 N N . ALA A 1 194 ? -5.483 3.052 -27.136 1.00 82.06 194 ALA A N 1
ATOM 1528 C CA . ALA A 1 194 ? -5.204 4.264 -27.915 1.00 82.06 194 ALA A CA 1
ATOM 1529 C C . ALA A 1 194 ? -6.047 5.475 -27.455 1.00 82.06 194 ALA A C 1
ATOM 1531 O O . ALA A 1 194 ? -5.626 6.618 -27.605 1.00 82.06 194 ALA A O 1
ATOM 1532 N N . GLN A 1 195 ? -7.214 5.219 -26.859 1.00 86.81 195 GLN A N 1
ATOM 1533 C CA . GLN A 1 195 ? -8.124 6.219 -26.298 1.00 86.81 195 GLN A CA 1
ATOM 1534 C C . GLN A 1 195 ? -7.780 6.592 -24.843 1.00 86.81 195 GLN A C 1
ATOM 1536 O O . GLN A 1 195 ? -8.394 7.493 -24.278 1.00 86.81 195 GLN A O 1
ATOM 1541 N N . GLY A 1 196 ? -6.782 5.946 -24.231 1.00 83.38 196 GLY A N 1
ATOM 1542 C CA . GLY A 1 196 ? -6.346 6.223 -22.860 1.00 83.38 196 GLY A CA 1
ATOM 1543 C C . GLY A 1 196 ? -7.223 5.592 -21.774 1.00 83.38 196 GLY A C 1
ATOM 1544 O O . GLY A 1 196 ? -7.199 6.069 -20.629 1.00 83.38 196 GLY A O 1
ATOM 1545 N N . GLU A 1 197 ? -7.969 4.544 -22.132 1.00 90.44 197 GLU A N 1
ATOM 1546 C CA . GLU A 1 197 ? -8.780 3.734 -21.221 1.00 90.44 197 GLU A CA 1
ATOM 1547 C C . GLU A 1 197 ? -7.993 2.538 -20.685 1.00 90.44 197 GLU A C 1
ATOM 1549 O O . GLU A 1 197 ? -7.054 2.065 -21.324 1.00 90.44 197 GLU A O 1
ATOM 1554 N N . LEU A 1 198 ? -8.366 2.065 -19.495 1.00 94.56 198 LEU A N 1
ATOM 1555 C CA . LEU A 1 198 ? -7.741 0.901 -18.869 1.00 94.56 198 LEU A CA 1
ATOM 1556 C C . LEU A 1 198 ? -8.288 -0.390 -19.479 1.00 94.56 198 LEU A C 1
ATOM 1558 O O . LEU A 1 198 ? -9.471 -0.691 -19.353 1.00 94.56 198 LEU A O 1
ATOM 1562 N N . GLU A 1 199 ? -7.403 -1.182 -20.067 1.00 92.62 199 GLU A N 1
ATOM 1563 C CA . GLU A 1 199 ? -7.695 -2.526 -20.554 1.00 92.62 199 GLU A CA 1
ATOM 1564 C C . GLU A 1 199 ? -6.995 -3.549 -19.656 1.00 92.62 199 GLU A C 1
ATOM 1566 O O . GLU A 1 199 ? -5.767 -3.540 -19.536 1.00 92.62 199 GLU A O 1
ATOM 1571 N N . LEU A 1 200 ? -7.777 -4.403 -18.991 1.00 93.94 200 LEU A N 1
ATOM 1572 C CA . LEU A 1 200 ? -7.259 -5.464 -18.130 1.00 93.94 200 LEU A CA 1
ATOM 1573 C C . LEU A 1 200 ? -6.672 -6.589 -18.983 1.00 93.94 200 LEU A C 1
ATOM 1575 O O . LEU A 1 200 ? -7.291 -7.051 -19.938 1.00 93.94 200 LEU A O 1
ATOM 1579 N N . GLN A 1 201 ? -5.483 -7.037 -18.612 1.00 89.44 201 GLN A N 1
ATOM 1580 C CA . GLN A 1 201 ? -4.733 -8.077 -19.296 1.00 89.44 201 GLN A CA 1
ATOM 1581 C C . GLN A 1 201 ? -4.338 -9.167 -18.298 1.00 89.44 201 GLN A C 1
ATOM 1583 O O . GLN A 1 201 ? -4.256 -8.927 -17.091 1.00 89.44 201 GLN A O 1
ATOM 1588 N N . ASN A 1 202 ? -4.017 -10.348 -18.829 1.00 87.44 202 ASN A N 1
ATOM 1589 C CA . ASN A 1 202 ? -3.518 -11.483 -18.050 1.00 87.44 202 ASN A CA 1
ATOM 1590 C C . ASN A 1 202 ? -4.534 -12.024 -17.028 1.00 87.44 202 ASN A C 1
ATOM 1592 O O . ASN A 1 202 ? -4.156 -12.370 -15.915 1.00 87.44 202 ASN A O 1
ATOM 1596 N N . VAL A 1 203 ? -5.817 -12.067 -17.403 1.00 89.88 203 VAL A N 1
ATOM 1597 C CA . VAL A 1 203 ? -6.898 -12.688 -16.622 1.00 89.88 203 VAL A CA 1
ATOM 1598 C C . VAL A 1 203 ? -7.651 -13.683 -17.526 1.00 89.88 203 VAL A C 1
ATOM 1600 O O . VAL A 1 203 ? -8.112 -13.266 -18.590 1.00 89.88 203 VAL A O 1
ATOM 1603 N N . PRO A 1 204 ? -7.768 -14.977 -17.159 1.00 92.06 204 PRO A N 1
ATOM 1604 C CA . PRO A 1 204 ? -7.210 -15.584 -15.951 1.00 92.06 204 PRO A CA 1
ATOM 1605 C C . PRO A 1 204 ? -5.674 -15.545 -15.944 1.00 92.06 204 PRO A C 1
ATOM 1607 O O . PRO A 1 204 ? -5.028 -15.696 -16.983 1.00 92.06 204 PRO A O 1
ATOM 1610 N N . VAL A 1 205 ? -5.091 -15.322 -14.767 1.00 89.06 205 VAL A N 1
ATOM 1611 C CA . VAL A 1 205 ? -3.646 -15.219 -14.571 1.00 89.06 205 VAL A CA 1
ATOM 1612 C C . VAL A 1 205 ? -3.001 -16.556 -14.930 1.00 89.06 205 VAL A C 1
ATOM 1614 O O . VAL A 1 205 ? -3.426 -17.591 -14.412 1.00 89.06 205 VAL A O 1
ATOM 1617 N N . PRO A 1 206 ? -1.976 -16.583 -15.798 1.00 81.19 206 PRO A N 1
ATOM 1618 C CA . PRO A 1 206 ? -1.271 -17.807 -16.136 1.00 81.19 206 PRO A CA 1
ATOM 1619 C C . PRO A 1 206 ? -0.702 -18.475 -14.887 1.00 81.19 206 PRO A C 1
ATOM 1621 O O . PRO A 1 206 ? -0.081 -17.827 -14.046 1.00 81.19 206 PRO A O 1
ATOM 1624 N N . LYS A 1 207 ? -0.884 -19.790 -14.776 1.00 74.00 207 LYS A N 1
ATOM 1625 C CA . LYS A 1 207 ? -0.285 -20.558 -13.682 1.00 74.00 207 LYS A CA 1
ATOM 1626 C C . LYS A 1 207 ? 1.246 -20.599 -13.843 1.00 74.00 207 LYS A C 1
ATOM 1628 O O . LYS A 1 207 ? 1.718 -20.636 -14.981 1.00 74.00 207 LYS A O 1
ATOM 1633 N N . PRO A 1 208 ? 2.029 -20.670 -12.750 1.00 59.62 208 PRO A N 1
ATOM 1634 C CA . PRO A 1 208 ? 3.498 -20.595 -12.793 1.00 59.62 208 PRO A CA 1
ATOM 1635 C C . PRO A 1 208 ? 4.171 -21.595 -13.752 1.00 59.62 208 PRO A C 1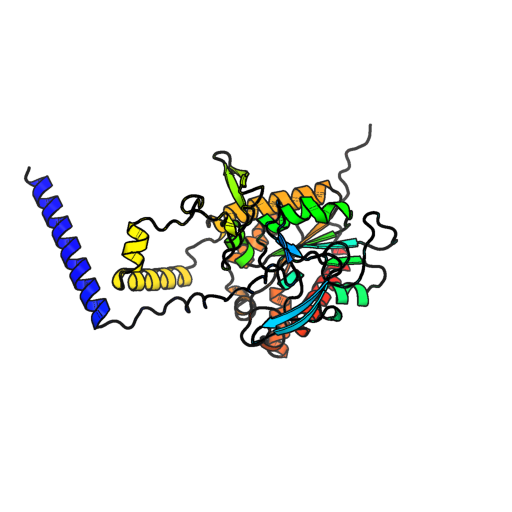
ATOM 1637 O O . PRO A 1 208 ? 5.174 -21.283 -14.383 1.00 59.62 208 PRO A O 1
ATOM 1640 N N . TYR A 1 209 ? 3.595 -22.788 -13.925 1.00 50.97 209 TYR A N 1
ATOM 1641 C CA . TYR A 1 209 ? 4.106 -23.837 -14.821 1.00 50.97 209 TYR A CA 1
ATOM 1642 C C . TYR A 1 209 ? 3.700 -23.675 -16.296 1.00 50.97 209 TYR A C 1
ATOM 1644 O O . TYR A 1 209 ? 4.171 -24.428 -17.144 1.00 50.97 209 TYR A O 1
ATOM 1652 N N . ALA A 1 210 ? 2.831 -22.713 -16.619 1.00 48.41 210 ALA A N 1
ATOM 1653 C CA . ALA A 1 210 ? 2.419 -22.404 -17.988 1.00 48.41 210 ALA A CA 1
ATOM 1654 C C . ALA A 1 210 ? 3.305 -21.332 -18.651 1.00 48.41 210 ALA A C 1
ATOM 1656 O O . ALA A 1 210 ? 3.040 -20.948 -19.790 1.00 48.41 210 ALA A O 1
ATOM 1657 N N . MET A 1 211 ? 4.346 -20.849 -17.956 1.00 48.47 211 MET A N 1
ATOM 1658 C CA . MET A 1 211 ? 5.257 -19.826 -18.468 1.00 48.47 211 MET A CA 1
ATOM 1659 C C . MET A 1 211 ? 6.048 -20.354 -19.671 1.00 48.47 211 MET A C 1
ATOM 1661 O O . MET A 1 211 ? 7.062 -21.037 -19.529 1.00 48.47 211 MET A O 1
ATOM 1665 N N . THR A 1 212 ? 5.590 -20.014 -20.875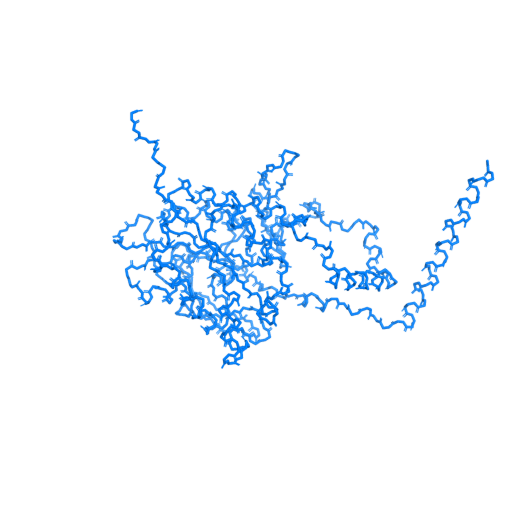 1.00 41.53 212 THR A N 1
ATOM 1666 C CA . THR A 1 212 ? 6.302 -20.277 -22.134 1.00 41.53 212 THR A CA 1
ATOM 1667 C C . THR A 1 212 ? 6.921 -18.985 -22.666 1.00 41.53 212 THR A C 1
ATOM 1669 O O . THR A 1 212 ? 6.398 -17.886 -22.462 1.00 41.53 212 THR A O 1
ATOM 1672 N N . GLN A 1 213 ? 8.071 -19.085 -23.344 1.00 40.09 213 GLN A N 1
ATOM 1673 C CA . GLN A 1 213 ? 8.676 -17.925 -24.003 1.00 40.09 213 GLN A CA 1
ATOM 1674 C C . GLN A 1 213 ? 7.696 -17.317 -25.021 1.00 40.09 213 GLN A C 1
ATOM 1676 O O . GLN A 1 213 ? 7.146 -18.030 -25.851 1.00 40.09 213 GLN A O 1
ATOM 1681 N N . GLY A 1 214 ? 7.497 -15.995 -24.970 1.00 42.19 214 GLY A N 1
ATOM 1682 C CA . GLY A 1 214 ? 6.641 -15.257 -25.914 1.00 42.19 214 GLY A CA 1
ATOM 1683 C C . GLY A 1 214 ? 5.320 -14.723 -25.346 1.00 42.19 214 GLY A C 1
ATOM 1684 O O . GLY A 1 214 ? 4.736 -13.832 -25.952 1.00 42.19 214 GLY A O 1
ATOM 1685 N N . GLN A 1 215 ? 4.891 -15.151 -24.153 1.00 38.94 215 GLN A N 1
ATOM 1686 C CA . GLN A 1 215 ? 3.709 -14.594 -23.461 1.00 38.94 215 GLN A CA 1
ATOM 1687 C C . GLN A 1 215 ? 3.962 -13.233 -22.780 1.00 38.94 215 GLN A C 1
ATOM 1689 O O . GLN A 1 215 ? 3.079 -12.675 -22.134 1.00 38.94 215 GLN A O 1
ATOM 1694 N N . PHE A 1 216 ? 5.168 -12.678 -22.920 1.00 45.53 216 PHE A N 1
ATOM 1695 C CA . PHE A 1 216 ? 5.623 -11.483 -22.217 1.00 45.53 216 PHE A CA 1
ATOM 1696 C C . PHE A 1 216 ? 5.550 -10.250 -23.133 1.00 45.53 216 PHE A C 1
ATOM 1698 O O . PHE A 1 216 ? 6.496 -10.012 -23.894 1.00 45.53 216 PHE A O 1
ATOM 1705 N N . PRO A 1 217 ? 4.503 -9.403 -23.060 1.00 41.66 217 PRO A N 1
ATOM 1706 C CA . PRO A 1 217 ? 4.608 -8.042 -23.555 1.00 41.66 217 PRO A CA 1
ATOM 1707 C C . PRO A 1 217 ? 5.551 -7.300 -22.615 1.00 41.66 217 PRO A C 1
ATOM 1709 O O . PRO A 1 217 ? 5.155 -6.675 -21.635 1.00 41.66 217 PRO A O 1
ATOM 1712 N N . ASN A 1 218 ? 6.839 -7.408 -22.895 1.00 45.81 218 ASN A N 1
ATOM 1713 C CA . ASN A 1 218 ? 7.839 -6.604 -22.242 1.00 45.81 218 ASN A CA 1
ATOM 1714 C C . ASN A 1 218 ? 7.637 -5.155 -22.726 1.00 45.81 218 ASN A C 1
ATOM 1716 O O . ASN A 1 218 ? 8.195 -4.751 -23.744 1.00 45.81 218 ASN A O 1
ATOM 1720 N N . LEU A 1 219 ? 6.857 -4.356 -21.990 1.00 43.50 219 LEU A N 1
ATOM 1721 C CA . LEU A 1 219 ? 6.795 -2.898 -22.197 1.00 43.50 219 LEU A CA 1
ATOM 1722 C C . LEU A 1 219 ? 8.198 -2.261 -22.103 1.00 43.50 219 LEU A C 1
ATOM 1724 O O . LEU A 1 219 ? 8.451 -1.221 -22.698 1.00 43.50 219 LEU A O 1
ATOM 1728 N N . PHE A 1 220 ? 9.138 -2.955 -21.449 1.00 45.38 220 PHE A N 1
ATOM 1729 C CA . PHE A 1 220 ? 10.569 -2.655 -21.428 1.00 45.38 220 PHE A CA 1
ATOM 1730 C C . PHE A 1 220 ? 11.414 -3.810 -21.957 1.00 45.38 220 PHE A C 1
ATOM 1732 O O . PHE A 1 220 ? 12.426 -4.176 -21.353 1.00 45.38 220 PHE A O 1
ATOM 1739 N N . GLN A 1 221 ? 11.027 -4.415 -23.083 1.00 44.91 221 GLN A N 1
ATOM 1740 C CA . GLN A 1 221 ? 11.944 -5.320 -23.766 1.00 44.91 221 GLN A CA 1
ATOM 1741 C C . GLN A 1 221 ? 13.039 -4.378 -24.202 1.00 44.91 221 GLN A C 1
ATOM 1743 O O . GLN A 1 221 ? 12.816 -3.513 -25.050 1.00 44.91 221 GLN A O 1
ATOM 1748 N N . HIS A 1 222 ? 14.187 -4.455 -23.530 1.00 47.47 222 HIS A N 1
ATOM 1749 C CA . HIS A 1 222 ? 15.373 -3.805 -24.028 1.00 47.47 222 HIS A CA 1
ATOM 1750 C C . HIS A 1 222 ? 15.437 -4.222 -25.482 1.00 47.47 222 HIS A C 1
ATOM 1752 O O . HIS A 1 222 ? 15.569 -5.415 -25.766 1.00 47.47 222 HIS A O 1
ATOM 1758 N N . SER A 1 223 ? 15.261 -3.261 -26.394 1.00 53.88 223 SER A N 1
ATOM 1759 C CA . SER A 1 223 ? 15.501 -3.537 -27.798 1.00 53.88 223 SER A CA 1
ATOM 1760 C C . SER A 1 223 ? 16.850 -4.245 -27.883 1.00 53.88 223 SER A C 1
ATOM 1762 O O . SER A 1 223 ? 17.709 -4.036 -27.019 1.00 53.88 223 SER A O 1
ATOM 1764 N N . PHE A 1 224 ? 17.056 -5.095 -28.885 1.00 58.34 224 PHE A N 1
ATOM 1765 C CA . PHE A 1 224 ? 18.354 -5.745 -29.099 1.00 58.34 224 PHE A CA 1
ATOM 1766 C C . PHE A 1 224 ? 19.529 -4.773 -28.837 1.00 58.34 224 PHE A C 1
ATOM 1768 O O . PHE A 1 224 ? 20.469 -5.085 -28.109 1.00 58.34 224 PHE A O 1
ATOM 1775 N N . TRP A 1 225 ? 19.372 -3.523 -29.282 1.00 55.69 225 TRP A N 1
ATOM 1776 C CA . TRP A 1 225 ? 20.271 -2.404 -29.014 1.00 55.69 225 TRP A CA 1
ATOM 1777 C C . TRP A 1 225 ? 20.418 -2.008 -27.547 1.00 55.69 225 TRP A C 1
ATOM 1779 O O . TRP A 1 225 ? 21.537 -1.810 -27.100 1.00 55.69 225 TRP A O 1
ATOM 1789 N N . GLN A 1 226 ? 19.350 -1.909 -26.760 1.00 57.09 226 GLN A N 1
ATOM 1790 C CA . GLN A 1 226 ? 19.461 -1.660 -25.320 1.00 57.09 226 GLN A CA 1
ATOM 1791 C C . GLN A 1 226 ? 20.156 -2.813 -24.575 1.00 57.09 226 GLN A C 1
ATOM 1793 O O . GLN A 1 226 ? 20.908 -2.551 -23.636 1.00 57.09 226 GLN A O 1
ATOM 1798 N N . ALA A 1 227 ? 19.955 -4.068 -24.992 1.00 59.88 227 ALA A N 1
ATOM 1799 C CA . ALA A 1 227 ? 20.660 -5.215 -24.414 1.00 59.88 227 ALA A CA 1
ATOM 1800 C C . ALA A 1 227 ? 22.165 -5.171 -24.734 1.00 59.88 227 ALA A C 1
ATOM 1802 O O . ALA A 1 227 ? 22.996 -5.417 -23.858 1.00 59.88 227 ALA A O 1
ATOM 1803 N N . VAL A 1 228 ? 22.519 -4.782 -25.962 1.00 67.00 228 VAL A N 1
ATOM 1804 C CA . VAL A 1 228 ? 23.906 -4.539 -26.387 1.00 67.00 228 VAL A CA 1
ATOM 1805 C C . VAL A 1 228 ? 24.513 -3.341 -25.645 1.00 67.00 228 VAL A C 1
ATOM 1807 O O . VAL A 1 228 ? 25.600 -3.454 -25.082 1.00 67.00 228 VAL A O 1
ATOM 1810 N N . LEU A 1 229 ? 23.799 -2.217 -25.554 1.00 72.12 229 LEU A N 1
ATOM 1811 C CA . LEU A 1 229 ? 24.249 -1.002 -24.865 1.00 72.12 229 LEU A CA 1
ATOM 1812 C C . LEU A 1 229 ? 24.454 -1.234 -23.365 1.00 72.12 229 LEU A C 1
ATOM 1814 O O . LEU A 1 229 ? 25.420 -0.734 -22.798 1.00 72.12 229 LEU A O 1
ATOM 1818 N N . LYS A 1 230 ? 23.618 -2.049 -22.714 1.00 64.50 230 LYS A N 1
ATOM 1819 C CA . LYS A 1 230 ? 23.826 -2.444 -21.312 1.00 64.50 230 LYS A CA 1
ATOM 1820 C C . LYS A 1 230 ? 25.136 -3.205 -21.090 1.00 64.50 230 LYS A C 1
ATOM 1822 O O . LYS A 1 230 ? 25.670 -3.136 -19.990 1.00 64.50 230 LYS A O 1
ATOM 1827 N N . LYS A 1 231 ? 25.689 -3.880 -22.102 1.00 76.50 231 LYS A N 1
ATOM 1828 C CA . LYS A 1 231 ? 27.014 -4.521 -22.013 1.00 76.50 231 LYS A CA 1
ATOM 1829 C C . LYS A 1 231 ? 28.174 -3.539 -22.221 1.00 76.50 231 LYS A C 1
ATOM 1831 O O . LYS A 1 231 ? 29.306 -3.904 -21.910 1.00 76.50 231 LYS A O 1
ATOM 1836 N N . SER A 1 232 ? 27.911 -2.326 -22.719 1.00 76.81 232 SER A N 1
ATOM 1837 C CA . SER A 1 232 ? 28.914 -1.276 -22.923 1.00 76.81 232 SER A CA 1
ATOM 1838 C C . SER A 1 232 ? 29.189 -0.509 -21.629 1.00 76.81 232 SER A C 1
ATOM 1840 O O . SER A 1 232 ? 28.290 0.094 -21.036 1.00 76.81 232 SER A O 1
ATOM 1842 N N . MET A 1 233 ? 30.448 -0.502 -21.197 1.00 76.00 233 MET A N 1
ATOM 1843 C CA . MET A 1 233 ? 30.893 0.275 -20.043 1.00 76.00 233 MET A CA 1
ATOM 1844 C C . MET A 1 233 ? 30.859 1.778 -20.307 1.00 76.00 233 MET A C 1
ATOM 1846 O O . MET A 1 233 ? 30.485 2.536 -19.411 1.00 76.00 233 MET A O 1
ATOM 1850 N N . LEU A 1 234 ? 31.193 2.203 -21.528 1.00 77.12 234 LEU A N 1
ATOM 1851 C CA . LEU A 1 234 ? 31.106 3.594 -21.961 1.00 77.12 234 LEU A CA 1
ATOM 1852 C C . LEU A 1 234 ? 29.663 4.102 -21.860 1.00 77.12 234 LEU A C 1
ATOM 1854 O O . LEU A 1 234 ? 29.414 5.143 -21.249 1.00 77.12 234 LEU A O 1
ATOM 1858 N N . TYR A 1 235 ? 28.699 3.341 -22.390 1.00 77.81 235 TYR A N 1
ATOM 1859 C CA . TYR A 1 235 ? 27.279 3.674 -22.289 1.00 77.81 235 TYR A CA 1
ATOM 1860 C C . TYR A 1 235 ? 26.811 3.734 -20.834 1.00 77.81 235 TYR A C 1
ATOM 1862 O O . TYR A 1 235 ? 26.143 4.693 -20.452 1.00 77.81 235 TYR A O 1
ATOM 1870 N N . GLN A 1 236 ? 27.175 2.751 -20.003 1.00 73.00 236 GLN A N 1
ATOM 1871 C CA . GLN A 1 236 ? 26.815 2.753 -18.583 1.00 73.00 236 GLN A CA 1
ATOM 1872 C C . GLN A 1 236 ? 27.381 3.975 -17.846 1.00 73.00 236 GLN A C 1
ATOM 1874 O O . GLN A 1 236 ? 26.660 4.603 -17.071 1.00 73.00 236 GLN A O 1
ATOM 1879 N N . TRP A 1 237 ? 28.630 4.360 -18.118 1.00 75.50 237 TRP A N 1
ATOM 1880 C CA . TRP A 1 237 ? 29.262 5.545 -17.534 1.00 75.50 237 TRP A CA 1
ATOM 1881 C C . TRP A 1 237 ? 28.594 6.847 -17.976 1.00 75.50 237 TRP A C 1
ATOM 1883 O O . TRP A 1 237 ? 28.253 7.680 -17.130 1.00 75.50 237 TRP A O 1
ATOM 1893 N N . ILE A 1 238 ? 28.360 7.013 -19.281 1.00 78.00 238 ILE A N 1
ATOM 1894 C CA . ILE A 1 238 ? 27.666 8.181 -19.836 1.00 78.00 238 ILE A CA 1
ATOM 1895 C C . ILE A 1 238 ? 26.254 8.262 -19.258 1.00 78.00 238 ILE A C 1
ATOM 1897 O O . ILE A 1 238 ? 25.869 9.301 -18.728 1.00 78.00 238 ILE A O 1
ATOM 1901 N N . ARG A 1 239 ? 25.501 7.157 -19.270 1.00 71.06 239 ARG A N 1
ATOM 1902 C CA . ARG A 1 239 ? 24.153 7.081 -18.699 1.00 71.06 239 ARG A CA 1
ATOM 1903 C C . ARG A 1 239 ? 24.152 7.404 -17.208 1.00 71.06 239 ARG A C 1
ATOM 1905 O O . ARG A 1 239 ? 23.309 8.180 -16.781 1.00 71.06 239 ARG A O 1
ATOM 1912 N N . ALA A 1 240 ? 25.071 6.859 -16.414 1.00 67.00 240 ALA A N 1
ATOM 1913 C CA . ALA A 1 240 ? 25.149 7.132 -14.978 1.00 67.00 240 ALA A CA 1
ATOM 1914 C C . ALA A 1 240 ? 25.453 8.611 -14.692 1.00 67.00 240 ALA A C 1
ATOM 1916 O O . ALA A 1 240 ? 24.855 9.206 -13.795 1.00 67.00 240 ALA A O 1
ATOM 1917 N N . ARG A 1 241 ? 26.344 9.232 -15.476 1.00 72.06 241 ARG A N 1
ATOM 1918 C CA . ARG A 1 241 ? 26.653 10.664 -15.365 1.00 72.06 241 ARG A CA 1
ATOM 1919 C C . ARG A 1 241 ? 25.489 11.532 -15.820 1.00 72.06 241 ARG A C 1
ATOM 1921 O O . ARG A 1 241 ? 25.142 12.454 -15.092 1.00 72.06 241 ARG A O 1
ATOM 1928 N N . LEU A 1 242 ? 24.850 11.203 -16.940 1.00 67.50 242 LEU A N 1
ATOM 1929 C CA . LEU A 1 242 ? 23.649 11.884 -17.423 1.00 67.50 242 LEU A CA 1
ATOM 1930 C C . LEU A 1 242 ? 22.488 11.754 -16.438 1.00 67.50 242 LEU A C 1
ATOM 1932 O O . LEU A 1 242 ? 21.826 12.746 -16.180 1.00 67.50 242 LEU A O 1
ATOM 1936 N N . LEU A 1 243 ? 22.276 10.582 -15.834 1.00 58.62 243 LEU A N 1
ATOM 1937 C CA . LEU A 1 243 ? 21.269 10.378 -14.790 1.00 58.62 243 LEU A CA 1
ATOM 1938 C C . LEU A 1 243 ? 21.606 11.142 -13.508 1.00 58.62 243 LEU A C 1
ATOM 1940 O O . LEU A 1 243 ? 20.714 11.661 -12.852 1.00 58.62 243 LEU A O 1
ATOM 1944 N N . ARG A 1 244 ? 22.885 11.228 -13.131 1.00 59.22 244 ARG A N 1
ATOM 1945 C CA . ARG A 1 244 ? 23.322 12.028 -11.978 1.00 59.22 244 ARG A CA 1
ATOM 1946 C C . ARG A 1 244 ? 23.135 13.524 -12.236 1.00 59.22 244 ARG A C 1
ATOM 1948 O O . ARG A 1 244 ? 22.674 14.234 -11.351 1.00 59.22 244 ARG A O 1
ATOM 1955 N N . LEU A 1 245 ? 23.450 13.986 -13.444 1.00 59.91 245 LEU A N 1
ATOM 1956 C CA . LEU A 1 245 ? 23.182 15.349 -13.901 1.00 59.91 245 LEU A CA 1
ATOM 1957 C C . LEU A 1 245 ? 21.673 15.619 -13.961 1.00 59.91 245 LEU A C 1
ATOM 1959 O O . LEU A 1 245 ? 21.224 16.598 -13.386 1.00 59.91 245 LEU A O 1
ATOM 1963 N N . SER A 1 246 ? 20.861 14.737 -14.546 1.00 54.56 246 SER A N 1
ATOM 1964 C CA . SER A 1 246 ? 19.408 14.931 -14.635 1.00 54.56 246 SER A CA 1
ATOM 1965 C C . SER A 1 246 ? 18.717 14.881 -13.270 1.00 54.56 246 SER A C 1
ATOM 1967 O O . SER A 1 246 ? 17.829 15.695 -13.014 1.00 54.56 246 SER A O 1
ATOM 1969 N N . ARG A 1 247 ? 19.165 13.999 -12.363 1.00 47.78 247 ARG A N 1
ATOM 1970 C CA . ARG A 1 247 ? 18.724 13.958 -10.957 1.00 47.78 247 ARG A CA 1
ATOM 1971 C C . ARG A 1 247 ? 19.082 15.243 -10.211 1.00 47.78 247 ARG A C 1
ATOM 1973 O O . ARG A 1 247 ? 18.256 15.740 -9.455 1.00 47.78 247 ARG A O 1
ATOM 1980 N N . ASN A 1 248 ? 20.267 15.804 -10.455 1.00 48.34 248 ASN A N 1
ATOM 1981 C CA . ASN A 1 248 ? 20.694 17.064 -9.843 1.00 48.34 248 ASN A CA 1
ATOM 1982 C C . ASN A 1 248 ? 20.015 18.304 -10.454 1.00 48.34 248 ASN A C 1
ATOM 1984 O O . ASN A 1 248 ? 19.979 19.343 -9.803 1.00 48.34 248 ASN A O 1
ATOM 1988 N N . VAL A 1 249 ? 19.472 18.207 -11.672 1.00 47.22 249 VAL A N 1
ATOM 1989 C CA . VAL A 1 249 ? 18.854 19.336 -12.397 1.00 47.22 249 VAL A CA 1
ATOM 1990 C C . VAL A 1 249 ? 17.312 19.268 -12.391 1.00 47.22 249 VAL A C 1
ATOM 1992 O O . VAL A 1 249 ? 16.657 20.065 -13.042 1.00 47.22 249 VAL A O 1
ATOM 1995 N N . TYR A 1 250 ? 16.678 18.384 -11.610 1.00 52.06 250 TYR A N 1
ATOM 1996 C CA . TYR A 1 250 ? 15.205 18.289 -11.504 1.00 52.06 250 TYR A CA 1
ATOM 1997 C C . TYR A 1 250 ? 14.457 18.071 -12.846 1.00 52.06 250 TYR A C 1
ATOM 1999 O O . TYR A 1 250 ? 13.256 18.309 -12.916 1.00 52.06 250 TYR A O 1
ATOM 2007 N N . LEU A 1 251 ? 15.127 17.604 -13.909 1.00 50.09 251 LEU A N 1
ATOM 2008 C CA . LEU A 1 251 ? 14.581 17.637 -15.282 1.00 50.09 251 LEU A CA 1
ATOM 2009 C C . LEU A 1 251 ? 13.602 16.509 -15.639 1.00 50.09 251 LEU A C 1
ATOM 2011 O O . LEU A 1 251 ? 12.973 16.576 -16.690 1.00 50.09 251 LEU A O 1
ATOM 2015 N N . ILE A 1 252 ? 13.483 15.457 -14.826 1.00 56.72 252 ILE A N 1
ATOM 2016 C CA . ILE A 1 252 ? 12.552 14.352 -15.103 1.00 56.72 252 ILE A CA 1
ATOM 2017 C C . ILE A 1 252 ? 11.315 14.554 -14.236 1.00 56.72 252 ILE A C 1
ATOM 2019 O O . ILE A 1 252 ? 11.331 14.193 -13.066 1.00 56.72 252 ILE A O 1
ATOM 2023 N N . ASP A 1 253 ? 10.258 15.134 -14.804 1.00 65.69 253 ASP A N 1
ATOM 2024 C CA . ASP A 1 253 ? 8.972 15.238 -14.118 1.00 65.69 253 ASP A CA 1
ATOM 2025 C C . ASP A 1 253 ? 8.369 13.829 -13.947 1.00 65.69 253 ASP A C 1
ATOM 2027 O O . ASP A 1 253 ? 8.065 13.179 -14.956 1.00 65.69 253 ASP A O 1
ATOM 2031 N N . PRO A 1 254 ? 8.178 13.328 -12.709 1.00 67.62 254 PRO A N 1
ATOM 2032 C CA . PRO A 1 254 ? 7.519 12.043 -12.486 1.00 67.62 254 PRO A CA 1
ATOM 2033 C C . PRO A 1 254 ? 6.109 12.010 -13.086 1.00 67.62 254 PRO A C 1
ATOM 2035 O O . PRO A 1 254 ? 5.638 10.928 -13.428 1.00 67.62 254 PRO A O 1
ATOM 2038 N N . ASP A 1 255 ? 5.459 13.166 -13.302 1.00 74.12 255 ASP A N 1
ATOM 2039 C CA . ASP A 1 255 ? 4.142 13.213 -13.939 1.00 74.12 255 ASP A CA 1
ATOM 2040 C C . ASP A 1 255 ? 4.132 12.706 -15.395 1.00 74.12 255 ASP A C 1
ATOM 2042 O O . ASP A 1 255 ? 3.060 12.380 -15.929 1.00 74.12 255 ASP A O 1
ATOM 2046 N N . LEU A 1 256 ? 5.307 12.631 -16.030 1.00 75.31 256 LEU A N 1
ATOM 2047 C CA . LEU A 1 256 ? 5.495 12.207 -17.418 1.00 75.31 256 LEU A CA 1
ATOM 2048 C C . LEU A 1 256 ? 5.936 10.746 -17.565 1.00 75.31 256 LEU A C 1
ATOM 2050 O O . LEU A 1 256 ? 5.966 10.249 -18.695 1.00 75.31 256 LEU A O 1
ATOM 2054 N N . SER A 1 257 ? 6.253 10.059 -16.464 1.00 78.12 257 SER A N 1
ATOM 2055 C CA . SER A 1 257 ? 6.657 8.652 -16.492 1.00 78.12 257 SER A CA 1
ATOM 2056 C C . SER A 1 257 ? 5.484 7.759 -16.915 1.00 78.12 257 SER A C 1
ATOM 2058 O O . SER A 1 257 ? 4.324 8.032 -16.589 1.00 78.12 257 SER A O 1
ATOM 2060 N N . ASP A 1 258 ? 5.764 6.692 -17.663 1.00 75.31 258 ASP A N 1
ATOM 2061 C CA . ASP A 1 258 ? 4.717 5.768 -18.107 1.00 75.31 258 ASP A CA 1
ATOM 2062 C C . ASP A 1 258 ? 4.134 4.982 -16.925 1.00 75.31 258 ASP A C 1
ATOM 2064 O O . ASP A 1 258 ? 2.917 4.789 -16.869 1.00 75.31 258 ASP A O 1
ATOM 2068 N N . GLU A 1 259 ? 4.966 4.649 -15.928 1.00 81.19 259 GLU A N 1
ATOM 2069 C CA . GLU A 1 259 ? 4.538 4.073 -14.647 1.00 81.19 259 GLU A CA 1
ATOM 2070 C C . GLU A 1 259 ? 3.495 4.963 -13.977 1.00 81.19 259 GLU A C 1
ATOM 2072 O O . GLU A 1 259 ? 2.452 4.489 -13.523 1.00 81.19 259 GLU A O 1
ATOM 2077 N N . TRP A 1 260 ? 3.732 6.273 -13.946 1.00 86.94 260 TRP A N 1
ATOM 2078 C CA . TRP A 1 260 ? 2.808 7.192 -13.311 1.00 86.94 260 TRP A CA 1
ATOM 2079 C C . TRP A 1 260 ? 1.541 7.437 -14.130 1.00 86.94 260 TRP A C 1
ATOM 2081 O O . TRP A 1 260 ? 0.449 7.512 -13.561 1.00 86.94 260 TRP A O 1
ATOM 2091 N N . LYS A 1 261 ? 1.643 7.522 -15.464 1.00 87.44 261 LYS A N 1
ATOM 2092 C CA . LYS A 1 261 ? 0.473 7.680 -16.348 1.00 87.44 261 LYS A CA 1
ATOM 2093 C C . LYS A 1 261 ? -0.535 6.554 -16.166 1.00 87.44 261 LYS A C 1
ATOM 2095 O O . LYS A 1 261 ? -1.733 6.839 -16.107 1.00 87.44 261 LYS A O 1
ATOM 2100 N N . ILE A 1 262 ? -0.065 5.312 -16.074 1.00 88.69 262 ILE A N 1
ATOM 2101 C CA . ILE A 1 262 ? -0.951 4.177 -15.826 1.00 88.69 262 ILE A CA 1
ATOM 2102 C C . ILE A 1 262 ? -1.414 4.144 -14.366 1.00 88.69 262 ILE A C 1
ATOM 2104 O O . ILE A 1 262 ? -2.614 4.043 -14.118 1.00 88.69 262 ILE A O 1
ATOM 2108 N N . SER A 1 263 ? -0.508 4.349 -13.404 1.00 92.19 263 SER A N 1
ATOM 2109 C CA . SER A 1 263 ? -0.826 4.318 -11.969 1.00 92.19 263 SER A CA 1
ATOM 2110 C C . SER A 1 263 ? -1.918 5.311 -11.597 1.00 92.19 263 SER A C 1
ATOM 2112 O O . SER A 1 263 ? -2.885 4.943 -10.939 1.00 92.19 263 SER A O 1
ATOM 2114 N N . ARG A 1 264 ? -1.826 6.560 -12.072 1.00 92.81 264 ARG A N 1
ATOM 2115 C CA . ARG A 1 264 ? -2.839 7.586 -11.789 1.00 92.81 264 ARG A CA 1
ATOM 2116 C C . ARG A 1 264 ? -4.195 7.253 -12.411 1.00 92.81 264 ARG A C 1
ATOM 2118 O O . ARG A 1 264 ? -5.216 7.600 -11.837 1.00 92.81 264 ARG A O 1
ATOM 2125 N N . LYS A 1 265 ? -4.227 6.574 -13.565 1.00 95.56 265 LYS A N 1
ATOM 2126 C CA . LYS A 1 265 ? -5.475 6.122 -14.199 1.00 95.56 265 LYS A CA 1
ATOM 2127 C C . LYS A 1 265 ? -6.119 4.992 -13.397 1.00 95.56 265 LYS A C 1
ATOM 2129 O O . LYS A 1 265 ? -7.321 5.060 -13.150 1.00 95.56 265 LYS A O 1
ATOM 2134 N N . ILE A 1 266 ? -5.326 4.013 -12.953 1.00 96.94 266 ILE A N 1
ATOM 2135 C CA . ILE A 1 266 ? -5.791 2.916 -12.090 1.00 96.94 266 ILE A CA 1
ATOM 2136 C C . ILE A 1 266 ? -6.287 3.468 -10.750 1.00 96.94 266 ILE A C 1
ATOM 2138 O O . ILE A 1 266 ? -7.403 3.152 -10.350 1.00 96.94 266 ILE A O 1
ATOM 2142 N N . LEU A 1 267 ? -5.520 4.351 -10.099 1.00 97.44 267 LEU A N 1
ATOM 2143 C CA . LEU A 1 267 ? -5.944 5.017 -8.864 1.00 97.44 267 LEU A CA 1
ATOM 2144 C C . LEU A 1 267 ? -7.248 5.785 -9.076 1.00 97.44 267 LEU A C 1
ATOM 2146 O O . LEU A 1 267 ? -8.193 5.569 -8.332 1.00 97.44 267 LEU A O 1
ATOM 2150 N N . SER A 1 268 ? -7.359 6.625 -10.110 1.00 97.88 268 SER A N 1
ATOM 2151 C CA . SER A 1 268 ? -8.614 7.332 -10.398 1.00 97.88 268 SER A CA 1
ATOM 2152 C C . SER A 1 268 ? -9.797 6.377 -10.596 1.00 97.88 268 SER A C 1
ATOM 2154 O O . SER A 1 268 ? -10.903 6.692 -10.161 1.00 97.88 268 SER A O 1
ATOM 2156 N N . GLN A 1 269 ? -9.593 5.218 -11.235 1.00 98.31 269 GLN A N 1
ATOM 2157 C CA . GLN A 1 269 ? -10.637 4.198 -11.376 1.00 98.31 269 GLN A CA 1
ATOM 2158 C C . GLN A 1 269 ? -11.031 3.605 -10.018 1.00 98.31 269 GLN A C 1
ATOM 2160 O O . GLN A 1 269 ? -12.218 3.569 -9.705 1.00 98.31 269 GLN A O 1
ATOM 2165 N N . LEU A 1 270 ? -10.053 3.218 -9.198 1.00 98.56 270 LEU A N 1
ATOM 2166 C CA . LEU A 1 270 ? -10.275 2.701 -7.847 1.00 98.56 270 LEU A CA 1
ATOM 2167 C C . LEU A 1 270 ? -11.035 3.706 -6.975 1.00 98.56 270 LEU A C 1
ATOM 2169 O O . LEU A 1 270 ? -12.059 3.367 -6.394 1.00 98.56 270 LEU A O 1
ATOM 2173 N N . LEU A 1 271 ? -10.591 4.964 -6.943 1.00 98.56 271 LEU A N 1
ATOM 2174 C CA . LEU A 1 271 ? -11.236 6.032 -6.176 1.00 98.56 271 LEU A CA 1
ATOM 2175 C C . LEU A 1 271 ? -12.693 6.254 -6.604 1.00 98.56 271 LEU A C 1
ATOM 2177 O O . LEU A 1 271 ? -13.553 6.502 -5.759 1.00 98.56 271 LEU A O 1
ATOM 2181 N N . ARG A 1 272 ? -12.986 6.175 -7.910 1.00 98.44 272 ARG A N 1
ATOM 2182 C CA . ARG A 1 272 ? -14.362 6.270 -8.422 1.00 98.44 272 ARG A CA 1
ATOM 2183 C C . ARG A 1 272 ? -15.220 5.089 -7.987 1.00 98.44 272 ARG A C 1
ATOM 2185 O O . ARG A 1 272 ? -16.366 5.310 -7.616 1.00 98.44 272 ARG A O 1
ATOM 2192 N N . GLU A 1 273 ? -14.693 3.870 -8.045 1.00 98.69 273 GLU A N 1
ATOM 2193 C CA . GLU A 1 273 ? -15.433 2.668 -7.643 1.00 98.69 273 GLU A CA 1
ATOM 2194 C C . GLU A 1 273 ? -15.726 2.658 -6.145 1.00 98.69 273 GLU A C 1
ATOM 2196 O O . GLU A 1 273 ? -16.872 2.441 -5.768 1.00 98.69 273 GLU A O 1
ATOM 2201 N N . ILE A 1 274 ? -14.747 3.032 -5.317 1.00 98.69 274 ILE A N 1
ATOM 2202 C CA . ILE A 1 274 ? -14.931 3.178 -3.866 1.00 98.69 274 ILE A CA 1
ATOM 2203 C C . ILE A 1 274 ? -16.070 4.157 -3.554 1.00 98.69 274 ILE A C 1
ATOM 2205 O O . ILE A 1 274 ? -16.986 3.829 -2.804 1.00 98.69 274 ILE A O 1
ATOM 2209 N N . ARG A 1 275 ? -16.060 5.338 -4.186 1.00 98.38 275 ARG A N 1
ATOM 2210 C CA . ARG A 1 275 ? -17.114 6.351 -4.001 1.00 98.38 275 ARG A CA 1
ATOM 2211 C C . ARG A 1 275 ? -18.473 5.885 -4.514 1.00 98.38 275 ARG A C 1
ATOM 2213 O O . ARG A 1 275 ? -19.490 6.179 -3.894 1.00 98.38 275 ARG A O 1
ATOM 2220 N N . LYS A 1 276 ? -18.501 5.181 -5.651 1.00 98.25 276 LYS A N 1
ATOM 2221 C CA . LYS A 1 276 ? -19.732 4.627 -6.233 1.00 98.25 276 LYS A CA 1
ATOM 2222 C C . LYS A 1 276 ? -20.392 3.622 -5.288 1.00 98.25 276 LYS A C 1
ATOM 2224 O O . LYS A 1 276 ? -21.616 3.576 -5.228 1.00 98.25 276 LYS A O 1
ATOM 2229 N N . ASP A 1 277 ? -19.587 2.872 -4.546 1.00 97.19 277 ASP A N 1
ATOM 2230 C CA . ASP A 1 277 ? -20.049 1.893 -3.562 1.00 97.19 277 ASP A CA 1
ATOM 2231 C C . ASP A 1 277 ? -20.392 2.525 -2.196 1.00 97.19 277 ASP A C 1
ATOM 2233 O O . ASP A 1 277 ? -20.703 1.808 -1.249 1.00 97.19 277 ASP A O 1
ATOM 2237 N N . GLY A 1 278 ? -20.374 3.861 -2.089 1.00 95.81 278 GLY A N 1
ATOM 2238 C CA . GLY A 1 278 ? -20.777 4.605 -0.891 1.00 95.81 278 GLY A CA 1
ATOM 2239 C C . GLY A 1 278 ? -19.680 4.789 0.160 1.00 95.81 278 GLY A C 1
ATOM 2240 O O . GLY A 1 278 ? -19.960 5.330 1.225 1.00 95.81 278 GLY A O 1
ATOM 2241 N N . ALA A 1 279 ? -18.444 4.380 -0.134 1.00 96.56 279 ALA A N 1
ATOM 2242 C CA . ALA A 1 279 ? -17.313 4.472 0.782 1.00 96.56 279 ALA A CA 1
ATOM 2243 C C . ALA A 1 279 ? -16.444 5.716 0.518 1.00 96.56 279 ALA A C 1
ATOM 2245 O O . ALA A 1 279 ? -16.334 6.206 -0.612 1.00 96.56 279 ALA A O 1
ATOM 2246 N N . GLU A 1 280 ? -15.757 6.208 1.550 1.00 96.19 280 GLU A N 1
ATOM 2247 C CA . GLU A 1 280 ? -14.770 7.283 1.430 1.00 96.19 280 GLU A CA 1
ATOM 2248 C C . GLU A 1 280 ? -13.370 6.702 1.148 1.00 96.19 280 GLU A C 1
ATOM 2250 O O . GLU A 1 280 ? -12.810 6.005 2.000 1.00 96.19 280 GLU A O 1
ATOM 2255 N N . PRO A 1 281 ? -12.751 6.973 -0.016 1.00 98.19 281 PRO A N 1
ATOM 2256 C CA . PRO A 1 281 ? -11.367 6.587 -0.233 1.00 98.19 281 PRO A CA 1
ATOM 2257 C C . PRO A 1 281 ? -10.411 7.546 0.481 1.00 98.19 281 PRO A C 1
ATOM 2259 O O . PRO A 1 281 ? -10.570 8.764 0.406 1.00 98.19 281 PRO A O 1
ATOM 2262 N N . VAL A 1 282 ? -9.356 7.005 1.083 1.00 97.94 282 VAL A N 1
ATOM 2263 C CA . VAL A 1 282 ? -8.272 7.769 1.714 1.00 97.94 282 VAL A CA 1
ATOM 2264 C C . VAL A 1 282 ? -6.945 7.193 1.246 1.00 97.94 282 VAL A C 1
ATOM 2266 O O . VAL A 1 282 ? -6.701 6.000 1.409 1.00 97.94 282 VAL A O 1
ATOM 2269 N N . LEU A 1 283 ? -6.065 8.026 0.692 1.00 97.69 283 LEU A N 1
ATOM 2270 C CA . LEU A 1 283 ? -4.716 7.581 0.345 1.00 97.69 283 LEU A CA 1
ATOM 2271 C C . LEU A 1 283 ? -3.827 7.607 1.590 1.00 97.69 283 LEU A C 1
ATOM 2273 O O . LEU A 1 283 ? -3.702 8.645 2.240 1.00 97.69 283 LEU A O 1
ATOM 2277 N N . VAL A 1 284 ? -3.170 6.495 1.899 1.00 97.75 284 VAL A N 1
ATOM 2278 C CA . VAL A 1 284 ? -2.143 6.418 2.943 1.00 97.75 284 VAL A CA 1
ATOM 2279 C C . VAL A 1 284 ? -0.790 6.392 2.249 1.00 97.75 284 VAL A C 1
ATOM 2281 O O . VAL A 1 284 ? -0.417 5.399 1.634 1.00 97.75 284 VAL A O 1
ATOM 2284 N N . MET A 1 285 ? -0.071 7.513 2.289 1.00 94.75 285 MET A N 1
ATOM 2285 C CA . MET A 1 285 ? 1.211 7.631 1.603 1.00 94.75 285 MET A CA 1
ATOM 2286 C C . MET A 1 285 ? 2.324 7.086 2.485 1.00 94.75 285 MET A C 1
ATOM 2288 O O . MET A 1 285 ? 2.612 7.645 3.548 1.00 94.75 285 MET A O 1
ATOM 2292 N N . ILE A 1 286 ? 2.962 6.022 2.012 1.00 94.62 286 ILE A N 1
ATOM 2293 C CA . ILE A 1 286 ? 4.003 5.313 2.743 1.00 94.62 286 ILE A CA 1
ATOM 2294 C C . ILE A 1 286 ? 5.374 5.855 2.335 1.00 94.62 286 ILE A C 1
ATOM 2296 O O . ILE A 1 286 ? 5.772 5.715 1.172 1.00 94.62 286 ILE A O 1
ATOM 2300 N N . PRO A 1 287 ? 6.119 6.491 3.256 1.00 91.56 287 PRO A N 1
ATOM 2301 C CA . PRO A 1 287 ? 7.463 6.941 2.965 1.00 91.56 287 PRO A CA 1
ATOM 2302 C C . PRO A 1 287 ? 8.431 5.751 3.006 1.00 91.56 287 PRO A C 1
ATOM 2304 O O . PRO A 1 287 ? 8.510 5.072 4.026 1.00 91.56 287 PRO A O 1
ATOM 2307 N N . PRO A 1 288 ? 9.231 5.505 1.958 1.00 88.50 288 PRO A N 1
ATOM 2308 C CA . PRO A 1 288 ? 10.470 4.765 2.135 1.00 88.50 288 PRO A CA 1
ATOM 2309 C C . PRO A 1 288 ? 11.437 5.567 3.015 1.00 88.50 288 PRO A C 1
ATOM 2311 O O . PRO A 1 288 ? 11.391 6.800 3.064 1.00 88.50 288 PRO A O 1
ATOM 2314 N N . GLU A 1 289 ? 12.385 4.881 3.646 1.00 88.25 289 GLU A N 1
ATOM 2315 C CA . GLU A 1 289 ? 13.354 5.484 4.567 1.00 88.25 289 GLU A CA 1
ATOM 2316 C C . GLU A 1 289 ? 14.089 6.701 3.967 1.00 88.25 289 GLU A C 1
ATOM 2318 O O . GLU A 1 289 ? 14.239 7.745 4.606 1.00 88.25 289 GLU A O 1
ATOM 2323 N N . TYR A 1 290 ? 14.481 6.627 2.690 1.00 82.56 290 TYR A N 1
ATOM 2324 C CA . TYR A 1 290 ? 15.165 7.732 2.015 1.00 82.56 290 TYR A CA 1
ATOM 2325 C C . TYR A 1 290 ? 14.275 8.972 1.813 1.00 82.56 290 TYR A C 1
ATOM 2327 O O . TYR A 1 290 ? 14.803 10.082 1.725 1.00 82.56 290 TYR A O 1
ATOM 2335 N N . TRP A 1 291 ? 12.941 8.824 1.779 1.00 85.06 291 TRP A N 1
ATOM 2336 C CA . TRP A 1 291 ? 12.031 9.977 1.803 1.00 85.06 291 TRP A CA 1
ATOM 2337 C C . TRP A 1 291 ? 12.034 10.645 3.162 1.00 85.06 291 TRP A C 1
ATOM 2339 O O . TRP A 1 291 ? 12.045 11.873 3.223 1.00 85.06 291 TRP A O 1
ATOM 2349 N N . VAL A 1 292 ? 12.064 9.848 4.229 1.00 87.00 292 VAL A N 1
ATOM 2350 C CA . VAL A 1 292 ? 12.133 10.344 5.604 1.00 87.00 292 VAL A CA 1
ATOM 2351 C C . VAL A 1 292 ? 13.429 11.115 5.829 1.00 87.00 292 VAL A C 1
ATOM 2353 O O . VAL A 1 292 ? 13.399 12.184 6.419 1.00 87.00 292 VAL A O 1
ATOM 2356 N N . ARG A 1 293 ? 14.565 10.644 5.305 1.00 85.25 293 ARG A N 1
ATOM 2357 C CA . ARG A 1 293 ? 15.860 11.335 5.462 1.00 85.25 293 ARG A CA 1
ATOM 2358 C C . ARG A 1 293 ? 15.988 12.642 4.669 1.00 85.25 293 ARG A C 1
ATOM 2360 O O . ARG A 1 293 ? 16.901 13.422 4.929 1.00 85.25 293 ARG A O 1
ATOM 2367 N N . SER A 1 294 ? 15.147 12.878 3.664 1.00 82.56 294 SER A N 1
ATOM 2368 C CA . SER A 1 294 ? 15.194 14.084 2.817 1.00 82.56 294 SER A CA 1
ATOM 2369 C C . SER A 1 294 ? 13.800 14.447 2.275 1.00 82.56 294 SER A C 1
ATOM 2371 O O . SER A 1 294 ? 13.563 14.363 1.062 1.00 82.56 294 SER A O 1
ATOM 2373 N N . PRO A 1 295 ? 12.849 14.830 3.149 1.00 77.00 295 PRO A N 1
ATOM 2374 C CA . PRO A 1 295 ? 11.426 14.970 2.814 1.00 77.00 295 PRO A CA 1
ATOM 2375 C C . PRO A 1 295 ? 11.139 16.009 1.717 1.00 77.00 295 PRO A C 1
ATOM 2377 O O . PRO A 1 295 ? 10.196 15.855 0.931 1.00 77.00 295 PRO A O 1
ATOM 2380 N N . GLU A 1 296 ? 11.963 17.052 1.623 1.00 73.94 296 GLU A N 1
ATOM 2381 C CA . GLU A 1 296 ? 11.832 18.172 0.689 1.00 73.94 296 GLU A CA 1
ATOM 2382 C C . GLU A 1 296 ? 12.271 17.844 -0.749 1.00 73.94 296 GLU A C 1
ATOM 2384 O O . GLU A 1 296 ? 11.852 18.508 -1.703 1.00 73.94 296 GLU A O 1
ATOM 2389 N N . LYS A 1 297 ? 13.068 16.785 -0.943 1.00 70.50 297 LYS A N 1
ATOM 2390 C CA . LYS A 1 297 ? 13.648 16.431 -2.254 1.00 70.50 297 LYS A CA 1
ATOM 2391 C C . LYS A 1 297 ? 12.820 15.410 -3.039 1.00 70.50 297 LYS A C 1
ATOM 2393 O O . LYS A 1 297 ? 13.156 15.084 -4.178 1.00 70.50 297 LYS A O 1
ATOM 2398 N N . ASN A 1 298 ? 11.681 14.971 -2.506 1.00 74.94 298 ASN A N 1
ATOM 2399 C CA . ASN A 1 298 ? 10.912 13.860 -3.070 1.00 74.94 298 ASN A CA 1
ATOM 2400 C C . ASN A 1 298 ? 9.936 14.330 -4.160 1.00 74.94 298 ASN A C 1
ATOM 2402 O O . ASN A 1 298 ? 8.839 14.825 -3.889 1.00 74.94 298 ASN A O 1
ATOM 2406 N N . GLN A 1 299 ? 10.336 14.204 -5.428 1.00 75.69 299 GLN A N 1
ATOM 2407 C CA . GLN A 1 299 ? 9.467 14.531 -6.566 1.00 75.69 299 GLN A CA 1
ATOM 2408 C C . GLN A 1 299 ? 8.224 13.623 -6.679 1.00 75.69 299 GLN A C 1
ATOM 2410 O O . GLN A 1 299 ? 7.143 14.179 -6.886 1.00 75.69 299 GLN A O 1
ATOM 2415 N N . PRO A 1 300 ? 8.303 12.285 -6.489 1.00 80.69 300 PRO A N 1
ATOM 2416 C CA . PRO A 1 300 ? 7.116 11.431 -6.585 1.00 80.69 300 PRO A CA 1
ATOM 2417 C C . PRO A 1 300 ? 6.073 11.749 -5.505 1.00 80.69 300 PRO A C 1
ATOM 2419 O O . PRO A 1 300 ? 4.888 11.827 -5.811 1.00 80.69 300 PRO A O 1
ATOM 2422 N N . ARG A 1 301 ? 6.509 12.069 -4.276 1.00 85.19 301 ARG A N 1
ATOM 2423 C CA . ARG A 1 301 ? 5.632 12.592 -3.213 1.00 85.19 301 ARG A CA 1
ATOM 2424 C C . ARG A 1 301 ? 4.851 13.825 -3.679 1.00 85.19 301 ARG A C 1
ATOM 2426 O O . ARG A 1 301 ? 3.636 13.888 -3.532 1.00 85.19 301 ARG A O 1
ATOM 2433 N N . ARG A 1 302 ? 5.529 14.806 -4.286 1.00 86.25 302 ARG A N 1
ATOM 2434 C CA . ARG A 1 302 ? 4.878 16.028 -4.802 1.00 86.25 302 ARG A CA 1
ATOM 2435 C C . ARG A 1 302 ? 3.872 15.730 -5.915 1.00 86.25 302 ARG A C 1
ATOM 2437 O O . ARG A 1 302 ? 2.807 16.341 -5.934 1.00 86.25 302 ARG A O 1
ATOM 2444 N N . SER A 1 303 ? 4.199 14.811 -6.818 1.00 86.81 303 SER A N 1
ATOM 2445 C CA . SER A 1 303 ? 3.292 14.352 -7.876 1.00 86.81 303 SER A CA 1
ATOM 2446 C C . SER A 1 303 ? 2.043 13.670 -7.301 1.00 86.81 303 SER A C 1
ATOM 2448 O O . SER A 1 303 ? 0.924 14.043 -7.660 1.00 86.81 303 SER A O 1
ATOM 2450 N N . MET A 1 304 ? 2.211 12.790 -6.309 1.00 88.81 304 MET A N 1
ATOM 2451 C CA . MET A 1 304 ? 1.102 12.152 -5.594 1.00 88.81 304 MET A CA 1
ATOM 2452 C C . MET A 1 304 ? 0.187 13.172 -4.907 1.00 88.81 304 MET A C 1
ATOM 2454 O O . MET A 1 304 ? -1.031 13.100 -5.038 1.00 88.81 304 MET A O 1
ATOM 2458 N N . LEU A 1 305 ? 0.755 14.168 -4.220 1.00 90.56 305 LEU A N 1
ATOM 2459 C CA . LEU A 1 305 ? -0.028 15.223 -3.566 1.00 90.56 305 LEU A CA 1
ATOM 2460 C C . LEU A 1 305 ? -0.799 16.088 -4.579 1.00 90.56 305 LEU A C 1
ATOM 2462 O O . LEU A 1 305 ? -1.948 16.455 -4.326 1.00 90.56 305 LEU A O 1
ATOM 2466 N N . ARG A 1 306 ? -0.209 16.392 -5.747 1.00 91.38 306 ARG A N 1
ATOM 2467 C CA . ARG A 1 306 ? -0.920 17.080 -6.843 1.00 91.38 306 ARG A CA 1
ATOM 2468 C C . ARG A 1 306 ? -2.077 16.241 -7.375 1.00 91.38 306 ARG A C 1
ATOM 2470 O O . ARG A 1 306 ? -3.165 16.777 -7.583 1.00 91.38 306 ARG A O 1
ATOM 2477 N N . PHE A 1 307 ? -1.845 14.948 -7.589 1.00 93.75 307 PHE A N 1
ATOM 2478 C CA . PHE A 1 307 ? -2.879 14.003 -7.997 1.00 93.75 307 PHE A CA 1
ATOM 2479 C C . PHE A 1 307 ? -4.018 13.966 -6.983 1.00 93.75 307 PHE A C 1
ATOM 2481 O O . PHE A 1 307 ? -5.163 14.197 -7.358 1.00 93.75 307 PHE A O 1
ATOM 2488 N N . ALA A 1 308 ? -3.703 13.782 -5.703 1.00 94.19 308 ALA A N 1
ATOM 2489 C CA . ALA A 1 308 ? -4.708 13.692 -4.658 1.00 94.19 308 ALA A CA 1
ATOM 2490 C C . ALA A 1 308 ? -5.575 14.956 -4.566 1.00 94.19 308 ALA A C 1
ATOM 2492 O O . ALA A 1 308 ? -6.802 14.872 -4.497 1.00 94.19 308 ALA A O 1
ATOM 2493 N N . LYS A 1 309 ? -4.944 16.135 -4.673 1.00 94.12 309 LYS A N 1
ATOM 2494 C CA . LYS A 1 309 ? -5.648 17.421 -4.740 1.00 94.12 309 LYS A CA 1
ATOM 2495 C C . LYS A 1 309 ? -6.605 17.490 -5.935 1.00 94.12 309 LYS A C 1
ATOM 2497 O O . LYS A 1 309 ? -7.721 17.971 -5.779 1.00 94.12 309 LYS A O 1
ATOM 2502 N N . ARG A 1 310 ? -6.191 17.017 -7.115 1.00 94.50 310 ARG A N 1
ATOM 2503 C CA . ARG A 1 310 ? -7.027 17.014 -8.331 1.00 94.50 310 ARG A CA 1
ATOM 2504 C C . ARG A 1 310 ? -8.197 16.034 -8.229 1.00 94.50 310 ARG A C 1
ATOM 2506 O O . ARG A 1 310 ? -9.306 16.363 -8.633 1.00 94.50 310 ARG A O 1
ATOM 2513 N N . GLU A 1 311 ? -7.959 14.843 -7.690 1.00 95.69 311 GLU A N 1
ATOM 2514 C CA . GLU A 1 311 ? -8.992 13.814 -7.516 1.00 95.69 311 GLU A CA 1
ATOM 2515 C C . GLU A 1 311 ? -9.874 14.052 -6.278 1.00 95.69 311 GLU A C 1
ATOM 2517 O O . GLU A 1 311 ? -10.762 13.240 -6.004 1.00 95.69 311 GLU A O 1
ATOM 2522 N N . HIS A 1 312 ? -9.632 15.140 -5.533 1.00 94.94 312 HIS A N 1
ATOM 2523 C CA . HIS A 1 312 ? -10.321 15.491 -4.288 1.00 94.94 312 HIS A CA 1
ATOM 2524 C C . HIS A 1 312 ? -10.344 14.319 -3.295 1.00 94.94 312 HIS A C 1
ATOM 2526 O O . HIS A 1 312 ? -11.383 13.986 -2.727 1.00 94.94 312 HIS A O 1
ATOM 2532 N N . VAL A 1 313 ? -9.210 13.629 -3.152 1.00 95.69 313 VAL A N 1
ATOM 2533 C CA . VAL A 1 313 ? -9.060 12.503 -2.225 1.00 95.69 313 VAL A CA 1
ATOM 2534 C C . VAL A 1 313 ? -8.209 12.931 -1.026 1.00 95.69 313 VAL A C 1
ATOM 2536 O O . VAL A 1 313 ? -7.142 13.526 -1.220 1.00 95.69 313 VAL A O 1
ATOM 2539 N N . PRO A 1 314 ? -8.654 12.662 0.212 1.00 95.38 314 PRO A N 1
ATOM 2540 C CA . PRO A 1 314 ? -7.841 12.901 1.393 1.00 95.38 314 PRO A CA 1
ATOM 2541 C C . PRO A 1 314 ? -6.569 12.049 1.407 1.00 95.38 314 PRO A C 1
ATOM 2543 O O . PRO A 1 314 ? -6.545 10.925 0.902 1.00 95.38 314 PRO A O 1
ATOM 2546 N N . VAL A 1 315 ? -5.511 12.583 2.021 1.00 95.00 315 VAL A N 1
ATOM 2547 C CA . VAL A 1 315 ? -4.213 11.908 2.127 1.00 95.00 315 VAL A CA 1
ATOM 2548 C C . VAL A 1 315 ? -3.726 11.927 3.567 1.00 95.00 315 VAL A C 1
ATOM 2550 O O . VAL A 1 315 ? -3.604 12.998 4.164 1.00 95.00 315 VAL A O 1
ATOM 2553 N N . VAL A 1 316 ? -3.378 10.753 4.087 1.00 96.31 316 VAL A N 1
ATOM 2554 C CA . VAL A 1 316 ? -2.550 10.599 5.285 1.00 96.31 316 VAL A CA 1
ATOM 2555 C C . VAL A 1 316 ? -1.104 10.482 4.820 1.00 96.31 316 VAL A C 1
ATOM 2557 O O . VAL A 1 316 ? -0.663 9.423 4.377 1.00 96.31 316 VAL A O 1
ATOM 2560 N N . ASP A 1 317 ? -0.374 11.595 4.850 1.00 93.56 317 ASP A N 1
ATOM 2561 C CA . ASP A 1 317 ? 1.035 11.625 4.458 1.00 93.56 317 ASP A CA 1
ATOM 2562 C C . ASP A 1 317 ? 1.940 11.340 5.657 1.00 93.56 317 ASP A C 1
ATOM 2564 O O . ASP A 1 317 ? 2.270 12.234 6.441 1.00 93.56 317 ASP A O 1
ATOM 2568 N N . LEU A 1 318 ? 2.369 10.083 5.774 1.00 95.75 318 LEU A N 1
ATOM 2569 C CA . LEU A 1 318 ? 3.191 9.619 6.889 1.00 95.75 318 LEU A CA 1
ATOM 2570 C C . LEU A 1 318 ? 4.635 10.147 6.828 1.00 95.75 318 LEU A C 1
ATOM 2572 O O . LEU A 1 318 ? 5.359 10.043 7.817 1.00 95.75 318 LEU A O 1
ATOM 2576 N N . THR A 1 319 ? 5.064 10.757 5.714 1.00 92.12 319 THR A N 1
ATOM 2577 C CA . THR A 1 319 ? 6.443 11.252 5.535 1.00 92.12 319 THR A CA 1
ATOM 2578 C C . THR A 1 319 ? 6.843 12.227 6.639 1.00 92.12 319 THR A C 1
ATOM 2580 O O . THR A 1 319 ? 7.915 12.095 7.228 1.00 92.12 319 THR A O 1
ATOM 2583 N N . THR A 1 320 ? 5.978 13.202 6.934 1.00 90.06 320 THR A N 1
ATOM 2584 C CA . THR A 1 320 ? 6.261 14.228 7.945 1.00 90.06 320 THR A CA 1
ATOM 2585 C C . THR A 1 320 ? 6.324 13.614 9.339 1.00 90.06 320 THR A C 1
ATOM 2587 O O . THR A 1 320 ? 7.258 13.893 10.083 1.00 90.06 320 THR A O 1
ATOM 2590 N N . ALA A 1 321 ? 5.374 12.740 9.681 1.00 94.31 321 ALA A N 1
ATOM 2591 C CA . ALA A 1 321 ? 5.330 12.100 10.991 1.00 94.31 321 ALA A CA 1
ATOM 2592 C C . ALA A 1 321 ? 6.571 11.234 11.243 1.00 94.31 321 ALA A C 1
ATOM 2594 O O . ALA A 1 321 ? 7.217 11.373 12.281 1.00 94.31 321 ALA A O 1
ATOM 2595 N N . PHE A 1 322 ? 6.966 10.409 10.267 1.00 96.31 322 PHE A N 1
ATOM 2596 C CA . PHE A 1 322 ? 8.184 9.600 10.357 1.00 96.31 322 PHE A CA 1
ATOM 2597 C C . PHE A 1 322 ? 9.448 10.464 10.430 1.00 96.31 322 PHE A C 1
ATOM 2599 O O . PHE A 1 322 ? 10.372 10.125 11.167 1.00 96.31 322 PHE A O 1
ATOM 2606 N N . TYR A 1 323 ? 9.496 11.598 9.723 1.00 93.75 323 TYR A N 1
ATOM 2607 C CA . TYR A 1 323 ? 10.629 12.525 9.796 1.00 93.75 323 TYR A CA 1
ATOM 2608 C C . TYR A 1 323 ? 10.761 13.157 11.183 1.00 93.75 323 TYR A C 1
ATOM 2610 O O . TYR A 1 323 ? 11.837 13.138 11.782 1.00 93.75 323 TYR A O 1
ATOM 2618 N N . GLU A 1 324 ? 9.661 13.677 11.729 1.00 94.31 324 GLU A N 1
ATOM 2619 C CA . GLU A 1 324 ? 9.642 14.270 13.067 1.00 94.31 324 GLU A CA 1
ATOM 2620 C C . GLU A 1 324 ? 9.964 13.240 14.158 1.00 94.31 324 GLU A C 1
ATOM 2622 O O . GLU A 1 324 ? 10.704 13.536 15.099 1.00 94.31 324 GLU A O 1
ATOM 2627 N N . ALA A 1 325 ? 9.453 12.017 14.021 1.00 95.06 325 ALA A N 1
ATOM 2628 C CA . ALA A 1 325 ? 9.725 10.924 14.945 1.00 95.06 325 ALA A CA 1
ATOM 2629 C C . ALA A 1 325 ? 11.187 10.443 14.861 1.00 95.06 325 ALA A C 1
ATOM 2631 O O . ALA A 1 325 ? 11.822 10.192 15.892 1.00 95.06 325 ALA A O 1
ATOM 2632 N N . GLY A 1 326 ? 11.748 10.393 13.649 1.00 93.38 326 GLY A N 1
ATOM 2633 C CA . GLY A 1 326 ? 13.151 10.078 13.396 1.00 93.38 326 GLY A CA 1
ATOM 2634 C C . GLY A 1 326 ? 14.107 11.107 13.999 1.00 93.38 326 GLY A C 1
ATOM 2635 O O . GLY A 1 326 ? 15.088 10.718 14.616 1.00 93.38 326 GLY A O 1
ATOM 2636 N N . LYS A 1 327 ? 13.788 12.409 13.930 1.00 93.12 327 LYS A N 1
ATOM 2637 C CA . LYS A 1 327 ? 14.590 13.468 14.579 1.00 93.12 327 LYS A CA 1
ATOM 2638 C C . LYS A 1 327 ? 14.649 13.352 16.104 1.00 93.12 327 LYS A C 1
ATOM 2640 O O . LYS A 1 327 ? 15.637 13.758 16.705 1.00 93.12 327 LYS A O 1
ATOM 2645 N N . LYS A 1 328 ? 13.576 12.864 16.734 1.00 91.94 328 LYS A N 1
ATOM 2646 C CA . LYS A 1 328 ? 13.497 12.691 18.197 1.00 91.94 328 LYS A CA 1
ATOM 2647 C C . LYS A 1 328 ? 14.221 11.438 18.691 1.00 91.94 328 LYS A C 1
ATOM 2649 O O . LYS A 1 328 ? 14.500 11.335 19.880 1.00 91.94 328 LYS A O 1
ATOM 2654 N N . SER A 1 329 ? 14.447 10.476 17.804 1.00 91.06 329 SER A N 1
ATOM 2655 C CA . SER A 1 329 ? 15.056 9.185 18.120 1.00 91.06 329 SER A CA 1
ATOM 2656 C C . SER A 1 329 ? 16.011 8.797 16.991 1.00 91.06 329 SER A C 1
ATOM 2658 O O . SER A 1 329 ? 16.956 9.538 16.735 1.00 91.06 329 SER A O 1
ATOM 2660 N N . SER A 1 330 ? 15.751 7.692 16.296 1.00 92.69 330 SER A N 1
ATOM 2661 C CA . SER A 1 330 ? 16.449 7.298 15.075 1.00 92.69 330 SER A CA 1
ATOM 2662 C C . SER A 1 330 ? 15.415 6.919 14.021 1.00 92.69 330 SER A C 1
ATOM 2664 O O . SER A 1 330 ? 14.374 6.354 14.358 1.00 92.69 330 SER A O 1
ATOM 2666 N N . VAL A 1 331 ? 15.672 7.205 12.742 1.00 90.44 331 VAL A N 1
ATOM 2667 C CA . VAL A 1 331 ? 14.788 6.748 11.648 1.00 90.44 331 VAL A CA 1
ATOM 2668 C C . VAL A 1 331 ? 14.745 5.218 11.622 1.00 90.44 331 VAL A C 1
ATOM 2670 O O . VAL A 1 331 ? 13.684 4.628 11.456 1.00 90.44 331 VAL A O 1
ATOM 2673 N N . GLU A 1 332 ? 15.886 4.597 11.890 1.00 91.31 332 GLU A N 1
ATOM 2674 C CA . GLU A 1 332 ? 16.139 3.162 11.976 1.00 91.31 332 GLU A CA 1
ATOM 2675 C C . GLU A 1 332 ? 15.289 2.468 13.051 1.00 91.31 332 GLU A C 1
ATOM 2677 O O . GLU A 1 332 ? 15.062 1.272 12.959 1.00 91.31 332 GLU A O 1
ATOM 2682 N N . ASP A 1 333 ? 14.746 3.193 14.036 1.00 94.62 333 ASP A N 1
ATOM 2683 C CA . ASP A 1 333 ? 13.824 2.595 15.011 1.00 94.62 333 ASP A CA 1
ATOM 2684 C C . ASP A 1 333 ? 12.478 2.202 14.378 1.00 94.62 333 ASP A C 1
ATOM 2686 O O . ASP A 1 333 ? 11.730 1.398 14.940 1.00 94.62 333 ASP A O 1
ATOM 2690 N N . TYR A 1 334 ? 12.126 2.820 13.247 1.00 96.94 334 TYR A N 1
ATOM 2691 C CA . TYR A 1 334 ? 10.833 2.662 12.578 1.00 96.94 334 TYR A CA 1
ATOM 2692 C C . TYR A 1 334 ? 10.900 1.734 11.362 1.00 96.94 334 TYR A C 1
ATOM 2694 O O . TYR A 1 334 ? 9.845 1.381 10.840 1.00 96.94 334 TYR A O 1
ATOM 2702 N N . TYR A 1 335 ? 12.098 1.314 10.945 1.00 94.94 335 TYR A N 1
ATOM 2703 C CA . TYR A 1 335 ? 12.337 0.390 9.832 1.00 94.94 335 TYR A CA 1
ATOM 2704 C C . TYR A 1 335 ? 13.110 -0.833 10.320 1.00 94.94 335 TYR A C 1
ATOM 2706 O O . TYR A 1 335 ? 13.988 -0.719 11.172 1.00 94.94 335 TYR A O 1
ATOM 2714 N N . ILE A 1 336 ? 12.760 -2.017 9.829 1.00 89.94 336 ILE A N 1
ATOM 2715 C CA . ILE A 1 336 ? 13.487 -3.242 10.161 1.00 89.94 336 ILE A CA 1
ATOM 2716 C C . ILE A 1 336 ? 14.917 -3.088 9.645 1.00 89.94 336 ILE A C 1
ATOM 2718 O O . ILE A 1 336 ? 15.142 -2.680 8.512 1.00 89.94 336 ILE A O 1
ATOM 2722 N N . ARG A 1 337 ? 15.906 -3.379 10.490 1.00 85.62 337 ARG A N 1
ATOM 2723 C CA . ARG A 1 337 ? 17.314 -3.217 10.123 1.00 85.62 337 ARG A CA 1
ATOM 2724 C C . ARG A 1 337 ? 17.650 -4.076 8.899 1.00 85.62 337 ARG A C 1
ATOM 2726 O O . ARG A 1 337 ? 17.317 -5.254 8.874 1.00 85.62 337 ARG A O 1
ATOM 2733 N N . ASP A 1 338 ? 18.345 -3.474 7.934 1.00 81.00 338 ASP A N 1
ATOM 2734 C CA . ASP A 1 338 ? 18.719 -4.088 6.650 1.00 81.00 338 ASP A CA 1
ATOM 2735 C C . ASP A 1 338 ? 17.516 -4.484 5.762 1.00 81.00 338 ASP A C 1
ATOM 2737 O O . ASP A 1 338 ? 17.665 -5.222 4.789 1.00 81.00 338 ASP A O 1
ATOM 2741 N N . ASP A 1 339 ? 16.335 -3.937 6.061 1.00 83.88 339 ASP A N 1
ATOM 2742 C CA . ASP A 1 339 ? 15.094 -4.081 5.307 1.00 83.88 339 ASP A CA 1
ATOM 2743 C C . ASP A 1 339 ? 14.371 -2.711 5.231 1.00 83.88 339 ASP A C 1
ATOM 2745 O O . ASP A 1 339 ? 14.757 -1.732 5.866 1.00 83.88 339 ASP A O 1
ATOM 2749 N N . TRP A 1 340 ? 13.358 -2.587 4.380 1.00 85.44 340 TRP A N 1
ATOM 2750 C CA . TRP A 1 340 ? 12.643 -1.333 4.105 1.00 85.44 340 TRP A CA 1
ATOM 2751 C C . TRP A 1 340 ? 11.222 -1.328 4.689 1.00 85.44 340 TRP A C 1
ATOM 2753 O O . TRP A 1 340 ? 10.548 -0.296 4.634 1.00 85.44 340 TRP A O 1
ATOM 2763 N N . HIS A 1 341 ? 10.767 -2.447 5.260 1.00 92.19 341 HIS A N 1
ATOM 2764 C CA . HIS A 1 341 ? 9.504 -2.563 5.980 1.00 92.19 341 HIS A CA 1
ATOM 2765 C C . HIS A 1 341 ? 9.601 -1.945 7.372 1.00 92.19 341 HIS A C 1
ATOM 2767 O O . HIS A 1 341 ? 10.677 -1.751 7.940 1.00 92.19 341 HIS A O 1
ATOM 2773 N N . TRP A 1 342 ? 8.444 -1.630 7.941 1.00 95.94 342 TRP A N 1
ATOM 2774 C CA . TRP A 1 342 ? 8.370 -1.006 9.249 1.00 95.94 342 TRP A CA 1
ATOM 2775 C C . TRP A 1 342 ? 8.579 -1.990 10.392 1.00 95.94 342 TRP A C 1
ATOM 2777 O O . TRP A 1 342 ? 8.112 -3.125 10.361 1.00 95.94 342 TRP A O 1
ATOM 2787 N N . THR A 1 343 ? 9.201 -1.510 11.466 1.00 96.81 343 THR A N 1
ATOM 2788 C CA . THR A 1 343 ? 9.143 -2.202 12.757 1.00 96.81 343 THR A CA 1
ATOM 2789 C C . THR A 1 343 ? 7.745 -2.084 13.362 1.00 96.81 343 THR A C 1
ATOM 2791 O O . THR A 1 343 ? 6.909 -1.270 12.946 1.00 96.81 343 THR A O 1
ATOM 2794 N N . ALA A 1 344 ? 7.524 -2.792 14.470 1.00 97.25 344 ALA A N 1
ATOM 2795 C CA . ALA A 1 344 ? 6.377 -2.550 15.330 1.00 97.25 344 ALA A CA 1
ATOM 2796 C C . ALA A 1 344 ? 6.259 -1.066 15.732 1.00 97.25 344 ALA A C 1
ATOM 2798 O O . ALA A 1 344 ? 5.153 -0.553 15.840 1.00 97.25 344 ALA A O 1
ATOM 2799 N N . LYS A 1 345 ? 7.353 -0.317 15.905 1.00 97.69 345 LYS A N 1
ATOM 2800 C CA . LYS A 1 345 ? 7.284 1.123 16.215 1.00 97.69 345 LYS A CA 1
ATOM 2801 C C . LYS A 1 345 ? 6.784 1.944 15.017 1.00 97.69 345 LYS A C 1
ATOM 2803 O O . LYS A 1 345 ? 5.968 2.847 15.201 1.00 97.69 345 LYS A O 1
ATOM 2808 N N . GLY A 1 346 ? 7.211 1.602 13.798 1.00 97.88 346 GLY A N 1
ATOM 2809 C CA . GLY A 1 346 ? 6.723 2.213 12.553 1.00 97.88 346 GLY A CA 1
ATOM 2810 C C . GLY A 1 346 ? 5.220 2.018 12.357 1.00 97.88 346 GLY A C 1
ATOM 2811 O O . GLY A 1 346 ? 4.489 2.990 12.159 1.00 97.88 346 GLY A O 1
ATOM 2812 N N . HIS A 1 347 ? 4.727 0.793 12.549 1.00 98.38 347 HIS A N 1
ATOM 2813 C CA . HIS A 1 347 ? 3.287 0.519 12.517 1.00 98.38 347 HIS A CA 1
ATOM 2814 C C . HIS A 1 347 ? 2.497 1.279 13.593 1.00 98.38 347 HIS A C 1
ATOM 2816 O O . HIS A 1 347 ? 1.359 1.680 13.347 1.00 98.38 347 HIS A O 1
ATOM 2822 N N . ALA A 1 348 ? 3.082 1.508 14.775 1.00 98.19 348 ALA A N 1
ATOM 2823 C CA . ALA A 1 348 ? 2.416 2.232 15.859 1.00 98.19 348 ALA A CA 1
ATOM 2824 C C . ALA A 1 348 ? 2.246 3.711 15.505 1.00 98.19 348 ALA A C 1
ATOM 2826 O O . ALA A 1 348 ? 1.191 4.295 15.762 1.00 98.19 348 ALA A O 1
ATOM 2827 N N . LEU A 1 349 ? 3.281 4.301 14.899 1.00 98.06 349 LEU A N 1
ATOM 2828 C CA . LEU A 1 349 ? 3.254 5.675 14.413 1.00 98.06 349 LEU A CA 1
ATOM 2829 C C . LEU A 1 349 ? 2.231 5.834 13.283 1.00 98.06 349 LEU A C 1
ATOM 2831 O O . LEU A 1 349 ? 1.399 6.735 13.345 1.00 98.06 349 LEU A O 1
ATOM 2835 N N . ALA A 1 350 ? 2.226 4.920 12.307 1.00 98.19 350 ALA A N 1
ATOM 2836 C CA . ALA A 1 350 ? 1.232 4.918 11.235 1.00 98.19 350 ALA A CA 1
ATOM 2837 C C . ALA A 1 350 ? -0.204 4.826 11.782 1.00 98.19 350 ALA A C 1
ATOM 2839 O O . ALA A 1 350 ? -1.060 5.616 11.386 1.00 98.19 350 ALA A O 1
ATOM 2840 N N . ALA A 1 351 ? -0.460 3.928 12.742 1.00 98.06 351 ALA A N 1
ATOM 2841 C CA . ALA A 1 351 ? -1.768 3.809 13.387 1.00 98.06 351 ALA A CA 1
ATOM 2842 C C . ALA A 1 351 ? -2.198 5.115 14.074 1.00 98.06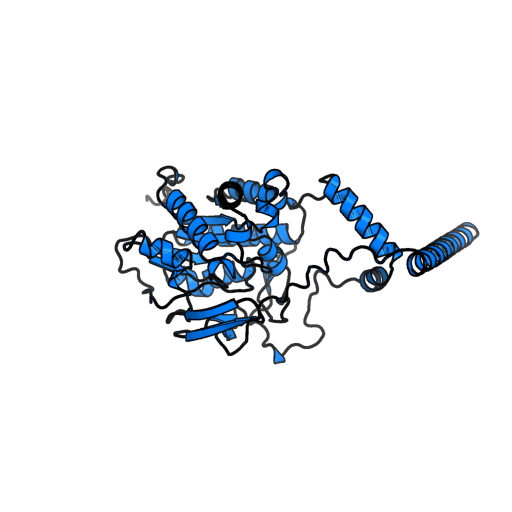 351 ALA A C 1
ATOM 2844 O O . ALA A 1 351 ? -3.342 5.532 13.923 1.00 98.06 351 ALA A O 1
ATOM 2845 N N . ALA A 1 352 ? -1.290 5.784 14.792 1.00 97.19 352 ALA A N 1
ATOM 2846 C CA . ALA A 1 352 ? -1.591 7.039 15.480 1.00 97.19 352 ALA A CA 1
ATOM 2847 C C . ALA A 1 352 ? -1.936 8.182 14.506 1.00 97.19 352 ALA A C 1
ATOM 2849 O O . ALA A 1 352 ? -2.883 8.930 14.746 1.00 97.19 352 ALA A O 1
ATOM 2850 N N . GLU A 1 353 ? -1.211 8.299 13.392 1.00 97.06 353 GLU A N 1
ATOM 2851 C CA . GLU A 1 353 ? -1.482 9.318 12.369 1.00 97.06 353 GLU A CA 1
ATOM 2852 C C . GLU A 1 353 ? -2.792 9.050 11.621 1.00 97.06 353 GLU A C 1
ATOM 2854 O O . GLU A 1 353 ? -3.596 9.963 11.418 1.00 97.06 353 GLU A O 1
ATOM 2859 N N . ILE A 1 354 ? -3.052 7.787 11.264 1.00 96.62 354 ILE A N 1
ATOM 2860 C CA . ILE A 1 354 ? -4.313 7.379 10.636 1.00 96.62 354 ILE A CA 1
ATOM 2861 C C . ILE A 1 354 ? -5.485 7.631 11.593 1.00 96.62 354 ILE A C 1
ATOM 2863 O O . ILE A 1 354 ? -6.508 8.165 11.173 1.00 96.62 354 ILE A O 1
ATOM 2867 N N . GLU A 1 355 ? -5.339 7.316 12.881 1.00 94.94 355 GLU A N 1
ATOM 2868 C CA . GLU A 1 355 ? -6.348 7.583 13.910 1.00 94.94 355 GLU A CA 1
ATOM 2869 C C . GLU A 1 355 ? -6.619 9.084 14.087 1.00 94.94 355 GLU A C 1
ATOM 2871 O O . GLU A 1 355 ? -7.775 9.511 14.138 1.00 94.94 355 GLU A O 1
ATOM 2876 N N . SER A 1 356 ? -5.563 9.894 14.167 1.00 94.44 356 SER A N 1
ATOM 2877 C CA . SER A 1 356 ? -5.664 11.354 14.263 1.00 94.44 356 SER A CA 1
ATOM 2878 C C . SER A 1 356 ? -6.413 11.927 13.059 1.00 94.44 356 SER A C 1
ATOM 2880 O O . SER A 1 356 ? -7.351 12.718 13.205 1.00 94.44 356 SER A O 1
ATOM 2882 N N . PHE A 1 357 ? -6.076 11.443 11.861 1.00 93.31 357 PHE A N 1
ATOM 2883 C CA . PHE A 1 357 ? -6.805 11.771 10.646 1.00 93.31 357 PHE A CA 1
ATOM 2884 C C . PHE A 1 357 ? -8.268 11.302 10.714 1.00 93.31 357 PHE A C 1
ATOM 2886 O O . PHE A 1 357 ? -9.155 12.065 10.332 1.00 93.31 357 PHE A O 1
ATOM 2893 N N . LEU A 1 358 ? -8.536 10.096 11.235 1.00 90.81 358 LEU A N 1
ATOM 2894 C CA . LEU A 1 358 ? -9.873 9.517 11.451 1.00 90.81 358 LEU A CA 1
ATOM 2895 C C . LEU A 1 358 ? -10.782 10.349 12.350 1.00 90.81 358 LEU A C 1
ATOM 2897 O O . LEU A 1 358 ? -11.969 10.482 12.058 1.00 90.81 358 LEU A O 1
ATOM 2901 N N . LYS A 1 359 ? -10.226 10.952 13.398 1.00 88.94 359 LYS A N 1
ATOM 2902 C CA . LYS A 1 359 ? -10.979 11.760 14.368 1.00 88.94 359 LYS A CA 1
ATOM 2903 C C . LYS A 1 359 ? -11.131 13.228 13.963 1.00 88.94 359 LYS A C 1
ATOM 2905 O O . LYS A 1 359 ? -11.868 13.963 14.616 1.00 88.94 359 LYS A O 1
ATOM 2910 N N . SER A 1 360 ? -10.432 13.682 12.923 1.00 82.88 360 SER A N 1
ATOM 2911 C CA . SER A 1 360 ? -10.419 15.096 12.548 1.00 82.88 360 SER A CA 1
ATOM 2912 C C . SER A 1 360 ? -11.796 15.570 12.045 1.00 82.88 360 SER A C 1
ATOM 2914 O O . SER A 1 360 ? -12.287 15.050 11.040 1.00 82.88 360 SER A O 1
ATOM 2916 N N . PRO A 1 361 ? -12.400 16.617 12.647 1.00 59.03 361 PRO A N 1
ATOM 2917 C CA . PRO A 1 361 ? -13.701 17.152 12.225 1.00 59.03 361 PRO A CA 1
ATOM 2918 C C . PRO A 1 361 ? -13.667 17.784 10.823 1.00 59.03 361 PRO A C 1
ATOM 2920 O O . PRO A 1 361 ? -14.705 17.985 10.199 1.00 59.03 361 PRO A O 1
ATOM 2923 N N . LYS A 1 362 ? -12.470 18.055 10.282 1.00 50.53 362 LYS A N 1
ATOM 2924 C CA . LYS A 1 362 ? -12.275 18.538 8.904 1.00 50.53 362 LYS A CA 1
ATOM 2925 C C . LYS A 1 362 ? -12.489 17.455 7.832 1.00 50.53 362 LYS A C 1
ATOM 2927 O O . LYS A 1 362 ? -12.296 17.745 6.657 1.00 50.53 362 LYS A O 1
ATOM 2932 N N . ARG A 1 363 ? -12.892 16.236 8.211 1.00 53.75 363 ARG A N 1
ATOM 2933 C CA . ARG A 1 363 ? -13.294 15.163 7.283 1.00 53.75 363 ARG A CA 1
ATOM 2934 C C . ARG A 1 363 ? -14.571 15.451 6.502 1.00 53.75 363 ARG A C 1
ATOM 2936 O O . ARG A 1 363 ? -14.778 14.860 5.454 1.00 53.75 363 ARG A O 1
ATOM 2943 N N . HIS A 1 364 ? -15.413 16.375 6.961 1.00 38.59 364 HIS A N 1
ATOM 2944 C CA . HIS A 1 364 ? -16.651 16.742 6.268 1.00 38.59 364 HIS A CA 1
ATOM 2945 C C . HIS A 1 364 ? -16.414 17.668 5.062 1.00 38.59 364 HIS A C 1
ATOM 2947 O O . HIS A 1 364 ? -16.999 18.744 4.965 1.00 38.59 364 HIS A O 1
ATOM 2953 N N . PHE A 1 365 ? -15.582 17.246 4.110 1.00 38.97 365 PHE A N 1
ATOM 2954 C CA . PHE A 1 365 ? -15.631 17.768 2.747 1.00 38.97 365 PHE A CA 1
ATOM 2955 C C . PHE A 1 365 ? -16.236 16.697 1.846 1.00 38.97 365 PHE A C 1
ATOM 2957 O O . PHE A 1 365 ? -15.511 15.971 1.176 1.00 38.97 365 PHE A O 1
ATOM 2964 N N . LEU A 1 366 ? -17.567 16.591 1.910 1.00 34.50 366 LEU A N 1
ATOM 2965 C CA . LEU A 1 366 ? -18.531 16.531 0.799 1.00 34.50 366 LEU A CA 1
ATOM 2966 C C . LEU A 1 366 ? -19.903 16.121 1.387 1.00 34.50 366 LEU A C 1
ATOM 2968 O O . LEU A 1 366 ? -19.997 15.051 1.988 1.00 34.50 366 LEU A O 1
ATOM 2972 N N . PRO A 1 367 ? -20.975 16.930 1.260 1.00 30.36 367 PRO A N 1
ATOM 2973 C CA . PRO A 1 367 ? -22.323 16.418 1.490 1.00 30.36 367 PRO A CA 1
ATOM 2974 C C . PRO A 1 367 ? -22.626 15.311 0.460 1.00 30.36 367 PRO A C 1
ATOM 2976 O O . PRO A 1 367 ? -22.021 15.311 -0.620 1.00 30.36 367 PRO A O 1
ATOM 2979 N N . PRO A 1 368 ? -23.551 14.375 0.751 1.00 33.53 368 PRO A N 1
ATOM 2980 C CA . PRO A 1 368 ? -24.025 13.431 -0.258 1.00 33.53 368 PRO A CA 1
ATOM 2981 C C . PRO A 1 368 ? -24.509 14.206 -1.494 1.00 33.53 368 PRO A C 1
ATOM 2983 O O . PRO A 1 368 ? -25.004 15.328 -1.337 1.00 33.53 368 PRO A O 1
ATOM 2986 N N . PRO A 1 369 ? -24.383 13.658 -2.718 1.00 33.06 369 PRO A N 1
ATOM 2987 C CA . PRO A 1 369 ? -24.952 14.299 -3.893 1.00 33.06 369 PRO A CA 1
ATOM 2988 C C . PRO A 1 369 ? -26.453 14.503 -3.662 1.00 33.06 369 PRO A C 1
ATOM 2990 O O . PRO A 1 369 ? -27.239 13.558 -3.643 1.00 33.06 369 PRO A O 1
ATOM 2993 N N . SER A 1 370 ? -26.846 15.759 -3.458 1.00 41.78 370 SER A N 1
ATOM 2994 C CA . SER A 1 370 ? -28.233 16.195 -3.481 1.00 41.78 370 SER A CA 1
ATOM 2995 C C . SER A 1 370 ? -28.727 16.049 -4.917 1.00 41.78 370 SER A C 1
ATOM 2997 O O . SER A 1 370 ? -28.503 16.924 -5.753 1.00 41.78 370 SER A O 1
ATOM 2999 N N . GLY A 1 371 ? -29.313 14.896 -5.223 1.00 42.06 371 GLY A N 1
ATOM 3000 C CA . GLY A 1 371 ? -29.734 14.556 -6.577 1.00 42.06 371 GLY A CA 1
ATOM 3001 C C . GLY A 1 371 ? -30.479 13.230 -6.664 1.00 42.06 371 GLY A C 1
ATOM 3002 O O . GLY A 1 371 ? -30.219 12.448 -7.567 1.00 42.06 371 GLY A O 1
ATOM 3003 N N . ALA A 1 372 ? -31.373 12.967 -5.715 1.00 38.38 372 ALA A N 1
ATOM 3004 C CA . ALA A 1 372 ? -32.452 11.996 -5.869 1.00 38.38 372 ALA A CA 1
ATOM 3005 C C . ALA A 1 372 ? -33.670 12.527 -5.104 1.00 38.38 372 ALA A C 1
ATOM 3007 O O . ALA A 1 372 ? -33.978 12.100 -3.994 1.00 38.38 372 ALA A O 1
ATOM 3008 N N . ALA A 1 373 ? -34.307 13.541 -5.681 1.00 32.75 373 ALA A N 1
ATOM 3009 C CA . ALA A 1 373 ? -35.652 13.951 -5.319 1.00 32.75 373 ALA A CA 1
ATOM 3010 C C . ALA A 1 373 ? -36.435 14.155 -6.621 1.00 32.75 373 ALA A C 1
ATOM 3012 O O . ALA A 1 373 ? -36.027 14.978 -7.440 1.00 32.75 373 ALA A O 1
ATOM 3013 N N . ALA A 1 374 ? -37.539 13.405 -6.716 1.00 34.72 374 ALA A N 1
ATOM 3014 C CA . ALA A 1 374 ? -38.524 13.288 -7.798 1.00 34.72 374 ALA A CA 1
ATOM 3015 C C . ALA A 1 374 ? -38.082 12.513 -9.049 1.00 34.72 374 ALA A C 1
ATOM 3017 O O . ALA A 1 374 ? -37.289 13.044 -9.857 1.00 34.72 374 ALA A O 1
#

Solvent-accessible surface area (backbone atoms only — not comparable to full-atom values): 20731 Å² total; per-residue (Å²): 114,69,70,58,53,54,51,52,52,49,52,52,51,52,51,52,53,52,52,53,49,32,52,48,32,69,74,72,45,74,77,58,81,58,68,68,64,68,61,64,66,79,56,74,70,75,52,76,77,68,52,32,41,83,30,51,65,56,21,56,43,52,35,53,66,32,77,36,72,50,76,55,102,85,32,82,34,62,41,41,16,9,77,84,26,28,54,25,74,78,75,77,65,48,69,78,82,64,94,43,61,34,32,33,35,37,24,23,32,76,58,44,24,51,76,36,42,55,78,36,21,31,48,44,43,43,26,72,78,35,77,60,39,44,52,47,26,53,21,39,69,84,42,18,55,44,39,41,43,47,44,37,71,77,53,52,58,67,42,65,35,51,28,34,40,37,55,44,45,80,64,23,30,59,43,30,66,30,57,45,46,97,75,66,48,42,23,34,23,57,46,69,47,99,88,68,45,84,42,85,38,49,68,68,23,64,56,84,90,66,77,56,94,81,79,67,86,54,87,74,56,59,48,74,62,50,56,54,42,69,73,33,56,44,52,48,40,52,50,52,50,51,51,52,50,37,66,73,62,70,70,73,59,57,78,74,36,69,40,43,53,52,38,55,52,47,48,53,50,40,50,50,52,37,45,73,70,70,17,48,51,32,39,36,36,53,58,50,68,71,39,36,77,40,65,90,74,43,60,62,60,54,47,51,53,53,49,29,61,73,69,72,40,54,70,50,64,43,37,60,57,50,28,58,52,17,74,78,62,48,59,67,63,30,27,36,82,100,52,81,44,44,24,51,56,29,23,48,52,52,25,52,54,52,48,53,61,70,69,39,83,82,68,80,79,70,77,77,82,88,79,87,78,137

Sequence (374 aa):
MLRVKNFFLALISVGVVLLCAEGVFRVCAKPAPQPAAEQAVTWVEVPEKKWVDYHDVLGWYPQPDKTARLETPLIHQEIHTNAAGFRGERNYAENKNSGGPRILAVGDSFTFGFGVADSETFSRRLEERNPALEVLNAGVPGYGIDQVLMLYREIGRKYHPDVVLVDVFPEMGWRATRAFTAGGYAKPFFKLTAQGELELQNVPVPKPYAMTQGQFPNLFQHSFWQAVLKKSMLYQWIRARLLRLSRNVYLIDPDLSDEWKISRKILSQLLREIRKDGAEPVLVMIPPEYWVRSPEKNQPRRSMLRFAKREHVPVVDLTTAFYEAGKKSSVEDYYIRDDWHWTAKGHALAAAEIESFLKSPKRHFLPPPSGAAA

Foldseek 3Di:
DVVVVVVVVVVVVVVVVLVVVLVCCVVPNDQDCPPVVVVLPPFQLPPDPQFWHQDQAFLIAGDAQDWGFDDDPQATEIWTAHRLRFTDDDDADLPHPFPAFEEEEEEACQLNQPRDYSCLFLQNVLCVVPVSYHYGRRYYHQAALLSSLSCCVPRVLSSLGQEYEYEDDPCSLVSQVFQAGSSGGGGWHWDQDPVRATDIDCGSPDDSVNDDPPPGPPPPPCPVVNVVLVVRSSSVNVVSVVVVVCLVVVPDQPCPDPSNSRSLNSVLVSCVVCVVSNHAYEYEYDDFLVCLVPVPSDNVVVVVVVSCVVSVHHYLDCSVQLNVVCVVPHNCQQARPVGRHGDSVVSNSSSVSVVVVVPDPVPPPDDDPPPDDD

Secondary structure (DSSP, 8-state):
-HHHHHHHHHHHHHHHHHHHHHHHHHHHS-----SGGGGG-------BTTTEEEETTTEEEEPTTEEEEEE-SS-EEEEEE-TTS-BSS----SS--SSS-EEEEE-SHHHHTTTS-GGGSHHHHHHHH-TT-EEEE---TT--HHHHHHHHHHTGGGG--SEEEEEE-HHHHHHTT-SB-TTS-B--EEEE-TTS-EEEES-SPPPGGG--TT----TT---HHHHHHHT-HHHHHHHHHHHHHHHHTT---GGG-HHHHHHHHHHHHHHHHHHHTT-EEEEEE---HHHHH-GGG-HHHHHHHHHHHHTT--EEEHHHHHHHHHHHS-GGGSB-TTSSSBPHHHHHHHHHHHHHHHH-GGG-----------

Nearest PDB structures (foldseek):
  1jrl-assembly1_A  TM=8.010E-01  e=7.708E-08  Escherichia coli
  6lfc-assembly1_A  TM=7.617E-01  e=9.720E-08  Escherichia coli
  1j00-assembly1_A  TM=7.850E-01  e=1.299E-07  Escherichia coli
  1ivn-assembly1_A  TM=7.610E-01  e=1.226E-07  Escherichia coli
  7br2-assembly3_C  TM=5.733E-01  e=2.693E-05  Bacteroides thetaiotaomicron

pLDDT: mean 81.22, std 18.59, range [28.91, 98.75]

=== Feature glossary ===
The record interleaves many kinds of information about one protein. Here is each kind framed as the question it answers.

Q: What does the local fold look like, residue by residue?
A: A 3Di character summarizes, for each residue, the relative orientation of the Cα frame of its nearest spatial neighbor. Because it encodes fold topology rather than chemistry, 3Di alignments detect remote structural similarity that sequence alignment misses.

Q: Which residues are in helices, strands, or loops?
A: Secondary structure is the local, repeating backbone conformation. DSSP classifies it into eight states by reading the hydrogen-bond network: three helix types (H, G, I), two β types (E, B), two non-regular types (T, S), and unstructured coil (-).

Q: How big and how compact is the whole molecule?
A: Three whole-structure scalars: the radius of gyration (RMS distance of Cα from centroid, in Å), the count of Cα–Cα contacts (pairs closer than 8 Å and separated by more than four residues in sequence — i.e. tertiary, not local, contacts), and the bounding-box dimensions. Together they distinguish compact globular folds from extended fibres or disordered chains.

Q: How confident is the AlphaFold model at each residue?
A: For AlphaFold models, the B-factor field carries pLDDT — the model's own estimate of local accuracy on a 0–100 scale. Regions with pLDDT<50 should be treated as essentially unmodeled; they often correspond to intrinsically disordered segments.

Q: What family and function is it annotated with?
A: Functional annotations link the protein to curated databases. InterPro entries identify conserved domains and families by matching the sequence against member-database signatures (Pfam, PROSITE, CDD, …). Gene Ontology (GO) terms describe molecular function, biological process, and cellular component in a controlled vocabulary. CATH places the structure in a hierarchical fold classification (Class/Architecture/Topology/Homologous-superfamily). The organism is the source species.

Q: What known structures does this most resemble?
A: Nearest PDB neighbors are the top structural matches found by Foldseek when searching this structure against the entire Protein Data Bank. Each hit reports a TM-score (0 to 1; >0.5 almost always implies the same fold) and an E-value. These are *structural* homologs — they may share no detectable sequence similarity.

Q: Which residues are buried vs exposed?
A: Solvent-accessible surface area (SASA) is the area in Å² traced out by the centre of a 1.4 Å probe sphere (a water molecule) rolled over the protein's van der Waals surface (Shrake–Rupley / Lee–Richards construction). Buried residues have near-zero SASA; fully exposed residues can exceed 200 Å². The total SASA scales roughly with the number of surface residues.

Q: What are the backbone torsion angles?
A: φ (phi) and ψ (psi) are the two rotatable backbone dihedrals per residue: φ is the C(i-1)–N–Cα–C torsion, ψ is the N–Cα–C–N(i+1) torsion, both in degrees on (−180°, 180°]. α-helical residues cluster near (−60°, −45°); β-strand residues near (−120°, +130°). A Ramachandran plot is simply a scatter of (φ, ψ) for every residue.

Q: Are the domains correctly placed relative to each other?
A: Predicted aligned error is AlphaFold's pairwise confidence. Unlike pLDDT (per-residue), PAE is per-residue-pair and captures whether two parts of the structure are correctly placed relative to each other. Units are ångströms of expected positional error.

Q: What if only a Cα trace is available?
A: P-SEA three-state annotation labels each residue as helix, strand, or coil based purely on the geometry of the Cα trace. It serves as a fallback when the full backbone (and thus DSSP) is unavailable.

Q: What is the amino-acid chain?
A: This is the polypeptide sequence — one letter per residue, N-terminus first. Length ranges from a few dozen residues for small domains to over a thousand for large multi-domain proteins.

Q: What do the rendered images show?
A: The six renders are orthographic views along the three Cartesian axes in both directions. Representation (cartoon, sticks, or surface) and color scheme (sequence-rainbow or by-chain) vary across proteins so the training set covers all the common visualization conventions.

Q: What do the diagnostic plots show?
A: Plot images: a contact map (which residues are close in 3D, as an N×N binary image), a Ramachandran scatter (backbone torsion angles, revealing secondary-structure composition at a glance), and — for AlphaFold structures — a PAE heatmap (pairwise prediction confidence).

Q: How mobile is each atom in the crystal?
A: B-factor (Debye–Waller factor) reflects atomic displacement in the crystal lattice. It is an experimental observable (units Å²), not a prediction; low values mean the atom is pinned down, high values mean it moves or is heterogeneous across the crystal.

Q: Where is each backbone atom in 3D?
A: The mmCIF table is the protein's shape written out atom by atom. For each backbone N, Cα, C, and carbonyl O, it records an (x, y, z) coordinate triple in Å plus the residue type, chain letter, and residue number.